Protein 4LW8 (pdb70)

Nearest PDB structures (foldseek):
  4lw8-assembly1_B  TM=1.003E+00  e=3.584E-63  Burkholderia cenocepacia J2315
  8shh-assembly1_B  TM=8.384E-01  e=2.105E-18  Micromonospora carbonacea
  6vlo-assembly2_D  TM=7.891E-01  e=3.514E-18  Acanthamoeba polyphaga mimivirus
  3m2p-assembly2_C  TM=8.997E-01  e=8.812E-16  Bacillus cereus ATCC 14579
  3m2p-assembly1_A  TM=8.770E-01  e=2.914E-15  Bacillus cereus ATCC 14579

Organism: Burkholderia cenocepacia (strain ATCC BAA-245 / DSM 16553 / LMG 16656 / NCTC 13227 / J2315 / CF5610) (NCBI:txid216591)

InterPro domains:
  IPR001509 NAD-dependent epimerase/dehydratase [PF01370] (14-242)
  IPR036291 NAD(P)-binding domain superfamily [SSF51735] (11-313)

Solvent-accessible surface area: 25681 Å² total; per-residue (Å²): 125,158,61,108,124,54,0,0,0,0,24,0,48,38,41,16,1,57,26,0,0,87,60,0,53,82,41,37,9,8,0,16,0,5,26,55,69,89,78,126,224,50,104,44,113,37,15,86,143,16,34,48,28,90,10,68,16,64,62,54,103,31,0,115,47,8,0,39,74,0,118,0,22,1,0,0,4,29,20,42,27,102,100,47,50,92,15,4,28,24,2,0,14,0,1,56,15,0,1,39,3,0,11,63,19,162,130,106,4,62,2,0,1,0,10,4,12,11,71,0,0,19,66,19,119,59,26,96,0,60,32,125,31,77,35,56,9,70,73,24,53,1,1,0,9,3,3,1,4,35,2,0,100,33,21,60,120,88,6,32,7,2,4,0,19,13,12,66,44,3,1,34,55,25,63,95,94,124,69,4,10,47,2,2,9,27,2,15,150,92,6,102,131,9,41,2,9,42,50,86,29,19,52,0,27,8,1,0,65,20,0,0,27,0,0,20,71,0,7,98,54,32,30,58,49,72,14,3,0,1,0,16,68,134,30,14,12,17,145,66,0,16,60,41,0,16,83,22,20,66,60,123,6,73,42,64,92,43,108,90,111,55,74,119,97,35,27,109,56,16,9,1,19,15,54,66,0,64,199,48,27,34,136,32,118,76,30,69,7,66,90,0,0,116,62,9,0,77,36,95,113,90,118,125,156,57,110,105,51,0,0,0,0,24,0,51,38,43,18,0,57,21,0,0,103,71,0,62,91,28,33,13,6,1,18,0,7,26,53,74,90,75,123,222,47,104,45,114,32,15,93,75,16,34,47,32,86,12,68,16,59,64,55,100,30,0,116,45,8,0,40,75,0,110,0,35,1,0,0,6,28,19,46,25,110,103,45,49,94,12,4,26,25,3,0,16,0,2,54,15,0,0,40,4,0,10,65,20,162,113,105,3,78,3,0,2,0,11,4,19,12,47,0,1,18,71,20,119,61,26,94,0,56,32,123,32,78,33,57,10,69,80,24,59,1,1,0,12,2,3,2,4,32,2,0,99,33,20,61,121,88,6,34,9,2,4,0,19,13,12,73,45,2,0,36,57,19,62,99,93,128,79,4,2,22,0,0,16,38,1,14,144,82,9,112,57,17,62,11,11,33,41,84,26,20,49,1,25,5,2,0,81,7,0,2,8,0,0,22,77,0,9,100,53,31,29,60,51,73,13,3,0,1,0,20,70,40,32,60,10,14,49,84,0,19,62,34,0,17,192,22,21,66,57,124,9,63,47,83,100,53,113,98,64,40,71,110,86,33,23,114,55,17,10,1,19,8,55,65,0,102,200,48,24,32,95,24,72,76,32,75,8,49,95,0,0,103,65,6,0,78,38,80,112,94,119

Secondary structure (DSSP, 8-state):
---SSEEEEETTTSHHHHHHHHHHHHTT-EEEEEE-TTSPPP--GGGTT-EEEE--TT-HHHHHHHHHHH--SEEEE------HHHHHIIIIIIHHHHHHHHHTSSS--SEEEEE--GGGG-S-SSSEE-TTSPP---SHHHHHHHHHHHHHHTTTTTS-EEEEEE-EEE-TT--TTSHHHHHHHHHHTT-SEEEES-SS-EEEEEEHHHHHHHHHHHHHH--TT-EEEE--S-EEEHHHHHHHHHHHHTS--EEEE-GGG--TT--SEEEE--HHHHHHH-------HHHHHHHHHHHHHH-/---SSEEEEETTTSHHHHHHHHHHHHTT-EEEEEE-TTSPPP--GGGTT-EEEE--TT-HHHHHHHHHHH--SEEEE------HHHHHIIIIIIHHHHHHHHHTSSS--SEEEEE--GGGG-S--SSEE-TTSPP---SHHHHHHHHHHHHHHTTTTTS-EEEEEE-EEE-TT--TTSHHHHHHHHHHTT-SEEEES-SS-EEEEEEHHHHHHHHHHHHHH--TT-EEEE--S-EEEHHHHHHHHHHHHTS--EEEE-GGG--TT--SEEEE--HHHHHHH-------HHHHHHHHHHHHHH-

B-factor: mean 39.27, std 17.04, range [13.51, 116.87]

Foldseek 3Di:
DQAPAAEEEEVLPADLNLLLLVLQVVVPHQYEYEDAPPDDDDPDPSCVRYHYHHDDLLPLVSLLVSCQVRVHQYYEYDDADPVLVRRLCCLAVSLVSNLVSQLPHPDHHLAYEYEAALLQQPQDQPQADFPVRDGDRDDSNNVSSVNNVVSVVVSLVRHLYEYEHEYAEDFARDDCVDPLLVVLLCLLVVNQADEAADQQAKEWYAYSNQQSNLVVLCRVLSNGPYYFYDTDQDIHGNVRSQVLSCVLSVHHHHYHYDVVRYDPPHHRHYYYDRVVSCVRRNDDDGDDVSNRSNNRSVVSNVD/DQAPAAEEEEVLPDPLNLLLLVVVVVVRHQYEYEDAPPDDDDPDCSCVRYHYQHDDLLPLVSLLVSCQVRVHQHYEYDDADPVLVVRLCCLAVSLVSNLVSQLPHPDHHLAHEYEAAPLQQPQDQPQADFPPRDGDRDDSNSVSSVNNVVSNVVSLVRHLYEYEHEYAEDFAPDDCVDPLLVLLLCLLVVNQADEAADQQAWEWYAYSNLVSQLVVLCRVLSPGPYYFYDTLQDIDGNNRSQVLSCVLSVHHHHYHHDPVRYDDPRHRHYYYDRVVSCVRRNDTDTDDVSVRSNNRSVVSNVD

Structure (mmCIF, N/CA/C/O backbone):
data_4LW8
#
_entry.id   4LW8
#
_cell.length_a   98.970
_cell.length_b   98.970
_cell.length_c   173.590
_cell.angle_alpha   90.000
_cell.angle_beta   90.000
_cell.angle_gamma   120.000
#
_symmetry.space_group_name_H-M   'P 31 2 1'
#
loop_
_entity.id
_entity.type
_entity.pdbx_description
1 polymer 'Putative epimerase'
2 non-polymer '4-(2-HYDROXYETHYL)-1-PIPERAZINE ETHANESULFONIC ACID'
3 water water
#
loop_
_atom_site.group_PDB
_atom_site.id
_atom_site.type_symbol
_atom_site.label_atom_id
_atom_site.label_alt_id
_atom_site.label_comp_id
_atom_site.label_asym_id
_atom_site.label_entity_id
_atom_site.label_seq_id
_atom_site.pdbx_PDB_ins_code
_atom_site.Cartn_x
_atom_site.Cartn_y
_atom_site.Cartn_z
_atom_site.occupancy
_atom_site.B_iso_or_equiv
_atom_site.auth_seq_id
_atom_site.auth_comp_id
_atom_site.auth_asym_id
_atom_site.auth_atom_id
_atom_site.pdbx_PDB_model_num
ATOM 1 N N . GLY A 1 15 ? -19.668 49.896 22.343 1.00 64.25 7 GLY A N 1
ATOM 2 C CA . GLY A 1 15 ? -18.499 50.132 21.520 1.00 60.59 7 GLY A CA 1
ATOM 3 C C . GLY A 1 15 ? -18.307 51.601 21.193 1.00 63.25 7 GLY A C 1
ATOM 4 O O . GLY A 1 15 ? -18.893 52.478 21.827 1.00 66.56 7 GLY A O 1
ATOM 5 N N . ARG A 1 16 ? -17.461 51.869 20.205 1.00 63.88 8 ARG A N 1
ATOM 6 C CA . ARG A 1 16 ? -17.197 53.232 19.746 1.00 52.18 8 ARG A CA 1
ATOM 7 C C . ARG A 1 16 ? -18.463 53.893 19.189 1.00 46.59 8 ARG A C 1
ATOM 8 O O . ARG A 1 16 ? -19.070 53.378 18.252 1.00 51.72 8 ARG A O 1
ATOM 16 N N . PRO A 1 17 ? -18.863 55.038 19.768 1.00 49.33 9 PRO A N 1
ATOM 17 C CA . PRO A 1 17 ? -20.125 55.708 19.414 1.00 48.13 9 PRO A CA 1
ATOM 18 C C . PRO A 1 17 ? -20.235 56.028 17.919 1.00 49.67 9 PRO A C 1
ATOM 19 O O . PRO A 1 17 ? -19.259 56.462 17.290 1.00 47.62 9 PRO A O 1
ATOM 23 N N . SER A 1 18 ? -21.423 55.803 17.364 1.00 49.04 10 SER A N 1
ATOM 24 C CA . SER A 1 18 ? -21.705 56.087 15.960 1.00 48.12 10 SER A CA 1
ATOM 25 C C . SER A 1 18 ? -21.863 57.587 15.665 1.00 48.93 10 SER A C 1
ATOM 26 O O . SER A 1 18 ? -21.564 58.045 14.560 1.00 45.02 10 SER A O 1
ATOM 29 N N . ARG A 1 19 ? -22.357 58.338 16.645 1.00 47.88 11 ARG A N 1
AT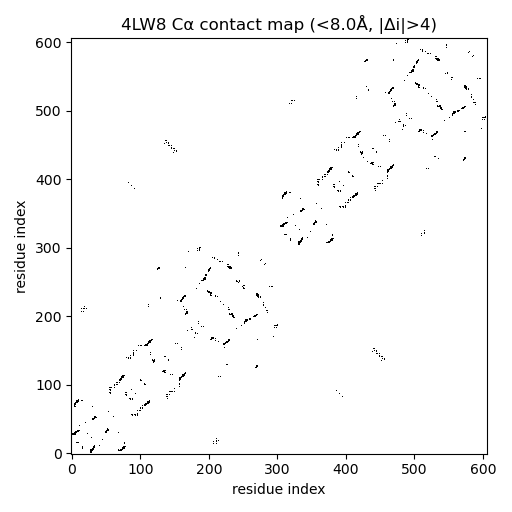OM 30 C CA . ARG A 1 19 ? -22.578 59.775 16.486 1.00 51.78 11 ARG A CA 1
ATOM 31 C C . ARG A 1 19 ? -21.270 60.557 16.603 1.00 48.14 11 ARG A C 1
ATOM 32 O O . ARG A 1 19 ? -20.563 60.456 17.604 1.00 46.58 11 ARG A O 1
ATOM 40 N N . ARG A 1 20 ? -20.951 61.346 15.585 1.00 37.75 12 ARG A N 1
ATOM 41 C CA . ARG A 1 20 ? -19.631 61.945 15.517 1.00 38.37 12 ARG A CA 1
ATOM 42 C C . ARG A 1 20 ? -19.629 63.465 15.661 1.00 35.68 12 ARG A C 1
ATOM 43 O O . ARG A 1 20 ? -20.532 64.167 15.196 1.00 32.20 12 ARG A O 1
ATOM 51 N N . ALA A 1 21 ? -18.595 63.962 16.324 1.00 26.99 13 ALA A N 1
ATOM 52 C CA . ALA A 1 21 ? -18.329 65.395 16.356 1.00 22.60 13 ALA A CA 1
ATOM 53 C C . ALA A 1 21 ? -17.005 65.650 15.670 1.00 28.61 13 ALA A C 1
ATOM 54 O O . ALA A 1 21 ? -16.121 64.785 15.673 1.00 24.11 13 ALA A O 1
ATOM 56 N N . PHE A 1 22 ? -16.878 66.837 15.080 1.00 22.28 14 PHE A N 1
ATOM 57 C CA . PHE A 1 22 ? -15.676 67.248 14.381 1.00 25.45 14 PHE A CA 1
ATOM 58 C C . PHE A 1 22 ? -15.259 68.622 14.911 1.00 26.09 14 PHE A C 1
ATOM 59 O O . PHE A 1 22 ? -16.023 69.589 14.829 1.00 27.44 14 PHE A O 1
ATOM 67 N N . VAL A 1 23 ? -14.067 68.698 15.486 1.00 28.95 15 VAL A N 1
ATOM 68 C CA . VAL A 1 23 ? -13.602 69.924 16.143 1.00 27.49 15 VAL A CA 1
ATOM 69 C C . VAL A 1 23 ? -12.315 70.403 15.519 1.00 24.00 15 VAL A C 1
ATOM 70 O O . VAL A 1 23 ? -11.317 69.704 15.575 1.00 24.18 15 VAL A O 1
ATOM 74 N N . THR A 1 24 ? -12.317 71.587 14.914 1.00 25.25 16 THR A N 1
ATOM 75 C CA . THR A 1 24 ? -11.055 72.124 14.431 1.00 26.85 16 THR A CA 1
ATOM 76 C C . THR A 1 24 ? -10.240 72.673 15.610 1.00 29.51 16 THR A C 1
ATOM 77 O O . THR A 1 24 ? -10.804 73.190 16.568 1.00 28.81 16 THR A O 1
ATOM 81 N N . GLY A 1 25 ? -8.914 72.554 15.540 1.00 32.99 17 GLY A N 1
ATOM 82 C CA . GLY A 1 25 ? -8.058 72.993 16.640 1.00 22.97 17 GLY A CA 1
ATOM 83 C C . GLY A 1 25 ? -8.341 72.177 17.892 1.00 25.29 17 GLY A C 1
ATOM 84 O O . GLY A 1 25 ? -8.282 72.695 19.005 1.00 31.72 17 GLY A O 1
ATOM 85 N N . LEU A 1 26 ? -8.660 70.896 17.699 1.00 22.69 18 LEU A N 1
ATOM 86 C CA . LEU A 1 26 ? -9.048 70.006 18.792 1.00 24.99 18 LEU A CA 1
ATOM 87 C C . LEU A 1 26 ? -8.000 69.904 19.908 1.00 32.90 18 LEU A C 1
ATOM 88 O O . LEU A 1 26 ? -8.366 69.785 21.084 1.00 28.86 18 LEU A O 1
ATOM 93 N N . THR A 1 27 ? -6.711 69.947 19.564 1.00 25.72 19 THR A N 1
ATOM 94 C CA . THR A 1 27 ? -5.683 69.730 20.591 1.00 29.03 19 THR A CA 1
ATOM 95 C C . THR A 1 27 ? -5.207 71.040 21.240 1.00 25.57 19 THR A C 1
ATOM 96 O O . THR A 1 27 ? -4.312 71.035 22.065 1.00 27.20 19 THR A O 1
ATOM 100 N N . GLY A 1 28 ? -5.822 72.165 20.891 1.00 25.36 20 GLY A N 1
ATOM 101 C CA . GLY A 1 28 ? -5.471 73.404 21.570 1.00 28.40 20 GLY A CA 1
ATOM 102 C C . GLY A 1 28 ? -6.090 73.443 22.961 1.00 33.03 20 GLY A C 1
ATOM 103 O O . GLY A 1 28 ? -6.764 72.494 23.385 1.00 28.27 20 GLY A O 1
ATOM 104 N N . PHE A 1 29 ? -5.868 74.545 23.664 1.00 31.84 21 PHE A N 1
ATOM 105 C CA . PHE A 1 29 ? -6.382 74.739 25.015 1.00 33.44 21 PHE A CA 1
ATOM 106 C C . PHE A 1 29 ? -7.891 74.497 25.130 1.00 29.06 21 PHE A C 1
ATOM 107 O O . PHE A 1 29 ? -8.326 73.649 25.897 1.00 27.85 21 PHE A O 1
ATOM 115 N N . THR A 1 30 ? -8.682 75.222 24.354 1.00 27.33 22 THR A N 1
ATOM 116 C CA . THR A 1 30 ? -10.138 75.107 24.420 1.00 25.14 22 THR A CA 1
ATOM 117 C C . THR A 1 30 ? -10.612 73.740 23.933 1.00 29.46 22 THR A C 1
ATOM 118 O O . THR A 1 30 ? -11.507 73.130 24.520 1.00 28.29 22 THR A O 1
ATOM 122 N N . GLY A 1 31 ? -9.979 73.254 22.872 1.00 26.77 23 GLY A N 1
ATOM 123 C CA . GLY A 1 31 ? -10.324 71.967 22.285 1.00 26.40 23 GLY A CA 1
ATOM 124 C C . GLY A 1 31 ? -10.244 70.805 23.261 1.00 26.64 23 GLY A C 1
ATOM 125 O O . GLY A 1 31 ? -11.070 69.908 23.228 1.00 29.37 23 GLY A O 1
ATOM 126 N N . ARG A 1 32 ? -9.254 70.824 24.140 1.00 28.41 24 ARG A N 1
ATOM 127 C CA . ARG A 1 32 ? -9.093 69.743 25.112 1.00 32.84 24 ARG A CA 1
ATOM 128 C C . ARG A 1 32 ? -10.328 69.598 26.000 1.00 36.37 24 ARG A C 1
ATOM 129 O O . ARG A 1 32 ? -10.762 68.491 26.298 1.00 39.85 24 ARG A O 1
ATOM 137 N N . TYR A 1 33 ? -10.861 70.727 26.448 1.00 31.19 25 TYR A N 1
ATOM 138 C CA . TYR A 1 33 ? -12.085 70.750 27.235 1.00 31.16 25 TYR A CA 1
ATOM 139 C C . TYR A 1 33 ? -13.349 70.489 26.388 1.00 32.88 25 TYR A C 1
ATOM 140 O O . TYR A 1 33 ? -14.287 69.861 26.863 1.00 29.76 25 TYR A O 1
ATOM 149 N N . MET A 1 34 ? -13.374 70.966 25.143 1.00 24.94 26 MET A N 1
ATOM 150 C CA . MET A 1 34 ? -14.519 70.724 24.264 1.00 24.83 26 MET A CA 1
ATOM 151 C C . MET A 1 34 ? -14.664 69.225 24.015 1.00 29.86 26 MET A C 1
ATOM 152 O O . MET A 1 34 ? -15.775 68.680 23.948 1.00 29.63 26 MET A O 1
ATOM 157 N N . ALA A 1 35 ? -13.523 68.560 23.894 1.00 25.89 27 ALA A N 1
ATOM 158 C CA . ALA A 1 35 ? -13.497 67.120 23.677 1.00 30.60 27 ALA A CA 1
ATOM 159 C C . ALA A 1 35 ? -14.182 66.376 24.832 1.00 38.63 27 ALA A C 1
ATOM 160 O O . ALA A 1 35 ? -15.058 65.539 24.608 1.00 32.75 27 ALA A O 1
ATOM 162 N N . GLU A 1 36 ? -13.803 66.698 26.066 1.00 35.25 28 GLU A N 1
ATOM 163 C CA . GLU A 1 36 ? -14.412 66.060 27.229 1.00 37.15 28 GLU A CA 1
ATOM 164 C C . GLU A 1 36 ? -15.934 66.296 27.275 1.00 36.64 28 GLU A C 1
ATOM 165 O O . GLU A 1 36 ? -16.702 65.373 27.544 1.00 34.73 28 GLU A O 1
ATOM 171 N N . ARG A 1 37 ? -16.366 67.529 27.031 1.00 31.22 29 ARG A N 1
ATOM 172 C CA . ARG A 1 37 ? -17.800 67.842 26.998 1.00 36.06 29 ARG A CA 1
ATOM 173 C C . ARG A 1 37 ? -18.542 66.982 25.965 1.00 38.04 29 ARG A C 1
ATOM 174 O O . ARG A 1 37 ? -19.555 66.365 26.276 1.00 37.70 29 ARG A O 1
ATOM 182 N N . LEU A 1 38 ? -18.028 66.943 24.740 1.00 31.24 30 LEU A N 1
ATOM 183 C CA . LEU A 1 38 ? -18.646 66.170 23.669 1.00 27.97 30 LEU A CA 1
ATOM 184 C C . LEU A 1 38 ? -18.640 64.665 23.939 1.00 35.34 30 LEU A C 1
ATOM 185 O O . LEU A 1 38 ? -19.630 63.987 23.690 1.00 33.86 30 LEU A O 1
ATOM 190 N N . GLN A 1 39 ? -17.520 64.147 24.431 1.00 31.72 31 GLN A N 1
ATOM 191 C CA . GLN A 1 39 ? -17.423 62.734 24.772 1.00 35.77 31 GLN A CA 1
ATOM 192 C C . GLN A 1 39 ? -18.438 62.334 25.831 1.00 37.56 31 GLN A C 1
ATOM 193 O O . GLN A 1 39 ? -19.071 61.285 25.728 1.00 40.00 31 GLN A O 1
ATOM 199 N N . ALA A 1 40 ? -18.605 63.177 26.846 1.00 37.04 32 ALA A N 1
ATOM 200 C CA . ALA A 1 40 ? -19.578 62.910 27.911 1.00 42.06 32 ALA A CA 1
ATOM 201 C C . ALA A 1 40 ? -21.011 63.015 27.403 1.00 38.70 32 ALA A C 1
ATOM 202 O O . ALA A 1 40 ? -21.912 62.408 27.963 1.00 40.95 32 ALA A O 1
ATOM 204 N N . ALA A 1 41 ? -21.224 63.794 26.349 1.00 36.52 33 ALA A N 1
ATOM 205 C CA . ALA A 1 41 ? -22.548 63.901 25.746 1.00 38.45 33 ALA A CA 1
ATOM 206 C C . ALA A 1 41 ? -22.776 62.765 24.752 1.00 44.84 33 ALA A C 1
ATOM 207 O O . ALA A 1 41 ? -23.812 62.713 24.090 1.00 47.53 33 ALA A O 1
ATOM 209 N N . GLY A 1 42 ? -21.785 61.884 24.628 1.00 41.65 34 GLY A N 1
ATOM 210 C CA . GLY A 1 42 ? -21.913 60.668 23.841 1.00 43.63 34 GLY A CA 1
ATOM 211 C C . GLY A 1 42 ? -21.372 60.684 22.419 1.00 43.05 34 GLY A C 1
ATOM 212 O O . GLY A 1 42 ? -21.638 59.752 21.666 1.00 43.65 34 GLY A O 1
ATOM 213 N N . TYR A 1 43 ? -20.612 61.713 22.044 1.00 33.27 35 TYR A N 1
ATOM 214 C CA . TYR A 1 43 ? -20.054 61.782 20.690 1.00 33.12 35 TYR A CA 1
ATOM 215 C C . TYR A 1 43 ? -18.738 61.018 20.528 1.00 36.75 35 TYR A C 1
ATOM 216 O O . TYR A 1 43 ? -17.950 60.902 21.465 1.00 39.79 35 TYR A O 1
ATOM 225 N N . ASP A 1 44 ? -18.508 60.509 19.324 1.00 33.55 36 ASP A N 1
ATOM 226 C CA . ASP A 1 44 ? -17.178 60.092 18.895 1.00 33.25 36 ASP A CA 1
ATOM 227 C C . ASP A 1 44 ? -16.484 61.341 18.372 1.00 31.38 36 ASP A C 1
ATOM 228 O O . ASP A 1 44 ? -16.886 61.894 17.350 1.00 34.51 36 ASP A O 1
ATOM 233 N N . VAL A 1 45 ? -15.461 61.804 19.079 1.00 27.22 37 VAL A N 1
ATOM 234 C CA . VAL A 1 45 ? -14.851 63.089 18.752 1.00 25.44 37 VAL A CA 1
ATOM 235 C C . VAL A 1 45 ? -13.706 62.939 17.759 1.00 28.22 37 VAL A C 1
ATOM 236 O O . VAL A 1 45 ? -12.732 62.229 18.028 1.00 30.20 37 VAL A O 1
ATOM 240 N N . TRP A 1 46 ? -13.864 63.579 16.597 1.00 31.16 38 TRP A N 1
ATOM 241 C CA . TRP A 1 46 ? -12.806 63.719 15.585 1.00 24.78 38 TRP A CA 1
ATOM 242 C C . TRP A 1 46 ? -12.350 65.171 15.568 1.00 28.01 38 TRP A C 1
ATOM 243 O O . TRP A 1 46 ? -13.072 66.044 16.025 1.00 27.09 38 TRP A O 1
ATOM 254 N N . GLY A 1 47 ? -11.171 65.447 15.028 1.00 25.41 39 GLY A N 1
ATOM 255 C CA . GLY A 1 47 ? -10.736 66.828 14.947 1.00 27.88 39 GLY A CA 1
ATOM 256 C C . GLY A 1 47 ? -9.483 67.018 14.126 1.00 34.84 39 GLY A C 1
ATOM 257 O O . GLY A 1 47 ? -8.856 66.041 13.728 1.00 31.81 39 GLY A O 1
ATOM 258 N N . THR A 1 48 ? -9.108 68.273 13.877 1.00 25.96 40 THR A N 1
ATOM 259 C CA . THR A 1 48 ? -7.925 68.542 13.073 1.00 25.98 40 THR A CA 1
ATOM 260 C C . THR A 1 48 ? -6.732 68.905 13.948 1.00 30.02 40 THR A C 1
ATOM 261 O O . THR A 1 48 ? -6.911 69.429 15.043 1.00 26.68 40 THR A O 1
ATOM 265 N N . VAL A 1 49 ? -5.534 68.581 13.458 1.00 27.30 41 VAL A N 1
ATOM 266 C CA . VAL A 1 49 ? -4.265 69.043 14.017 1.00 23.99 41 VAL A CA 1
ATOM 267 C C . VAL A 1 49 ? -3.409 69.577 12.876 1.00 30.56 41 VAL A C 1
ATOM 268 O O . VAL A 1 49 ? -3.640 69.236 11.719 1.00 31.39 41 VAL A O 1
ATOM 272 N N . ALA A 1 50 ? -2.409 70.394 13.189 1.00 27.65 42 ALA A N 1
ATOM 273 C CA . ALA A 1 50 ? -1.502 70.906 12.162 1.00 33.27 42 ALA A CA 1
ATOM 274 C C . ALA A 1 50 ? -0.595 69.795 11.654 1.00 37.90 42 ALA A C 1
ATOM 275 O O . ALA A 1 50 ? -0.012 69.071 12.449 1.00 46.70 42 ALA A O 1
ATOM 277 N N . PRO A 1 51 ? -0.463 69.670 10.329 1.00 29.73 43 PRO A N 1
ATOM 278 C CA . PRO A 1 51 ? 0.474 68.712 9.744 1.00 31.86 43 PRO A CA 1
ATOM 279 C C . PRO A 1 51 ? 1.898 68.969 10.225 1.00 45.09 43 PRO A C 1
ATOM 280 O O . PRO A 1 51 ? 2.271 70.125 10.409 1.00 49.14 43 PRO A O 1
ATOM 284 N N . GLY A 1 52 ? 2.662 67.908 10.464 1.00 53.99 44 GLY A N 1
ATOM 285 C CA . GLY A 1 52 ? 4.079 68.037 10.761 1.00 63.91 44 GLY A CA 1
ATOM 286 C C . GLY A 1 52 ? 4.420 68.506 12.168 1.00 68.36 44 GLY A C 1
ATOM 287 O O . GLY A 1 52 ? 5.593 68.632 12.523 1.00 64.07 44 GLY A O 1
ATOM 288 N N . THR A 1 53 ? 3.396 68.766 12.974 1.00 73.02 45 THR A N 1
ATOM 289 C CA . THR A 1 53 ? 3.606 69.057 14.385 1.00 67.09 45 THR A CA 1
ATOM 290 C C . THR A 1 53 ? 3.577 67.733 15.138 1.00 65.39 45 THR A C 1
ATOM 291 O O . THR A 1 53 ? 2.900 66.789 14.701 1.00 57.00 45 THR A O 1
ATOM 295 N N . PRO A 1 54 ? 4.314 67.654 16.265 1.00 61.84 46 PRO A N 1
ATOM 296 C CA . PRO A 1 54 ? 4.368 66.439 17.090 1.00 61.81 46 PRO A CA 1
ATOM 297 C C . PRO A 1 54 ? 2.989 65.994 17.588 1.00 61.16 46 PRO A C 1
ATOM 298 O O . PRO A 1 54 ? 2.126 66.843 17.839 1.00 52.09 46 PRO A O 1
ATOM 302 N N . ARG A 1 55 ? 2.789 64.686 17.727 1.00 65.90 47 ARG A N 1
ATOM 303 C CA . ARG A 1 55 ? 1.545 64.162 18.290 1.00 65.36 47 ARG A CA 1
ATOM 304 C C . ARG A 1 55 ? 1.339 64.675 19.717 1.00 70.49 47 ARG A C 1
ATOM 305 O O . ARG A 1 55 ? 2.315 64.921 20.439 1.00 67.31 47 ARG A O 1
ATOM 313 N N . PRO A 1 56 ? 0.071 64.837 20.133 1.00 69.25 48 PRO A N 1
ATOM 314 C CA . PRO A 1 56 ? -0.255 65.220 21.515 1.00 65.22 48 PRO A CA 1
ATOM 315 C C . PRO A 1 56 ? -0.047 64.082 22.516 1.00 67.23 48 PRO A C 1
ATOM 316 O O . PRO A 1 56 ? -0.341 62.921 22.211 1.00 68.33 48 PRO A O 1
ATOM 320 N N . ALA A 1 57 ? 0.466 64.422 23.697 1.00 71.27 49 ALA A N 1
ATOM 321 C CA . ALA A 1 57 ? 0.734 63.439 24.745 1.00 66.79 49 ALA A CA 1
ATOM 322 C C . ALA A 1 57 ? -0.421 63.315 25.745 1.00 64.50 49 ALA A C 1
ATOM 323 O O . ALA A 1 57 ? -0.594 62.273 26.382 1.00 67.60 49 ALA A O 1
ATOM 325 N N . ASP A 1 58 ? -1.201 64.386 25.870 1.00 66.85 50 ASP A N 1
ATOM 326 C CA . ASP A 1 58 ? -2.326 64.458 26.807 1.00 61.02 50 ASP A CA 1
ATOM 327 C C . ASP A 1 58 ? -3.326 63.308 26.654 1.00 59.62 50 ASP A C 1
ATOM 328 O O . ASP A 1 58 ? -3.836 63.063 25.565 1.00 63.88 50 ASP A O 1
ATOM 333 N N . PRO A 1 59 ? -3.623 62.613 27.761 1.00 59.47 51 PRO A N 1
ATOM 334 C CA . PRO A 1 59 ? -4.555 61.480 27.776 1.00 55.00 51 PRO A CA 1
ATOM 335 C C . PRO A 1 59 ? -5.978 61.855 27.387 1.00 52.71 51 PRO A C 1
ATOM 336 O O . PRO A 1 59 ? -6.775 60.970 27.097 1.00 60.28 51 PRO A O 1
ATOM 340 N N . ALA A 1 60 ? -6.297 63.144 27.407 1.00 52.56 52 ALA A N 1
ATOM 341 C CA . ALA A 1 60 ? -7.624 63.607 27.027 1.00 51.06 52 ALA A CA 1
ATOM 342 C C . ALA A 1 60 ? -7.925 63.299 25.564 1.00 50.72 52 ALA A C 1
ATOM 343 O O . ALA A 1 60 ? -9.090 63.251 25.157 1.00 47.28 52 ALA A O 1
ATOM 345 N N . PHE A 1 61 ? -6.874 63.093 24.776 1.00 48.84 53 PHE A N 1
ATOM 346 C CA . PHE A 1 61 ? -7.033 62.862 23.344 1.00 46.67 53 PHE A CA 1
ATOM 347 C C . PHE A 1 61 ? -6.917 61.384 22.969 1.00 52.15 53 PHE A C 1
ATOM 348 O O . PHE A 1 61 ? -6.889 61.042 21.787 1.00 53.52 53 PHE A O 1
ATOM 356 N N . ALA A 1 62 ? -6.865 60.513 23.974 1.00 56.65 54 ALA A N 1
ATOM 357 C CA . ALA A 1 62 ? -6.626 59.094 23.736 1.00 55.10 54 ALA A CA 1
ATOM 358 C C . ALA A 1 62 ? -7.741 58.474 22.890 1.00 52.81 54 ALA A C 1
ATOM 359 O O . ALA A 1 62 ? -7.491 57.589 22.085 1.00 49.16 54 ALA A O 1
ATOM 361 N N . GLN A 1 63 ? -8.968 58.950 23.054 1.00 51.35 55 GLN A N 1
ATOM 362 C CA . GLN A 1 63 ? -10.084 58.407 22.288 1.00 41.72 55 GLN A CA 1
ATOM 363 C C . GLN A 1 63 ? -10.544 59.338 21.161 1.00 41.04 55 GLN A C 1
ATOM 364 O O . GLN A 1 63 ? -11.641 59.185 20.632 1.00 39.58 55 GLN A O 1
ATOM 370 N N . CYS A 1 64 ? -9.713 60.309 20.802 1.00 31.96 56 CYS A N 1
ATOM 371 C CA . CYS A 1 64 ? -10.047 61.206 19.701 1.00 34.35 56 CYS A CA 1
ATOM 372 C C . CYS A 1 64 ? -9.389 60.758 18.407 1.00 38.30 56 CYS A C 1
ATOM 373 O O . CYS A 1 64 ? -8.268 60.257 18.420 1.00 44.42 56 CYS A O 1
ATOM 376 N N . THR A 1 65 ? -10.094 60.927 17.295 1.00 36.63 57 THR A N 1
ATOM 377 C CA . THR A 1 65 ? -9.523 60.654 15.987 1.00 26.47 57 THR A CA 1
ATOM 378 C C . THR A 1 65 ? -8.955 61.978 15.453 1.00 31.75 57 THR A C 1
ATOM 379 O O . THR A 1 65 ? -9.699 62.924 15.228 1.00 31.24 57 THR A O 1
ATOM 383 N N . LEU A 1 66 ? -7.634 62.041 15.287 1.00 28.96 58 LEU A N 1
ATOM 384 C CA . LEU A 1 66 ? -6.941 63.278 14.926 1.00 29.41 58 LEU A CA 1
ATOM 385 C C . LEU A 1 66 ? -6.513 63.274 13.473 1.00 26.13 58 LEU A C 1
ATOM 386 O O . LEU A 1 66 ? -5.706 62.445 13.068 1.00 28.95 58 LEU A O 1
ATOM 391 N N . LEU A 1 67 ? -7.028 64.216 12.692 1.00 27.37 59 LEU A N 1
ATOM 392 C CA . LEU A 1 67 ? -6.709 64.284 11.269 1.00 27.90 59 LEU A CA 1
ATOM 393 C C . LEU A 1 67 ? -5.767 65.469 10.944 1.00 29.29 59 LEU A C 1
ATOM 394 O O . LEU A 1 67 ? -6.105 66.619 11.202 1.00 27.14 59 LEU A O 1
ATOM 399 N N . PRO A 1 68 ? -4.576 65.192 10.389 1.00 29.44 60 PRO A N 1
ATOM 400 C CA . PRO A 1 68 ? -3.693 66.317 10.059 1.00 33.24 60 PRO A CA 1
ATOM 401 C C . PRO A 1 68 ? -4.240 67.104 8.870 1.00 37.17 60 PRO A C 1
ATOM 402 O O . PRO A 1 68 ? -4.224 66.622 7.734 1.00 38.39 60 PRO A O 1
ATOM 406 N N . VAL A 1 69 ? -4.734 68.304 9.149 1.00 31.88 61 VAL A N 1
ATOM 407 C CA . VAL A 1 69 ? -5.334 69.169 8.141 1.00 33.60 61 VAL A CA 1
ATOM 408 C C . VAL A 1 69 ? -4.925 70.634 8.337 1.00 27.87 61 VAL A C 1
ATOM 409 O O . VAL A 1 69 ? -5.089 71.199 9.413 1.00 34.04 61 VAL A O 1
ATOM 413 N N . ASP A 1 70 ? -4.394 71.247 7.290 1.00 29.29 62 ASP A N 1
ATOM 414 C CA . ASP A 1 70 ? -4.208 72.695 7.281 1.00 33.33 62 ASP A CA 1
ATOM 415 C C . ASP A 1 70 ? -5.512 73.364 6.807 1.00 32.94 62 ASP A C 1
ATOM 416 O O . ASP A 1 70 ? -6.044 73.004 5.765 1.00 29.56 62 ASP A O 1
ATOM 421 N N . LEU A 1 71 ? -6.040 74.308 7.584 1.00 36.83 63 LEU A N 1
ATOM 422 C CA . LEU A 1 71 ? -7.300 74.988 7.235 1.00 37.72 63 LEU A CA 1
ATOM 423 C C . LEU A 1 71 ? -7.278 75.637 5.848 1.00 31.58 63 LEU A C 1
ATOM 424 O O . LEU A 1 71 ? -8.304 75.703 5.162 1.00 26.10 63 LEU A O 1
ATOM 429 N N . LEU A 1 72 ? -6.110 76.106 5.421 1.00 28.81 64 LEU A N 1
ATOM 430 C CA . LEU A 1 72 ? -6.007 76.740 4.104 1.00 34.54 64 LEU A CA 1
ATOM 431 C C . LEU A 1 72 ? -5.933 75.701 2.973 1.00 32.35 64 LEU A C 1
ATOM 432 O O . LEU A 1 72 ? -5.939 76.044 1.793 1.00 32.08 64 LEU A O 1
ATOM 437 N N . ASP A 1 73 ? -5.877 74.430 3.347 1.00 28.74 65 ASP A N 1
ATOM 438 C CA . ASP A 1 73 ? -5.860 73.330 2.377 1.00 33.94 65 ASP A CA 1
ATOM 439 C C . ASP A 1 73 ? -7.305 72.852 2.143 1.00 30.15 65 ASP A C 1
ATOM 440 O O . ASP A 1 73 ? -7.794 71.955 2.841 1.00 32.25 65 ASP A O 1
ATOM 445 N N . ALA A 1 74 ? -7.982 73.476 1.185 1.00 33.31 66 ALA A N 1
ATOM 446 C CA . ALA A 1 74 ? -9.417 73.285 0.997 1.00 33.07 66 ALA A CA 1
ATOM 447 C C . ALA A 1 74 ? -9.729 71.827 0.698 1.00 39.09 66 ALA A C 1
ATOM 448 O O . ALA A 1 74 ? -10.691 71.265 1.226 1.00 39.94 66 ALA A O 1
ATOM 450 N N . GLU A 1 75 ? -8.902 71.212 -0.145 1.00 39.66 67 GLU A N 1
ATOM 451 C CA . GLU A 1 75 ? -9.127 69.833 -0.534 1.00 35.31 67 GLU A CA 1
ATOM 452 C C . GLU A 1 75 ? -8.912 68.874 0.640 1.00 36.05 67 GLU A C 1
ATOM 453 O O . GLU A 1 75 ? -9.708 67.954 0.832 1.00 40.89 67 GLU A O 1
ATOM 459 N N . ALA A 1 76 ? -7.870 69.086 1.441 1.00 33.77 68 ALA A N 1
ATOM 460 C CA . ALA A 1 76 ? -7.664 68.231 2.609 1.00 30.73 68 ALA A CA 1
ATOM 461 C C . ALA A 1 76 ? -8.798 68.416 3.623 1.00 29.32 68 ALA A C 1
ATOM 462 O O . ALA A 1 76 ? -9.194 67.470 4.311 1.00 28.98 68 ALA A O 1
ATOM 464 N N . MET A 1 77 ? -9.330 69.629 3.721 1.00 30.64 69 MET A N 1
ATOM 465 C CA A MET A 1 77 ? -10.470 69.860 4.599 0.55 28.28 69 MET A CA 1
ATOM 466 C CA B MET A 1 77 ? -10.473 69.864 4.591 0.45 28.06 69 MET A CA 1
ATOM 467 C C . MET A 1 77 ? -11.719 69.122 4.088 1.00 30.24 69 MET A C 1
ATOM 468 O O . MET A 1 77 ? -12.477 68.547 4.871 1.00 27.55 69 MET A O 1
ATOM 477 N N . ARG A 1 78 ? -11.928 69.129 2.777 1.00 24.42 70 ARG A N 1
ATOM 478 C CA . ARG A 1 78 ? -13.080 68.435 2.204 1.00 27.78 70 ARG A CA 1
ATOM 479 C C . ARG A 1 78 ? -12.993 66.925 2.504 1.00 32.15 70 ARG A C 1
ATOM 480 O O . ARG A 1 78 ? -13.960 66.314 2.966 1.00 31.03 70 ARG A O 1
ATOM 488 N N . ALA A 1 79 ? -11.820 66.342 2.261 1.00 26.00 71 ALA A N 1
ATOM 489 C CA . ALA A 1 79 ? -11.592 64.914 2.491 1.00 28.83 71 ALA A CA 1
ATOM 490 C C . ALA A 1 79 ? -11.715 64.531 3.966 1.00 30.72 71 ALA A C 1
ATOM 491 O O . ALA A 1 79 ? -12.261 63.472 4.290 1.00 26.00 71 ALA A O 1
ATOM 493 N N . ALA A 1 80 ? -11.208 65.379 4.858 1.00 22.27 72 ALA A N 1
ATOM 494 C CA . ALA A 1 80 ? -11.357 65.136 6.294 1.00 23.98 72 ALA A CA 1
ATOM 495 C C . ALA A 1 80 ? -12.833 65.142 6.725 1.00 32.80 72 ALA A C 1
ATOM 496 O O . ALA A 1 80 ? -13.269 64.290 7.494 1.00 36.21 72 ALA A O 1
ATOM 498 N N . ALA A 1 81 ? -13.596 66.113 6.235 1.00 32.51 73 ALA A N 1
ATOM 499 C CA . ALA A 1 81 ? -15.007 66.220 6.587 1.00 27.47 73 ALA A CA 1
ATOM 500 C C . ALA A 1 81 ? -15.799 65.032 6.078 1.00 33.15 73 ALA A C 1
ATOM 501 O O . ALA A 1 81 ? -16.673 64.503 6.776 1.00 28.55 73 ALA A O 1
ATOM 503 N N . ALA A 1 82 ? -15.511 64.629 4.847 1.00 22.40 74 ALA A N 1
ATOM 504 C CA . ALA A 1 82 ? -16.253 63.534 4.226 1.00 29.22 74 ALA A CA 1
ATOM 505 C C . ALA A 1 82 ? -15.985 62.201 4.947 1.00 26.30 74 ALA A C 1
ATOM 506 O O . ALA A 1 82 ? -16.836 61.319 4.972 1.00 33.67 74 ALA A O 1
ATOM 508 N N . ASP A 1 83 ? -14.799 62.078 5.524 1.00 29.60 75 ASP A N 1
ATOM 509 C CA . ASP A 1 83 ? -14.400 60.904 6.302 1.00 31.91 75 ASP A CA 1
ATOM 510 C C . ASP A 1 83 ? -15.047 60.970 7.690 1.00 32.22 7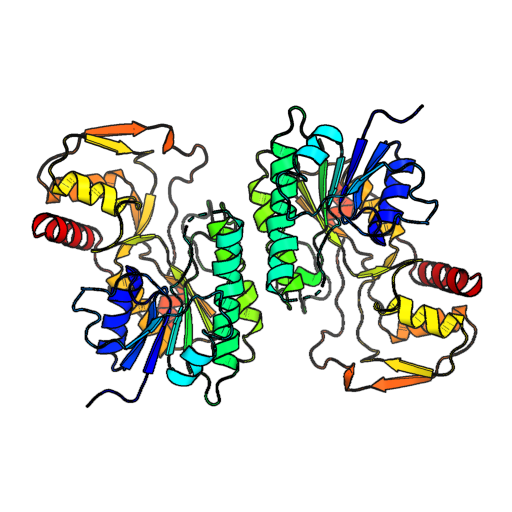5 ASP A C 1
ATOM 511 O O . ASP A 1 83 ? -15.604 59.989 8.175 1.00 29.91 75 ASP A O 1
ATOM 516 N N . ALA A 1 84 ? -14.956 62.139 8.324 1.00 29.09 76 ALA A N 1
ATOM 517 C CA . ALA A 1 84 ? -15.490 62.341 9.665 1.00 28.16 76 ALA A CA 1
ATOM 518 C C . ALA A 1 84 ? -17.027 62.277 9.703 1.00 28.91 76 ALA A C 1
ATOM 519 O O . ALA A 1 84 ? -17.600 61.784 10.666 1.00 33.52 76 ALA A O 1
ATOM 521 N N . ARG A 1 85 ? -17.683 62.793 8.665 1.00 28.60 77 ARG A N 1
ATOM 522 C CA . ARG A 1 85 ? -19.150 62.784 8.571 1.00 24.42 77 ARG A CA 1
ATOM 523 C C . ARG A 1 85 ? -19.841 63.292 9.846 1.00 24.56 77 ARG A C 1
ATOM 524 O O . ARG A 1 85 ? -20.723 62.634 10.377 1.00 30.14 77 ARG A O 1
ATOM 532 N N . PRO A 1 86 ? -19.438 64.460 10.346 1.00 22.80 78 PRO A N 1
ATOM 533 C CA . PRO A 1 86 ? -19.946 64.826 11.670 1.00 30.50 78 PRO A CA 1
ATOM 534 C C . PRO A 1 86 ? -21.425 65.195 11.714 1.00 29.34 78 PRO A C 1
ATOM 535 O O . PRO A 1 86 ? -21.957 65.714 10.739 1.00 30.10 78 PRO A O 1
ATOM 539 N N . ASP A 1 87 ? -22.072 64.914 12.842 1.00 27.80 79 ASP A N 1
ATOM 540 C CA A ASP A 1 87 ? -23.366 65.517 13.112 0.58 27.23 79 ASP A CA 1
ATOM 541 C CA B ASP A 1 87 ? -23.372 65.484 13.172 0.42 28.01 79 ASP A CA 1
ATOM 542 C C . ASP A 1 87 ? -23.192 66.871 13.808 1.00 26.56 79 ASP A C 1
ATOM 543 O O . ASP A 1 87 ? -24.023 67.757 13.652 1.00 29.03 79 ASP A O 1
ATOM 552 N N . ALA A 1 88 ? -22.113 67.034 14.565 1.00 27.49 80 ALA A N 1
ATOM 553 C CA . ALA A 1 88 ? -21.828 68.302 15.255 1.00 32.24 80 ALA A CA 1
ATOM 554 C C . ALA A 1 88 ? -20.425 68.803 14.924 1.00 25.62 80 ALA A C 1
ATOM 555 O O . ALA A 1 88 ? -19.480 68.025 14.865 1.00 23.61 80 ALA A O 1
ATOM 557 N N . VAL A 1 89 ? -20.297 70.105 14.702 1.00 23.34 81 VAL A N 1
ATOM 558 C CA . VAL A 1 89 ? -19.006 70.697 14.389 1.00 19.88 81 VAL A CA 1
ATOM 559 C C . VAL A 1 89 ? -18.722 71.853 15.338 1.00 23.27 81 VAL A C 1
ATOM 560 O O . VAL A 1 89 ? -19.596 72.679 15.582 1.00 24.81 81 VAL A O 1
ATOM 564 N N . VAL A 1 90 ? -17.510 71.911 15.882 1.00 21.86 82 VAL A N 1
ATOM 565 C CA . VAL A 1 90 ? -17.109 73.076 16.656 1.00 26.29 82 VAL A CA 1
ATOM 566 C C . VAL A 1 90 ? -15.832 73.619 16.042 1.00 24.86 82 VAL A C 1
ATOM 567 O O . VAL A 1 90 ? -14.818 72.937 15.976 1.00 23.34 82 VAL A O 1
ATOM 571 N N . HIS A 1 91 ? -15.899 74.851 15.570 1.00 22.78 83 HIS A N 1
ATOM 572 C CA . HIS A 1 91 ? -14.768 75.465 14.893 1.00 23.10 83 HIS A CA 1
ATOM 573 C C . HIS A 1 91 ? -13.985 76.344 15.862 1.00 24.46 83 HIS A C 1
ATOM 574 O O . HIS A 1 91 ? -14.405 77.452 16.163 1.00 27.41 83 HIS A O 1
ATOM 581 N N . LEU A 1 92 ? -12.864 75.827 16.356 1.00 23.65 84 LEU A N 1
ATOM 582 C CA . LEU A 1 92 ? -12.047 76.535 17.350 1.00 29.55 84 LEU A CA 1
ATOM 583 C C . LEU A 1 92 ? -10.734 77.039 16.768 1.00 27.22 84 LEU A C 1
ATOM 584 O O . LEU A 1 92 ? -10.101 77.919 17.342 1.00 30.93 84 LEU A O 1
ATOM 589 N N . ALA A 1 93 ? -10.305 76.441 15.656 1.00 27.07 85 ALA A N 1
ATOM 590 C CA . ALA A 1 93 ? -8.996 76.750 15.077 1.00 40.25 85 ALA A CA 1
ATOM 591 C C . ALA A 1 93 ? -8.968 78.170 14.529 1.00 46.39 85 ALA A C 1
ATOM 592 O O . ALA A 1 93 ? -9.811 78.543 13.715 1.00 51.19 85 ALA A O 1
ATOM 594 N N . ALA A 1 94 ? -7.989 78.953 14.967 1.00 46.81 86 ALA A N 1
ATOM 595 C CA . ALA A 1 94 ? -7.815 80.323 14.484 1.00 46.21 86 ALA A CA 1
ATOM 596 C C . ALA A 1 94 ? -6.360 80.720 14.638 1.00 49.43 86 ALA A C 1
ATOM 597 O O . ALA A 1 94 ? -5.587 80.019 15.289 1.00 50.09 86 ALA A O 1
ATOM 599 N N . ARG A 1 95 ? -5.990 81.857 14.061 1.00 49.05 87 ARG A N 1
ATOM 600 C CA . ARG A 1 95 ? -4.658 82.393 14.274 1.00 52.72 87 ARG A CA 1
ATOM 601 C C . ARG A 1 95 ? -4.766 83.594 15.197 1.00 57.77 87 ARG A C 1
ATOM 602 O O . ARG A 1 95 ? -5.599 84.469 14.963 1.00 53.60 87 ARG A O 1
ATOM 604 N N . ALA A 1 96 ? -3.988 83.564 16.285 1.00 64.13 88 ALA A N 1
ATOM 605 C CA . ALA A 1 96 ? -3.645 84.732 17.117 1.00 63.82 88 ALA A CA 1
ATOM 606 C C . ALA A 1 96 ? -4.760 85.112 18.090 1.00 64.95 88 ALA A C 1
ATOM 607 O O . ALA A 1 96 ? -4.689 86.150 18.757 1.00 66.94 88 ALA A O 1
ATOM 609 N N . GLU A 1 102 ? 1.985 88.142 11.038 1.00 78.87 94 GLU A N 1
ATOM 610 C CA . GLU A 1 102 ? 1.566 88.771 9.792 1.00 82.77 94 GLU A CA 1
ATOM 611 C C . GLU A 1 102 ? 0.051 88.899 9.732 1.00 79.32 94 GLU A C 1
ATOM 612 O O . GLU A 1 102 ? -0.667 87.905 9.893 1.00 74.27 94 GLU A O 1
ATOM 614 N N . PRO A 1 103 ? -0.439 90.130 9.501 1.00 48.28 95 PRO A N 1
ATOM 615 C CA . PRO A 1 103 ? -1.878 90.392 9.407 1.00 41.40 95 PRO A CA 1
ATOM 616 C C . PRO A 1 103 ? -2.505 89.517 8.324 1.00 35.38 95 PRO A C 1
ATOM 617 O O . PRO A 1 103 ? -3.608 89.001 8.508 1.00 32.85 95 PRO A O 1
ATOM 621 N N . SER A 1 104 ? -1.778 89.330 7.225 1.00 26.46 96 SER A N 1
ATOM 622 C CA . SER A 1 104 ? -2.289 88.573 6.093 1.00 32.60 96 SER A CA 1
ATOM 623 C C . SER A 1 104 ? -2.671 87.128 6.446 1.00 33.60 96 SER A C 1
ATOM 624 O O . SER A 1 104 ? -3.650 86.599 5.915 1.00 29.36 96 SER A O 1
ATOM 627 N N . GLN A 1 105 ? -1.901 86.486 7.320 1.00 26.88 97 GLN A N 1
ATOM 628 C CA . GLN A 1 105 ? -2.202 85.120 7.724 1.00 24.52 97 GLN A CA 1
ATOM 629 C C . GLN A 1 105 ? -3.401 85.048 8.669 1.00 27.83 97 GLN A C 1
ATOM 630 O O . GLN A 1 105 ? -4.201 84.100 8.620 1.00 25.14 97 GLN A O 1
ATOM 636 N N . THR A 1 106 ? -3.526 86.070 9.505 1.00 24.45 98 THR A N 1
ATOM 637 C CA . THR A 1 106 ? -4.649 86.218 10.410 1.00 31.51 98 THR A CA 1
ATOM 638 C C . THR A 1 106 ? -5.958 86.328 9.637 1.00 22.90 98 THR A C 1
ATOM 639 O O . THR A 1 106 ? -6.923 85.627 9.946 1.00 25.69 98 THR A O 1
ATOM 643 N N . TYR A 1 107 ? -5.989 87.189 8.621 1.00 22.86 99 TYR A N 1
ATOM 644 C CA . TYR A 1 107 ? -7.195 87.291 7.791 1.00 23.25 99 TYR A CA 1
ATOM 645 C C . TYR A 1 107 ? -7.448 86.010 6.977 1.00 20.61 99 TYR A C 1
ATOM 646 O O . TYR A 1 107 ? -8.573 85.508 6.940 1.00 23.92 99 TYR A O 1
ATOM 655 N N . ALA A 1 108 ? -6.400 85.461 6.366 1.00 22.07 100 ALA A N 1
ATOM 656 C CA . ALA A 1 108 ? -6.532 84.229 5.581 1.00 28.12 100 ALA A CA 1
ATOM 657 C C . ALA A 1 108 ? -7.052 83.052 6.426 1.00 26.84 100 ALA A C 1
ATOM 658 O O . ALA A 1 108 ? -8.082 82.450 6.092 1.00 23.84 100 ALA A O 1
ATOM 660 N N . VAL A 1 109 ? -6.365 82.748 7.524 1.00 27.94 101 VAL A N 1
ATOM 661 C CA . VAL A 1 109 ? -6.754 81.624 8.372 1.00 23.61 101 VAL A CA 1
ATOM 662 C C . VAL A 1 109 ? -8.182 81.825 8.939 1.00 30.50 101 VAL A C 1
ATOM 663 O O . VAL A 1 109 ? -9.015 80.921 8.863 1.00 25.67 101 VAL A O 1
ATOM 667 N N . ASN A 1 110 ? -8.481 83.003 9.483 1.00 25.16 102 ASN A N 1
ATOM 668 C CA . ASN A 1 110 ? -9.781 83.181 10.132 1.00 22.92 102 ASN A CA 1
ATOM 669 C C . ASN A 1 110 ? -10.971 83.362 9.184 1.00 23.36 102 ASN A C 1
ATOM 670 O O . ASN A 1 110 ? -12.093 82.994 9.545 1.00 22.19 102 ASN A O 1
ATOM 675 N N . ILE A 1 111 ? -10.754 83.933 7.997 1.00 21.96 103 ILE A N 1
ATOM 676 C CA . ILE A 1 111 ? -11.852 84.072 7.030 1.00 23.34 103 ILE A CA 1
ATOM 677 C C . ILE A 1 111 ? -11.898 82.909 6.041 1.00 28.18 103 ILE A C 1
ATOM 678 O O . ILE A 1 111 ? -12.915 82.228 5.923 1.00 23.82 103 ILE A O 1
ATOM 683 N N . VAL A 1 112 ? -10.811 82.715 5.300 1.00 27.04 104 VAL A N 1
ATOM 684 C CA . VAL A 1 112 ? -10.792 81.700 4.259 1.00 23.47 104 VAL A CA 1
ATOM 685 C C . VAL A 1 112 ? -10.722 80.285 4.873 1.00 22.55 104 VAL A C 1
ATOM 686 O O . VAL A 1 112 ? -11.394 79.390 4.387 1.00 24.17 104 VAL A O 1
ATOM 690 N N . GLY A 1 113 ? -9.969 80.101 5.957 1.00 18.86 105 GLY A N 1
ATOM 691 C CA . GLY A 1 113 ? -9.928 78.813 6.640 1.00 19.57 105 GLY A CA 1
ATOM 692 C C . GLY A 1 113 ? -11.326 78.397 7.096 1.00 26.48 105 GLY A C 1
ATOM 693 O O . GLY A 1 113 ? -11.739 77.247 6.942 1.00 23.97 105 GLY A O 1
ATOM 694 N N . THR A 1 114 ? -12.067 79.343 7.657 1.00 25.43 106 THR A N 1
ATOM 695 C CA . THR A 1 114 ? -13.455 79.087 8.054 1.00 21.13 106 THR A CA 1
ATOM 696 C C . THR A 1 114 ? -14.320 78.796 6.825 1.00 22.37 106 THR A C 1
ATOM 697 O O . THR A 1 114 ? -15.143 77.891 6.829 1.00 24.73 106 THR A O 1
ATOM 701 N N . ARG A 1 115 ? -14.115 79.559 5.759 1.00 21.87 107 ARG A N 1
ATOM 702 C CA . ARG A 1 115 ? -14.861 79.318 4.539 1.00 24.16 107 ARG A CA 1
ATOM 703 C C . ARG A 1 115 ? -14.575 77.906 3.990 1.00 25.00 107 ARG A C 1
ATOM 704 O O . ARG A 1 115 ? -15.499 77.207 3.545 1.00 26.76 107 ARG A O 1
ATOM 712 N N . ASN A 1 116 ? -13.312 77.477 4.038 1.00 22.67 108 ASN A N 1
ATOM 713 C CA . ASN A 1 116 ? -12.974 76.130 3.585 1.00 26.26 108 ASN A CA 1
ATOM 714 C C . ASN A 1 116 ? -13.706 75.060 4.368 1.00 24.64 108 ASN A C 1
ATOM 715 O O . ASN A 1 116 ? -14.170 74.076 3.789 1.00 26.47 108 ASN A O 1
ATOM 720 N N . LEU A 1 117 ? -13.809 75.258 5.679 1.00 20.66 109 LEU A N 1
ATOM 721 C CA . LEU A 1 117 ? -14.559 74.339 6.536 1.00 24.92 109 LEU A CA 1
ATOM 722 C C . LEU A 1 117 ? -16.038 74.272 6.137 1.00 27.99 109 LEU A C 1
ATOM 723 O O . LEU A 1 117 ? -16.600 73.185 6.020 1.00 25.99 109 LEU A O 1
ATOM 728 N N . LEU A 1 118 ? -16.669 75.436 5.954 1.00 27.95 110 LEU A N 1
ATOM 729 C CA . LEU A 1 118 ? -18.089 75.487 5.612 1.00 21.54 110 LEU A CA 1
ATOM 730 C C . LEU A 1 118 ? -18.336 74.846 4.250 1.00 25.60 110 LEU A C 1
ATOM 731 O O . LEU A 1 118 ? -19.296 74.093 4.087 1.00 27.14 110 LEU A O 1
ATOM 736 N N . ALA A 1 119 ? -17.464 75.119 3.276 1.00 24.35 111 ALA A N 1
ATOM 737 C CA . ALA A 1 119 ? -17.595 74.503 1.952 1.00 29.22 111 ALA A CA 1
ATOM 738 C C . ALA A 1 119 ? -17.498 72.978 2.030 1.00 23.34 111 ALA A C 1
ATOM 739 O O . ALA A 1 119 ? -18.226 72.259 1.331 1.00 26.14 111 ALA A O 1
ATOM 741 N N . ALA A 1 120 ? -16.585 72.490 2.867 1.00 23.22 112 ALA A N 1
ATOM 742 C CA . ALA A 1 120 ? -16.407 71.054 3.072 1.00 29.54 112 ALA A CA 1
ATOM 743 C C . ALA A 1 120 ? -17.668 70.416 3.670 1.00 28.32 112 ALA A C 1
ATOM 744 O O . ALA A 1 120 ? -18.108 69.356 3.228 1.00 25.85 112 ALA A O 1
ATOM 746 N N . LEU A 1 121 ? -18.249 71.068 4.673 1.00 21.55 113 LEU A N 1
ATOM 747 C CA . LEU A 1 121 ? -19.444 70.526 5.320 1.00 30.40 113 LEU A CA 1
ATOM 748 C C . LEU A 1 121 ? -20.644 70.574 4.377 1.00 27.27 113 LEU A C 1
ATOM 749 O O . LEU A 1 121 ? -21.438 69.632 4.295 1.00 26.56 113 LEU A O 1
ATOM 754 N N . SER A 1 122 ? -20.740 71.661 3.627 1.00 28.60 114 SER A N 1
ATOM 755 C CA . SER A 1 122 ? -21.877 71.890 2.745 1.00 30.44 114 SER A CA 1
ATOM 756 C C . SER A 1 122 ? -21.919 70.854 1.620 1.00 33.46 114 SER A C 1
ATOM 757 O O . SER A 1 122 ? -22.979 70.534 1.083 1.00 29.89 114 SER A O 1
ATOM 760 N N . GLY A 1 123 ? -20.759 70.325 1.265 1.00 33.07 115 GLY A N 1
ATOM 761 C CA . GLY A 1 123 ? -20.679 69.349 0.200 1.00 30.05 115 GLY A CA 1
ATOM 762 C C . GLY A 1 123 ? -20.942 67.918 0.641 1.00 33.93 115 GLY A C 1
ATOM 763 O O . GLY A 1 123 ? -20.976 67.026 -0.191 1.00 41.10 115 GLY A O 1
ATOM 764 N N . LEU A 1 124 ? -21.133 67.699 1.940 1.00 36.36 116 LEU A N 1
ATOM 765 C CA . LEU A 1 124 ? -21.410 66.359 2.454 1.00 40.81 116 LEU A CA 1
ATOM 766 C C . LEU A 1 124 ? -22.780 65.872 2.011 1.00 45.62 116 LEU A C 1
ATOM 767 O O . LEU A 1 124 ? -23.696 66.668 1.822 1.00 39.84 116 LEU A O 1
ATOM 772 N N . ASP A 1 125 ? -22.905 64.558 1.863 1.00 43.88 117 ASP A N 1
ATOM 773 C CA . ASP A 1 125 ? -24.182 63.925 1.549 1.00 52.91 117 ASP A CA 1
ATOM 774 C C . ASP A 1 125 ? -25.176 64.183 2.668 1.00 47.61 117 ASP A C 1
ATOM 775 O O . ASP A 1 125 ? -26.350 64.448 2.433 1.00 43.68 117 ASP A O 1
ATOM 780 N N . ARG A 1 126 ? -24.695 64.070 3.897 1.00 39.28 118 ARG A N 1
ATOM 781 C CA . ARG A 1 126 ? -25.506 64.391 5.056 1.00 39.85 118 ARG A CA 1
ATOM 782 C C . ARG A 1 126 ? -24.836 65.560 5.765 1.00 40.79 118 ARG A C 1
ATOM 783 O O . ARG A 1 126 ? -23.713 65.438 6.243 1.00 37.19 118 ARG A O 1
ATOM 791 N N . ARG A 1 127 ? -25.515 66.695 5.819 1.00 43.05 119 ARG A N 1
ATOM 792 C CA . ARG A 1 127 ? -24.930 67.876 6.425 1.00 45.64 119 ARG A CA 1
ATOM 793 C C . ARG A 1 127 ? -25.138 67.811 7.931 1.00 40.71 119 ARG A C 1
ATOM 794 O O . ARG A 1 127 ? -26.111 67.224 8.393 1.00 32.98 119 ARG A O 1
ATOM 802 N N . PRO A 1 128 ? -24.209 68.394 8.704 1.00 33.33 120 PRO A N 1
ATOM 803 C CA . PRO A 1 128 ? -24.310 68.335 10.170 1.00 33.54 120 PRO A CA 1
ATOM 804 C C . PRO A 1 128 ? -25.580 69.004 10.701 1.00 36.70 120 PRO A C 1
ATOM 805 O O . PRO A 1 128 ? -26.134 69.873 10.032 1.00 34.71 120 PRO A O 1
ATOM 809 N N . SER A 1 129 ? -26.048 68.585 11.874 1.00 32.24 121 SER A N 1
ATOM 810 C CA A SER A 1 129 ? -27.235 69.172 12.498 0.60 32.67 121 SER A CA 1
ATOM 811 C CA B SER A 1 129 ? -27.243 69.196 12.450 0.40 33.32 121 SER A CA 1
ATOM 812 C C . SER A 1 129 ? -26.903 70.495 13.195 1.00 35.32 121 SER A C 1
ATOM 813 O O . SER A 1 129 ? -27.789 71.308 13.478 1.00 32.45 121 SER A O 1
ATOM 818 N N . ALA A 1 130 ? -25.621 70.705 13.492 1.00 26.23 122 ALA A N 1
ATOM 819 C CA . ALA A 1 130 ? -25.197 71.931 14.174 1.00 23.47 122 ALA A CA 1
ATOM 820 C C . ALA A 1 130 ? -23.730 72.244 13.898 1.00 21.97 122 ALA A C 1
ATOM 821 O O . ALA A 1 130 ? -22.859 71.375 14.040 1.00 27.54 122 ALA A O 1
ATOM 823 N N . VAL A 1 131 ? -23.475 73.483 13.489 1.00 25.93 123 VAL A N 1
ATOM 824 C CA . VAL A 1 131 ? -22.130 73.977 13.235 1.00 25.66 123 VAL A CA 1
ATOM 825 C C . VAL A 1 131 ? -21.884 75.204 14.114 1.00 26.02 123 VAL A C 1
ATOM 826 O O . VAL A 1 131 ? -22.432 76.255 13.869 1.00 26.64 123 VAL A O 1
ATOM 830 N N . LEU A 1 132 ? -21.063 75.058 15.143 1.00 26.70 124 LEU A N 1
ATOM 831 C CA . LEU A 1 132 ? -20.797 76.145 16.070 1.00 23.90 124 LEU A CA 1
ATOM 832 C C . LEU A 1 132 ? -19.472 76.798 15.724 1.00 24.64 124 LEU A C 1
ATOM 833 O O . LEU A 1 132 ? -18.433 76.145 15.728 1.00 20.21 124 LEU A O 1
ATOM 838 N N . LEU A 1 133 ? -19.504 78.085 15.417 1.00 19.80 125 LEU A N 1
ATOM 839 C CA . LEU A 1 133 ? -18.274 78.802 15.122 1.00 21.04 125 LEU A CA 1
ATOM 840 C C . LEU A 1 133 ? -17.879 79.669 16.313 1.00 25.42 125 LEU A C 1
ATOM 841 O O . LEU A 1 133 ? -18.698 80.417 16.846 1.00 23.53 125 LEU A O 1
ATOM 846 N N . ALA A 1 134 ? -16.624 79.579 16.731 1.00 24.60 126 ALA A N 1
ATOM 847 C CA . ALA A 1 134 ? -16.158 80.431 17.815 1.00 20.97 126 ALA A CA 1
ATOM 848 C C . ALA A 1 134 ? -15.660 81.751 17.253 1.00 21.64 126 ALA A C 1
ATOM 849 O O . ALA A 1 134 ? -14.589 81.817 16.665 1.00 24.01 126 ALA A O 1
ATOM 851 N N . SER A 1 135 ? -16.450 82.806 17.427 1.00 23.67 127 SER A N 1
ATOM 852 C CA . SER A 1 135 ? -15.986 84.156 17.159 1.00 22.08 127 SER A CA 1
ATOM 853 C C . SER A 1 135 ? -15.317 84.643 18.434 1.00 26.52 127 SER A C 1
ATOM 854 O O . SER A 1 135 ? -14.668 83.866 19.151 1.00 23.33 127 SER A O 1
ATOM 857 N N . SER A 1 136 ? -15.463 85.928 18.727 1.00 24.75 128 SER A N 1
ATOM 858 C CA . SER A 1 136 ? -14.854 86.488 19.925 1.00 22.40 128 SER A CA 1
ATOM 859 C C . SER A 1 136 ? -15.584 87.747 20.363 1.00 26.26 128 SER A C 1
ATOM 860 O O . SER A 1 136 ? -16.043 88.513 19.533 1.00 25.24 128 SER A O 1
ATOM 863 N N . ALA A 1 137 ? -15.661 87.982 21.666 1.00 26.55 129 ALA A N 1
ATOM 864 C CA . ALA A 1 137 ? -16.211 89.241 22.149 1.00 29.32 129 ALA A CA 1
ATOM 865 C C . ALA A 1 137 ? -15.308 90.430 21.807 1.00 27.82 129 ALA A C 1
ATOM 866 O O . ALA A 1 137 ? -15.700 91.580 22.013 1.00 24.88 129 ALA A O 1
ATOM 868 N N . ASN A 1 138 ? -14.100 90.177 21.296 1.00 23.63 130 ASN A N 1
ATOM 869 C CA A ASN A 1 138 ? -13.201 91.261 20.908 0.52 23.77 130 ASN A CA 1
ATOM 870 C CA B ASN A 1 138 ? -13.220 91.285 20.927 0.48 23.88 130 ASN A CA 1
ATOM 871 C C . ASN A 1 138 ? -13.770 92.057 19.732 1.00 22.06 130 ASN A C 1
ATOM 872 O O . ASN A 1 138 ? -13.313 93.156 19.441 1.00 26.48 130 ASN A O 1
ATOM 881 N N . ILE A 1 139 ? -14.768 91.490 19.053 1.00 18.66 131 ILE A N 1
ATOM 882 C CA . ILE A 1 139 ? -15.404 92.226 17.961 1.00 19.91 131 ILE A CA 1
ATOM 883 C C . ILE A 1 139 ? -16.116 93.497 18.467 1.00 23.48 131 ILE A C 1
ATOM 884 O O . ILE A 1 139 ? -16.342 94.433 17.687 1.00 28.16 131 ILE A O 1
ATOM 889 N N . TYR A 1 140 ? -16.476 93.535 19.755 1.00 22.14 132 TYR A N 1
ATOM 890 C CA . TYR A 1 140 ? -17.097 94.743 20.338 1.00 25.77 132 TYR A CA 1
ATOM 891 C C . TYR A 1 140 ? -16.054 95.839 20.577 1.00 27.50 132 TYR A C 1
ATOM 892 O O . TYR A 1 140 ? -16.400 97.016 20.696 1.00 31.11 132 TYR A O 1
ATOM 901 N N . GLY A 1 141 ? -14.781 95.459 20.675 1.00 29.98 133 GLY A N 1
ATOM 902 C CA . GLY A 1 141 ? -13.733 96.451 20.885 1.00 27.99 133 GLY A CA 1
ATOM 903 C C . GLY A 1 141 ? -13.854 97.144 22.230 1.00 34.81 133 GLY A C 1
ATOM 904 O O . GLY A 1 141 ? -14.296 96.534 23.203 1.00 30.30 133 GLY A O 1
ATOM 905 N N . ASN A 1 142 ? -13.458 98.416 22.287 1.00 40.54 134 ASN A N 1
ATOM 906 C CA . ASN A 1 142 ? -13.484 99.188 23.532 1.00 44.43 134 ASN A CA 1
ATOM 907 C C . ASN A 1 142 ? -14.805 99.926 23.778 1.00 48.76 134 ASN A C 1
ATOM 908 O O . ASN A 1 142 ? -14.826 101.162 23.869 1.00 35.80 134 ASN A O 1
ATOM 910 N N . SER A 1 143 ? -15.899 99.176 23.912 1.00 53.52 135 SER A N 1
ATOM 911 C CA . SER A 1 143 ? -17.220 99.792 24.053 1.00 54.40 135 SER A CA 1
ATOM 912 C C . SER A 1 143 ? -17.416 100.454 25.401 1.00 48.94 135 SER A C 1
ATOM 913 O O . SER A 1 143 ? -16.969 99.949 26.426 1.00 47.18 135 SER A O 1
ATOM 916 N N . THR A 1 144 ? -18.104 101.585 25.391 1.00 55.57 136 THR A N 1
ATOM 917 C CA . THR A 1 144 ? -18.387 102.320 26.617 1.00 58.66 136 THR A CA 1
ATOM 918 C C . THR A 1 144 ? -19.726 101.920 27.214 1.00 63.30 136 THR A C 1
ATOM 919 O O . THR A 1 144 ? -20.194 102.540 28.165 1.00 73.86 136 THR A O 1
ATOM 923 N N . ALA A 1 145 ? -20.349 100.894 26.648 1.00 58.82 137 ALA A N 1
ATOM 924 C CA . ALA A 1 145 ? -21.719 100.553 27.018 1.00 60.93 137 ALA A CA 1
ATOM 925 C C . ALA A 1 145 ? -21.837 99.816 28.361 1.00 55.71 137 ALA A C 1
ATOM 926 O O . ALA A 1 145 ? -22.950 99.485 28.783 1.00 55.01 137 ALA A O 1
ATOM 928 N N . GLY A 1 146 ? -20.704 99.554 29.019 1.00 49.28 138 GLY A N 1
ATOM 929 C CA . GLY A 1 146 ? -20.701 98.851 30.298 1.00 44.37 138 GLY A CA 1
ATOM 930 C C . GLY A 1 146 ? -21.005 97.356 30.211 1.00 46.77 138 GLY A C 1
ATOM 931 O O . GLY A 1 146 ? -20.102 96.528 30.297 1.00 52.94 138 GLY A O 1
ATOM 932 N N . VAL A 1 147 ? -22.283 97.012 30.055 1.00 48.16 139 VAL A N 1
ATOM 933 C CA . VAL A 1 147 ? -22.719 95.623 29.893 1.00 42.24 139 VAL A CA 1
ATOM 934 C C . VAL A 1 147 ? -23.171 95.402 28.457 1.00 45.47 139 VAL A C 1
ATOM 935 O O . VAL A 1 147 ? -24.138 96.018 28.017 1.00 46.54 139 VAL A O 1
ATOM 939 N N . LEU A 1 148 ? -22.480 94.532 27.725 1.00 36.41 140 LEU A N 1
ATOM 940 C CA . LEU A 1 148 ? -22.758 94.356 26.302 1.00 33.10 140 LEU A CA 1
ATOM 941 C C . LEU A 1 148 ? -23.676 93.162 25.995 1.00 40.75 140 LEU A C 1
ATOM 942 O O . LEU A 1 148 ? -23.405 92.036 26.430 1.00 40.57 140 LEU A O 1
ATOM 947 N N . ASP A 1 149 ? -24.748 93.401 25.237 1.00 34.96 141 ASP A N 1
ATOM 948 C CA . ASP A 1 149 ? -25.524 92.294 24.682 1.00 30.00 141 ASP A CA 1
ATOM 949 C C . ASP A 1 149 ? -25.236 92.209 23.185 1.00 39.16 141 ASP A C 1
ATOM 950 O O . ASP A 1 149 ? -24.414 92.972 22.673 1.00 37.21 141 ASP A O 1
ATOM 955 N N . GLU A 1 150 ? -25.900 91.293 22.482 1.00 36.87 142 GLU A N 1
ATOM 956 C CA . GLU A 1 150 ? -25.555 91.011 21.085 1.00 30.85 142 GLU A CA 1
ATOM 957 C C . GLU A 1 150 ? -25.969 92.103 20.088 1.00 34.85 142 GLU A C 1
ATOM 958 O O . GLU A 1 150 ? -25.591 92.043 18.915 1.00 37.15 142 GLU A O 1
ATOM 964 N N . THR A 1 151 ? -26.706 93.109 20.549 1.00 32.64 143 THR A N 1
ATOM 965 C CA . THR A 1 151 ? -27.132 94.190 19.664 1.00 37.54 143 THR A CA 1
ATOM 966 C C . THR A 1 151 ? -26.131 95.346 19.632 1.00 41.34 143 THR A C 1
ATOM 967 O O . THR A 1 151 ? -26.325 96.320 18.902 1.00 44.70 143 THR A O 1
ATOM 971 N N . VAL A 1 152 ? -25.082 95.262 20.444 1.00 39.07 144 VAL A N 1
ATOM 972 C CA . VAL A 1 152 ? -24.092 96.332 20.485 1.00 35.07 144 VAL A CA 1
ATOM 973 C C . VAL A 1 152 ? -23.269 96.353 19.197 1.00 29.01 144 VAL A C 1
ATOM 974 O O . VAL A 1 152 ? -22.773 95.311 18.739 1.00 28.28 144 VAL A O 1
ATOM 978 N N . ALA A 1 153 ? -23.139 97.540 18.614 1.00 33.14 145 ALA A N 1
ATOM 979 C CA . ALA A 1 153 ? -22.451 97.700 17.340 1.00 30.90 145 ALA A CA 1
ATOM 980 C C . ALA A 1 153 ? -21.003 97.299 17.475 1.00 28.40 145 ALA A C 1
ATOM 981 O O . ALA A 1 153 ? -20.325 97.715 18.412 1.00 36.32 145 ALA A O 1
ATOM 983 N N . PRO A 1 154 ? -20.518 96.481 16.535 1.00 29.50 146 PRO A N 1
ATOM 984 C CA . PRO A 1 154 ? -19.118 96.055 16.593 1.00 28.51 146 PRO A CA 1
ATOM 985 C C . PRO A 1 154 ? -18.174 97.236 16.422 1.00 27.54 146 PRO A C 1
ATOM 986 O O . PRO A 1 154 ? -18.514 98.211 15.736 1.00 27.28 146 PRO A O 1
ATOM 990 N N . ALA A 1 155 ? -17.018 97.162 17.070 1.00 26.33 147 ALA A N 1
ATOM 991 C CA . ALA A 1 155 ? -15.943 98.130 16.852 1.00 24.84 147 ALA A CA 1
ATOM 992 C C . ALA A 1 155 ? -14.594 97.453 17.090 1.00 24.78 147 ALA A C 1
ATOM 993 O O . ALA A 1 155 ? -13.860 97.825 18.007 1.00 25.81 147 ALA A O 1
ATOM 995 N N . PRO A 1 156 ? -14.271 96.436 16.280 1.00 25.73 148 PRO A N 1
ATOM 996 C CA . PRO A 1 156 ? -13.039 95.663 16.514 1.00 21.87 148 PRO A CA 1
ATOM 997 C C . PRO A 1 156 ? -11.801 96.569 16.506 1.00 26.24 148 PRO A C 1
ATOM 998 O O . PRO A 1 156 ? -11.722 97.475 15.675 1.00 27.48 148 PRO A O 1
ATOM 1002 N N . ALA A 1 157 ? -10.875 96.354 17.441 1.00 21.76 149 ALA A N 1
ATOM 1003 C CA . ALA A 1 157 ? -9.789 97.310 17.669 1.00 25.21 149 ALA A CA 1
ATOM 1004 C C . ALA A 1 157 ? -8.406 96.772 17.274 1.00 20.69 149 ALA A C 1
ATOM 1005 O O . ALA A 1 157 ? -7.395 97.427 17.502 1.00 25.64 149 ALA A O 1
ATOM 1007 N N . ASN A 1 158 ? -8.363 95.587 16.683 1.00 21.06 150 ASN A N 1
ATOM 1008 C CA . ASN A 1 158 ? -7.132 95.110 16.049 1.00 25.75 150 ASN A CA 1
ATOM 1009 C C . ASN A 1 158 ? -7.475 94.160 14.906 1.00 25.53 150 ASN A C 1
ATOM 1010 O O . ASN A 1 158 ? -8.645 93.797 14.738 1.00 21.87 150 ASN A O 1
ATOM 1015 N N . ASP A 1 159 ? -6.479 93.788 14.101 1.00 21.62 151 ASP A N 1
ATOM 1016 C CA . ASP A 1 159 ? -6.734 92.958 12.920 1.00 25.01 151 ASP A CA 1
ATOM 1017 C C . ASP A 1 159 ? -7.327 91.613 13.288 1.00 25.23 151 ASP A C 1
ATOM 1018 O O . ASP A 1 159 ? -8.187 91.093 12.581 1.00 26.29 151 ASP A O 1
ATOM 1023 N N . TYR A 1 160 ? -6.870 91.046 14.394 1.00 21.02 152 TYR A N 1
ATOM 1024 C CA . TYR A 1 160 ? -7.427 89.780 14.859 1.00 21.18 152 TYR A CA 1
ATOM 1025 C C . TYR A 1 160 ? -8.945 89.922 15.085 1.00 25.11 152 TYR A C 1
ATOM 1026 O O . TYR A 1 160 ? -9.739 89.099 14.614 1.00 21.84 152 TYR A O 1
ATOM 1035 N N . ALA A 1 161 ? -9.356 90.977 15.793 1.00 24.95 153 ALA A N 1
ATOM 1036 C CA . ALA A 1 161 ? -10.785 91.177 16.082 1.00 21.91 153 ALA A CA 1
ATOM 1037 C C . ALA A 1 161 ? -11.588 91.442 14.795 1.00 24.49 153 ALA A C 1
ATOM 1038 O O . ALA A 1 161 ? -12.720 90.972 14.651 1.00 23.85 153 ALA A O 1
ATOM 1040 N N . VAL A 1 162 ? -11.000 92.195 13.865 1.00 27.68 154 VAL A N 1
ATOM 1041 C CA . VAL A 1 162 ? -11.622 92.446 12.563 1.00 22.47 154 VAL A CA 1
ATOM 1042 C C . VAL A 1 162 ? -11.819 91.131 11.803 1.00 22.67 154 VAL A C 1
ATOM 1043 O O . VAL A 1 162 ? -12.880 90.892 11.207 1.00 23.67 154 VAL A O 1
ATOM 1047 N N . SER A 1 163 ? -10.805 90.271 11.833 1.00 17.82 155 SER A N 1
ATOM 1048 C CA . SER A 1 163 ? -10.868 89.006 11.090 1.00 20.54 155 SER A CA 1
ATOM 1049 C C . SER A 1 163 ? -11.953 88.101 11.666 1.00 24.15 155 SER A C 1
ATOM 1050 O O . SER A 1 163 ? -12.605 87.366 10.920 1.00 22.49 155 SER A O 1
ATOM 1053 N N . LYS A 1 164 ? -12.164 88.163 12.982 1.00 22.76 156 LYS A N 1
ATOM 1054 C CA . LYS A 1 164 ? -13.234 87.375 13.618 1.00 20.84 156 LYS A CA 1
ATOM 1055 C C . LYS A 1 164 ? -14.615 87.875 13.198 1.00 23.36 156 LYS A C 1
ATOM 1056 O O . LYS A 1 164 ? -15.518 87.082 12.908 1.00 24.98 156 LYS A O 1
ATOM 1062 N N . LEU A 1 165 ? -14.775 89.192 13.155 1.00 25.03 157 LEU A N 1
ATOM 1063 C CA . LEU A 1 165 ? -16.020 89.790 12.697 1.00 22.02 157 LEU A CA 1
ATOM 1064 C C . LEU A 1 165 ? -16.272 89.439 11.232 1.00 24.49 157 LEU A C 1
ATOM 1065 O O . LEU A 1 165 ? -17.392 89.093 10.842 1.00 24.19 157 LEU A O 1
ATOM 1070 N N . ALA A 1 166 ? -15.218 89.522 10.425 1.00 27.16 158 ALA A N 1
ATOM 1071 C CA . ALA A 1 166 ? -15.321 89.211 9.007 1.00 28.82 158 ALA A CA 1
ATOM 1072 C C . ALA A 1 166 ? -15.696 87.743 8.834 1.00 26.16 158 ALA A C 1
ATOM 1073 O O . ALA A 1 166 ? -16.480 87.395 7.953 1.00 24.14 158 ALA A O 1
ATOM 1075 N N . MET A 1 167 ? -15.147 86.884 9.694 1.00 21.41 159 MET A N 1
ATOM 1076 C CA A MET A 1 167 ? -15.500 85.469 9.678 0.67 22.87 159 MET A CA 1
ATOM 1077 C CA B MET A 1 167 ? -15.502 85.474 9.675 0.33 22.24 159 MET A CA 1
ATOM 1078 C C . MET A 1 167 ? -17.007 85.300 9.871 1.00 20.96 159 MET A C 1
ATOM 1079 O O . MET A 1 167 ? -17.648 84.497 9.177 1.00 20.89 159 MET A O 1
ATOM 1088 N N . GLU A 1 168 ? -17.582 86.060 10.804 1.00 22.03 160 GLU A N 1
ATOM 1089 C CA . GLU A 1 168 ? -19.016 85.938 11.058 1.00 22.33 160 GLU A CA 1
ATOM 1090 C C . GLU A 1 168 ? -19.797 86.252 9.786 1.00 25.41 160 GLU A C 1
ATOM 1091 O O . GLU A 1 168 ? -20.719 85.502 9.418 1.00 23.85 160 GLU A O 1
ATOM 1097 N N . TYR A 1 169 ? -19.441 87.350 9.111 1.00 19.74 161 TYR A N 1
ATOM 1098 C CA . TYR A 1 169 ? -20.190 87.752 7.918 1.00 18.25 161 TYR A CA 1
ATOM 1099 C C . TYR A 1 169 ? -19.965 86.742 6.792 1.00 25.69 161 TYR A C 1
ATOM 1100 O O . TYR A 1 169 ? -20.902 86.400 6.078 1.00 26.49 161 TYR A O 1
ATOM 1109 N N . ALA A 1 170 ? -18.730 86.255 6.646 1.00 20.55 162 ALA A N 1
ATOM 1110 C CA . ALA A 1 170 ? -18.428 85.265 5.606 1.00 23.39 162 ALA A CA 1
ATOM 1111 C C . ALA A 1 170 ? -19.211 83.982 5.852 1.00 18.54 162 ALA A C 1
ATOM 1112 O O . ALA A 1 170 ? -19.712 83.360 4.922 1.00 23.07 162 ALA A O 1
ATOM 1114 N N . ALA A 1 171 ? -19.345 83.612 7.115 1.00 21.79 163 ALA A N 1
ATOM 1115 C CA . ALA A 1 171 ? -20.048 82.379 7.464 1.00 21.69 163 ALA A CA 1
ATOM 1116 C C . ALA A 1 171 ? -21.555 82.449 7.186 1.00 24.25 163 ALA A C 1
ATOM 1117 O O . ALA A 1 171 ? -22.173 81.463 6.793 1.00 23.18 163 ALA A O 1
ATOM 1119 N N . LYS A 1 172 ? -22.151 83.612 7.407 1.00 25.64 164 LYS A N 1
ATOM 1120 C CA . LYS A 1 172 ? -23.579 83.763 7.187 1.00 28.56 164 LYS A CA 1
ATOM 1121 C C . LYS A 1 172 ? -23.956 83.573 5.724 1.00 28.54 164 LYS A C 1
ATOM 1122 O O . LYS A 1 172 ? -25.125 83.370 5.425 1.00 25.74 164 LYS A O 1
ATOM 1128 N N . LEU A 1 173 ? -22.982 83.636 4.811 1.00 24.13 165 LEU A N 1
ATOM 1129 C CA . LEU A 1 173 ? -23.275 83.358 3.401 1.00 27.16 165 LEU A CA 1
ATOM 1130 C C . LEU A 1 173 ? -23.676 81.888 3.204 1.00 24.34 165 LEU A C 1
ATOM 1131 O O . LEU A 1 173 ? -24.274 81.543 2.204 1.00 26.10 165 LEU A O 1
ATOM 1136 N N . TRP A 1 174 ? -23.355 81.040 4.173 1.00 25.71 166 TRP A N 1
ATOM 1137 C CA . TRP A 1 174 ? -23.640 79.606 4.089 1.00 25.05 166 TRP A CA 1
ATOM 1138 C C . TRP A 1 174 ? -24.915 79.206 4.846 1.00 28.90 166 TRP A C 1
ATOM 1139 O O . TRP A 1 174 ? -25.215 78.021 4.968 1.00 27.74 166 TRP A O 1
ATOM 1150 N N . ALA A 1 175 ? -25.671 80.194 5.329 1.00 24.48 167 ALA A N 1
ATOM 1151 C CA . ALA A 1 175 ? -26.812 79.935 6.200 1.00 29.02 167 ALA A CA 1
ATOM 1152 C C . ALA A 1 175 ? -27.906 79.125 5.503 1.00 32.22 167 ALA A C 1
ATOM 1153 O O . ALA A 1 175 ? -28.667 78.423 6.159 1.00 31.68 167 ALA A O 1
ATOM 1155 N N . ASP A 1 176 ? -27.984 79.216 4.180 1.00 32.47 168 ASP A N 1
ATOM 1156 C CA . ASP A 1 176 ? -28.998 78.462 3.434 1.00 31.51 168 ASP A CA 1
ATOM 1157 C C . ASP A 1 176 ? -28.624 76.980 3.317 1.00 33.07 168 ASP A C 1
ATOM 1158 O O . ASP A 1 176 ? -29.445 76.153 2.924 1.00 39.52 168 ASP A O 1
ATOM 1163 N N . ARG A 1 177 ? -27.381 76.649 3.650 1.00 32.78 169 ARG A N 1
ATOM 1164 C CA . ARG A 1 177 ? -26.887 75.286 3.468 1.00 33.42 169 ARG A CA 1
ATOM 1165 C C . ARG A 1 177 ? -26.552 74.593 4.785 1.00 33.02 169 ARG A C 1
ATOM 1166 O O . ARG A 1 177 ? -26.571 73.368 4.861 1.00 30.42 169 ARG A O 1
ATOM 1174 N N . LEU A 1 178 ? -26.276 75.372 5.828 1.00 29.04 170 LEU A N 1
ATOM 1175 C CA . LEU A 1 178 ? -25.815 74.806 7.096 1.00 32.99 170 LEU A CA 1
ATOM 1176 C C . LEU A 1 178 ? -26.460 75.494 8.297 1.00 27.22 170 LEU A C 1
ATOM 1177 O O . LEU A 1 178 ? -26.682 76.700 8.272 1.00 30.50 170 LEU A O 1
ATOM 1182 N N . PRO A 1 179 ? -26.739 74.727 9.363 1.00 28.77 171 PRO A N 1
ATOM 1183 C CA . PRO A 1 179 ? -27.249 75.302 10.617 1.00 27.84 171 PRO A CA 1
ATOM 1184 C C . PRO A 1 179 ? -26.117 75.880 11.458 1.00 29.19 171 PRO A C 1
ATOM 1185 O O . PRO A 1 179 ? -25.434 75.149 12.175 1.00 30.93 171 PRO A O 1
ATOM 1189 N N . ILE A 1 180 ? -25.936 77.192 11.375 1.00 24.98 172 ILE A N 1
ATOM 1190 C CA . ILE A 1 180 ? -24.727 77.828 11.899 1.00 23.63 172 ILE A CA 1
ATOM 1191 C C . ILE A 1 180 ? -25.033 78.671 13.125 1.00 27.94 172 ILE A C 1
ATOM 1192 O O . ILE A 1 180 ? -25.896 79.544 13.087 1.00 26.17 172 ILE A O 1
ATOM 1197 N N . VAL A 1 181 ? -24.323 78.388 14.211 1.00 29.03 173 VAL A N 1
ATOM 1198 C CA . VAL A 1 181 ? -24.449 79.122 15.461 1.00 22.99 173 VAL A CA 1
ATOM 1199 C C . VAL A 1 181 ? -23.123 79.802 15.726 1.00 27.90 173 VAL A C 1
ATOM 1200 O O . VAL A 1 181 ? -22.065 79.184 15.561 1.00 24.36 173 VAL A O 1
ATOM 1204 N N . ILE A 1 182 ? -23.174 81.078 16.105 1.00 26.71 174 ILE A N 1
ATOM 1205 C CA . ILE A 1 182 ? -21.950 81.829 16.349 1.00 25.36 174 ILE A CA 1
ATOM 1206 C C . ILE A 1 182 ? -21.820 82.143 17.843 1.00 26.47 174 ILE A C 1
ATOM 1207 O O . ILE A 1 182 ? -22.751 82.658 18.464 1.00 30.70 174 ILE A O 1
ATOM 1212 N N . ALA A 1 183 ? -20.669 81.812 18.426 1.00 24.43 175 ALA A N 1
ATOM 1213 C CA . ALA A 1 183 ? -20.420 82.152 19.812 1.00 21.13 175 ALA A CA 1
ATOM 1214 C C . ALA A 1 183 ? -19.449 83.332 19.890 1.00 21.98 175 ALA A C 1
ATOM 1215 O O . ALA A 1 183 ? -18.483 83.401 19.122 1.00 20.49 175 ALA A O 1
ATOM 1217 N N . ARG A 1 184 ? -19.745 84.302 20.755 1.00 21.00 176 ARG A N 1
ATOM 1218 C CA . ARG A 1 184 ? -18.793 85.377 21.052 1.00 20.88 176 ARG A CA 1
ATOM 1219 C C . ARG A 1 184 ? -18.325 85.277 22.499 1.00 22.63 176 ARG A C 1
ATOM 1220 O O . ARG A 1 184 ? -18.873 85.952 23.371 1.00 28.43 176 ARG A O 1
ATOM 1228 N N . PRO A 1 185 ? -17.328 84.420 22.764 1.00 22.24 177 PRO A N 1
ATOM 1229 C CA . PRO A 1 185 ? -16.839 84.279 24.140 1.00 23.52 177 PRO A CA 1
ATOM 1230 C C . PRO A 1 185 ? -16.153 85.537 24.625 1.00 23.05 177 PRO A C 1
ATOM 1231 O O . PRO A 1 185 ? -15.402 86.176 23.878 1.00 23.44 177 PRO A O 1
ATOM 1235 N N . PHE A 1 186 ? -16.408 85.905 25.866 1.00 23.53 178 PHE A N 1
ATOM 1236 C CA . PHE A 1 186 ? -15.577 86.922 26.507 1.00 28.20 178 PHE A CA 1
ATOM 1237 C C . PHE A 1 186 ? -14.308 86.227 27.008 1.00 28.09 178 PHE A C 1
ATOM 1238 O O . PHE A 1 186 ? -14.089 85.067 26.660 1.00 28.89 178 PHE A O 1
ATOM 1246 N N . ASN A 1 187 ? -13.470 86.916 27.782 1.00 25.23 179 ASN A N 1
ATOM 1247 C CA . ASN A 1 187 ? -12.221 86.323 28.276 1.00 22.97 179 ASN A CA 1
ATOM 1248 C C . ASN A 1 187 ? -12.457 85.064 29.078 1.00 28.05 179 ASN A C 1
ATOM 1249 O O . ASN A 1 187 ? -13.324 85.028 29.952 1.00 27.12 179 ASN A O 1
ATOM 1254 N N . TYR A 1 188 ? -11.660 84.037 28.814 1.00 23.55 180 TYR A N 1
ATOM 1255 C CA . TYR A 1 188 ? -11.756 82.838 29.623 1.00 26.96 180 TYR A CA 1
ATOM 1256 C C . TYR A 1 188 ? -10.405 82.172 29.747 1.00 25.04 180 TYR A C 1
ATOM 1257 O O . TYR A 1 188 ? -9.496 82.396 28.934 1.00 25.53 180 TYR A O 1
ATOM 1266 N N . THR A 1 189 ? -10.268 81.365 30.784 1.00 26.64 181 THR A N 1
ATOM 1267 C CA . THR A 1 189 ? -8.973 80.813 31.112 1.00 27.46 181 THR A CA 1
ATOM 1268 C C . THR A 1 189 ? -9.149 79.505 31.867 1.00 28.99 181 THR A C 1
ATOM 1269 O O . THR A 1 189 ? -10.274 79.066 32.111 1.00 29.36 181 THR A O 1
ATOM 1273 N N . GLY A 1 190 ? -8.036 78.865 32.207 1.00 22.60 182 GLY A N 1
ATOM 1274 C CA . GLY A 1 190 ? -8.096 77.592 32.897 1.00 26.56 182 GLY A CA 1
ATOM 1275 C C . GLY A 1 190 ? -6.787 76.862 32.725 1.00 28.68 182 GLY A C 1
ATOM 1276 O O . GLY A 1 190 ? -5.866 77.392 32.098 1.00 27.71 182 GLY A O 1
ATOM 1277 N N . VAL A 1 191 ? -6.701 75.653 33.273 1.00 28.23 183 VAL A N 1
ATOM 1278 C CA . VAL A 1 191 ? -5.473 74.865 33.202 1.00 36.50 183 VAL A CA 1
ATOM 1279 C C . VAL A 1 191 ? -5.127 74.526 31.752 1.00 37.01 183 VAL A C 1
ATOM 1280 O O . VAL A 1 191 ? -5.962 73.989 31.018 1.00 31.07 183 VAL A O 1
ATOM 1284 N N . GLY A 1 192 ? -3.899 74.859 31.347 1.00 33.59 184 GLY A N 1
ATOM 1285 C CA . GLY A 1 192 ? -3.421 74.572 30.005 1.00 32.33 184 GLY A CA 1
ATOM 1286 C C . GLY A 1 192 ? -3.308 75.782 29.076 1.00 33.35 184 GLY A C 1
ATOM 1287 O O . GLY A 1 192 ? -2.720 75.688 28.000 1.00 36.29 184 GLY A O 1
ATOM 1288 N N . GLN A 1 193 ? -3.884 76.914 29.454 1.00 26.35 185 GLN A N 1
ATOM 1289 C CA . GLN A 1 193 ? -3.760 78.120 28.626 1.00 23.22 185 GLN A CA 1
ATOM 1290 C C . GLN A 1 193 ? -2.355 78.727 28.757 1.00 32.40 185 GLN A C 1
ATOM 1291 O O . GLN A 1 193 ? -1.803 78.774 29.852 1.00 33.54 185 GLN A O 1
ATOM 1297 N N . SER A 1 194 ? -1.770 79.199 27.656 1.00 36.67 186 SER A N 1
ATOM 1298 C CA . SER A 1 194 ? -0.386 79.695 27.713 1.00 37.07 186 SER A CA 1
ATOM 1299 C C . SER A 1 194 ? -0.274 80.988 28.516 1.00 38.46 186 SER A C 1
ATOM 1300 O O . SER A 1 194 ? -1.257 81.724 28.665 1.00 33.14 186 SER A O 1
ATOM 1303 N N . ASP A 1 195 ? 0.925 81.268 29.031 1.00 41.25 187 ASP A N 1
ATOM 1304 C CA . ASP A 1 195 ? 1.130 82.451 29.866 1.00 39.03 187 ASP A CA 1
ATOM 1305 C C . ASP A 1 195 ? 1.295 83.703 29.013 1.00 39.73 187 ASP A C 1
ATOM 1306 O O . ASP A 1 195 ? 1.691 84.745 29.508 1.00 41.68 187 ASP A O 1
ATOM 1311 N N . ALA A 1 196 ? 0.996 83.582 27.725 1.00 43.12 188 ALA A N 1
ATOM 1312 C CA . ALA A 1 196 ? 0.848 84.743 26.858 1.00 45.03 188 ALA A CA 1
ATOM 1313 C C . ALA A 1 196 ? -0.397 85.512 27.266 1.00 46.82 188 ALA A C 1
ATOM 1314 O O . ALA A 1 196 ? -0.517 86.707 27.000 1.00 43.51 188 ALA A O 1
ATOM 1316 N N . TYR A 1 197 ? -1.330 84.811 27.903 1.00 36.19 189 TYR A N 1
ATOM 1317 C CA . TYR A 1 197 ? -2.533 85.439 28.418 1.00 35.17 189 TYR A CA 1
ATOM 1318 C C . TYR A 1 197 ? -2.306 85.940 29.847 1.00 38.22 189 TYR A C 1
ATOM 1319 O O . TYR A 1 197 ? -1.456 85.420 30.579 1.00 32.62 189 TYR A O 1
ATOM 1328 N N . LEU A 1 198 ? -3.071 86.953 30.238 1.00 36.70 190 LEU A N 1
ATOM 1329 C CA . LEU A 1 198 ? -2.839 87.652 31.498 1.00 32.95 190 LEU A CA 1
ATOM 1330 C C . LEU A 1 198 ? -3.012 86.782 32.762 1.00 28.80 190 LEU A C 1
ATOM 1331 O O . LEU A 1 198 ? -2.111 86.702 33.596 1.00 32.64 190 LEU A O 1
ATOM 1336 N N . LEU A 1 199 ? -4.157 86.135 32.917 1.00 25.99 191 LEU A N 1
ATOM 1337 C CA . LEU A 1 199 ? -4.394 85.349 34.134 1.00 30.21 191 LEU A CA 1
ATOM 1338 C C . LEU A 1 199 ? -3.396 84.179 34.301 1.00 31.90 191 LEU A C 1
ATOM 1339 O O . LEU A 1 199 ? -2.882 83.973 35.407 1.00 34.65 191 LEU A O 1
ATOM 1344 N N . PRO A 1 200 ? -3.101 83.420 33.220 1.00 31.27 192 PRO A N 1
ATOM 1345 C CA . PRO A 1 200 ? -2.033 82.420 33.385 1.00 31.22 192 PRO A CA 1
ATOM 1346 C C . PRO A 1 200 ? -0.669 83.024 33.760 1.00 33.80 192 PRO A C 1
ATOM 1347 O O . PRO A 1 200 ? 0.103 82.398 34.495 1.00 33.64 192 PRO A O 1
ATOM 1351 N N . LYS A 1 201 ? -0.386 84.230 33.283 1.00 31.21 193 LYS A N 1
ATOM 1352 C CA . LYS A 1 201 ? 0.847 84.923 33.662 1.00 30.83 193 LYS A CA 1
ATOM 1353 C C . LYS A 1 201 ? 0.863 85.195 35.170 1.00 32.53 193 LYS A C 1
ATOM 1354 O O . LYS A 1 201 ? 1.846 84.897 35.856 1.00 33.64 193 LYS A O 1
ATOM 1360 N N . LEU A 1 202 ? -0.248 85.725 35.684 1.00 30.39 194 LEU A N 1
ATOM 1361 C CA . LEU A 1 202 ? -0.412 85.983 37.114 1.00 31.12 194 LEU A CA 1
ATOM 1362 C C . LEU A 1 202 ? -0.293 84.689 37.914 1.00 30.72 194 LEU A C 1
ATOM 1363 O O . LEU A 1 202 ? 0.428 84.633 38.914 1.00 34.14 194 LEU A O 1
ATOM 1368 N N . VAL A 1 203 ? -1.008 83.652 37.480 1.00 30.91 195 VAL A N 1
ATOM 1369 C CA . VAL A 1 203 ? -0.956 82.353 38.159 1.00 32.69 195 VAL A CA 1
ATOM 1370 C C . VAL A 1 203 ? 0.473 81.792 38.179 1.00 34.38 195 VAL A C 1
ATOM 1371 O O . VAL A 1 203 ? 0.945 81.320 39.214 1.00 37.66 195 VAL A O 1
ATOM 1375 N N . ALA A 1 204 ? 1.162 81.861 37.041 1.00 30.02 196 ALA A N 1
ATOM 1376 C CA . ALA A 1 204 ? 2.531 81.353 36.942 1.00 31.42 196 ALA A CA 1
ATOM 1377 C C . ALA A 1 204 ? 3.450 82.065 37.929 1.00 34.18 196 ALA A C 1
ATOM 1378 O O . ALA A 1 204 ? 4.284 81.434 38.580 1.00 39.27 196 ALA A O 1
ATOM 1380 N N . HIS A 1 205 ? 3.287 83.377 38.055 1.00 30.27 197 HIS A N 1
ATOM 1381 C CA . HIS A 1 205 ? 4.110 84.129 38.994 1.00 35.57 197 HIS A CA 1
ATOM 1382 C C . HIS A 1 205 ? 3.827 83.708 40.433 1.00 42.50 197 HIS A C 1
ATOM 1383 O O . HIS A 1 205 ? 4.755 83.430 41.194 1.00 42.49 197 HIS A O 1
ATOM 1390 N N . TYR A 1 206 ? 2.554 83.659 40.812 1.00 38.11 198 TYR A N 1
ATOM 1391 C CA . TYR A 1 206 ? 2.224 83.302 42.185 1.00 36.43 198 TYR A CA 1
ATOM 1392 C C . TYR A 1 206 ? 2.595 81.855 42.490 1.00 37.47 198 TYR A C 1
ATOM 1393 O O . TYR A 1 206 ? 3.021 81.538 43.602 1.00 37.48 198 TYR A O 1
ATOM 1402 N N . ALA A 1 207 ? 2.476 80.989 41.490 1.00 36.78 199 ALA A N 1
ATOM 1403 C CA . ALA A 1 207 ? 2.726 79.565 41.689 1.00 40.10 199 ALA A CA 1
ATOM 1404 C C . ALA A 1 207 ? 4.175 79.296 42.062 1.00 43.11 199 ALA A C 1
ATOM 1405 O O . ALA A 1 207 ? 4.461 78.370 42.826 1.00 41.52 199 ALA A O 1
ATOM 1407 N N . ARG A 1 208 ? 5.092 80.091 41.513 1.00 40.70 200 ARG A N 1
ATOM 1408 C CA . ARG A 1 208 ? 6.516 79.929 41.803 1.00 42.33 200 ARG A CA 1
ATOM 1409 C C . ARG A 1 208 ? 6.986 80.964 42.839 1.00 45.51 200 ARG A C 1
ATOM 1410 O O . ARG A 1 208 ? 8.184 81.228 42.981 1.00 45.76 200 ARG A O 1
ATOM 1418 N N . ASN A 1 209 ? 6.029 81.559 43.545 1.00 47.97 201 ASN A N 1
ATOM 1419 C CA . ASN A 1 209 ? 6.313 82.566 44.567 1.00 45.46 201 ASN A CA 1
ATOM 1420 C C . ASN A 1 209 ? 7.182 83.716 44.074 1.00 37.97 201 ASN A C 1
ATOM 1421 O O . ASN A 1 209 ? 8.090 84.154 44.778 1.00 39.38 201 ASN A O 1
ATOM 1426 N N . ALA A 1 210 ? 6.920 84.196 42.864 1.00 36.27 202 ALA A N 1
ATOM 1427 C CA . ALA A 1 210 ? 7.647 85.348 42.336 1.00 37.41 202 ALA A CA 1
ATOM 1428 C C . ALA A 1 210 ? 7.457 86.559 43.244 1.00 38.79 202 ALA A C 1
ATOM 1429 O O . ALA A 1 210 ? 6.346 86.818 43.695 1.00 43.08 202 ALA A O 1
ATOM 1431 N N . PRO A 1 211 ? 8.550 87.289 43.540 1.00 43.01 203 PRO A N 1
ATOM 1432 C CA . PRO A 1 211 ? 8.429 88.478 44.393 1.00 46.18 203 PRO A CA 1
ATOM 1433 C C . PRO A 1 211 ? 7.644 89.599 43.708 1.00 39.64 203 PRO A C 1
ATOM 1434 O O . PRO A 1 211 ? 6.906 90.322 44.382 1.00 37.79 203 PRO A O 1
ATOM 1438 N N . ARG A 1 212 ? 7.833 89.779 42.404 1.00 44.44 204 ARG A N 1
ATOM 1439 C CA . ARG A 1 212 ? 7.191 90.901 41.717 1.00 34.98 204 ARG A CA 1
ATOM 1440 C C . ARG A 1 212 ? 6.695 90.601 40.304 1.00 42.60 204 ARG A C 1
ATOM 1441 O O . ARG A 1 212 ? 7.071 89.601 39.688 1.00 38.71 204 ARG A O 1
ATOM 1449 N N . ILE A 1 213 ? 5.854 91.502 39.799 1.00 36.70 205 ILE A N 1
ATOM 1450 C CA . ILE A 1 213 ? 5.322 91.430 38.442 1.00 36.98 205 ILE A CA 1
ATOM 1451 C C . ILE A 1 213 ? 4.987 92.828 37.913 1.00 38.37 205 ILE A C 1
ATOM 1452 O O . ILE A 1 213 ? 4.749 93.754 38.684 1.00 35.08 205 ILE A O 1
ATOM 1457 N N . SER A 1 214 ? 4.977 92.967 36.593 1.00 37.73 206 SER A N 1
ATOM 1458 C CA . SER A 1 214 ? 4.694 94.236 35.946 1.00 38.52 206 SER A CA 1
ATOM 1459 C C . SER A 1 214 ? 3.365 94.138 35.234 1.00 38.07 206 SER A C 1
ATOM 1460 O O . SER A 1 214 ? 3.134 93.192 34.483 1.00 41.71 206 SER A O 1
ATOM 1463 N N . LEU A 1 215 ? 2.485 95.105 35.494 1.00 44.55 207 LEU A N 1
ATOM 1464 C CA . LEU A 1 215 ? 1.131 95.104 34.938 1.00 47.83 207 LEU A CA 1
ATOM 1465 C C . LEU A 1 215 ? 0.685 96.501 34.490 1.00 49.29 207 LEU A C 1
ATOM 1466 O O . LEU A 1 215 ? 1.382 97.489 34.715 1.00 46.21 207 LEU A O 1
ATOM 1471 N N . GLY A 1 216 ? -0.484 96.572 33.858 1.00 48.54 208 GLY A N 1
ATOM 1472 C CA . GLY A 1 216 ? -1.087 97.850 33.524 1.00 50.37 208 GLY A CA 1
ATOM 1473 C C . GLY A 1 216 ? -1.903 98.368 34.694 1.00 51.34 208 GLY A C 1
ATOM 1474 O O . GLY A 1 216 ? -1.619 98.034 35.842 1.00 58.02 208 GLY A O 1
ATOM 1475 N N . ASN A 1 217 ? -2.937 99.154 34.406 1.00 46.48 209 ASN A N 1
ATOM 1476 C CA . ASN A 1 217 ? -3.814 99.682 35.446 1.00 46.91 209 ASN A CA 1
ATOM 1477 C C . ASN A 1 217 ? -4.570 98.560 36.145 1.00 43.03 209 ASN A C 1
ATOM 1478 O O . ASN A 1 217 ? -5.022 97.616 35.505 1.00 40.53 209 ASN A O 1
ATOM 1480 N N . LEU A 1 218 ? -4.709 98.680 37.460 1.00 45.11 210 LEU A N 1
ATOM 1481 C CA . LEU A 1 218 ? -5.301 97.638 38.289 1.00 43.75 210 LEU A CA 1
ATOM 1482 C C . LEU A 1 218 ? -6.789 97.875 38.517 1.00 42.78 210 LEU A C 1
ATOM 1483 O O . LEU A 1 218 ? -7.459 97.072 39.163 1.00 41.70 210 LEU A O 1
ATOM 1488 N N . ASP A 1 219 ? -7.296 98.988 38.001 1.00 40.50 211 ASP A N 1
ATOM 1489 C CA . ASP A 1 219 ? -8.671 99.389 38.263 1.00 39.48 211 ASP A CA 1
ATOM 1490 C C . ASP A 1 219 ? -9.538 99.174 37.025 1.00 40.41 211 ASP A C 1
ATOM 1491 O O . ASP A 1 219 ? -10.654 99.689 36.924 1.00 49.40 211 ASP A O 1
ATOM 1496 N N . VAL A 1 220 ? -9.019 98.392 36.088 1.00 33.99 212 VAL A N 1
ATOM 1497 C CA . VAL A 1 220 ? -9.742 98.092 34.863 1.00 35.78 212 VAL A CA 1
ATOM 1498 C C . VAL A 1 220 ? -10.416 96.721 34.988 1.00 36.52 212 VAL A C 1
ATOM 1499 O O . VAL A 1 220 ? -9.750 95.718 35.213 1.00 38.71 212 VAL A O 1
ATOM 1503 N N . SER A 1 221 ? -11.744 96.704 34.891 1.00 33.82 213 SER A N 1
ATOM 1504 C CA . SER A 1 221 ? -12.538 95.495 35.162 1.00 38.74 213 SER A CA 1
ATOM 1505 C C . SER A 1 221 ? -13.011 94.822 33.886 1.00 35.13 213 SER A C 1
ATOM 1506 O O . SER A 1 221 ? -13.503 95.491 32.970 1.00 34.70 213 SER A O 1
ATOM 1509 N N . ARG A 1 222 ? -12.855 93.502 33.825 1.00 31.20 214 ARG A N 1
ATOM 1510 C CA . ARG A 1 222 ? -13.267 92.735 32.654 1.00 30.46 214 ARG A CA 1
ATOM 1511 C C . ARG A 1 222 ? -13.942 91.419 33.062 1.00 30.12 214 ARG A C 1
ATOM 1512 O O . ARG A 1 222 ? -13.774 90.932 34.182 1.00 27.35 214 ARG A O 1
ATOM 1520 N N . ASP A 1 223 ? -14.694 90.856 32.123 1.00 31.38 215 ASP A N 1
ATOM 1521 C CA . ASP A 1 223 ? -15.495 89.650 32.311 1.00 31.34 215 ASP A CA 1
ATOM 1522 C C . ASP A 1 223 ? -14.625 88.415 32.069 1.00 34.53 215 ASP A C 1
ATOM 1523 O O . ASP A 1 223 ? -14.122 88.226 30.962 1.00 35.64 215 ASP A O 1
ATOM 1528 N N . PHE A 1 224 ? -14.436 87.587 33.098 1.00 30.81 216 PHE A N 1
ATOM 1529 C CA . PHE A 1 224 ? -13.641 86.360 32.972 1.00 32.20 216 PHE A CA 1
ATOM 1530 C C . PHE A 1 224 ? -14.455 85.085 33.255 1.00 29.68 216 PHE A C 1
ATOM 1531 O O . PHE A 1 224 ? -15.251 85.042 34.188 1.00 31.36 216 PHE A O 1
ATOM 1539 N N . SER A 1 225 ? -14.234 84.043 32.458 1.00 27.38 217 SER A N 1
ATOM 1540 C CA . SER A 1 225 ? -14.932 82.762 32.653 1.00 24.94 217 SER A CA 1
ATOM 1541 C C . SER A 1 225 ? -13.958 81.605 32.739 1.00 26.40 217 SER A C 1
ATOM 1542 O O . SER A 1 225 ? -12.810 81.689 32.289 1.00 28.95 217 SER A O 1
ATOM 1545 N N . ASP A 1 226 ? -14.441 80.520 33.318 1.00 24.54 218 ASP A N 1
ATOM 1546 C CA . ASP A 1 226 ? -13.742 79.254 33.352 1.00 28.11 218 ASP A CA 1
ATOM 1547 C C . ASP A 1 226 ? -13.971 78.554 32.009 1.00 31.25 218 ASP A C 1
ATOM 1548 O O . ASP A 1 226 ? -15.111 78.458 31.550 1.00 32.48 218 ASP A O 1
ATOM 1553 N N . VAL A 1 227 ? -12.899 78.083 31.378 1.00 29.20 219 VAL A N 1
ATOM 1554 C CA . VAL A 1 227 ? -12.997 77.354 30.109 1.00 23.66 219 VAL A CA 1
ATOM 1555 C C . VAL A 1 227 ? -13.991 76.167 30.193 1.00 28.81 219 VAL A C 1
ATOM 1556 O O . VAL A 1 227 ? -14.679 75.847 29.216 1.00 27.74 219 VAL A O 1
ATOM 1560 N N . ARG A 1 228 ? -14.110 75.551 31.366 1.00 29.37 220 ARG A N 1
ATOM 1561 C CA . ARG A 1 228 ? -15.044 74.447 31.528 1.00 28.50 220 ARG A CA 1
ATOM 1562 C C . ARG A 1 228 ? -16.496 74.928 31.398 1.00 32.31 220 ARG A C 1
ATOM 1563 O O . ARG A 1 228 ? -17.320 74.246 30.790 1.00 29.11 220 ARG A O 1
ATOM 1571 N N . ASP A 1 229 ? -16.797 76.113 31.929 1.00 29.98 221 ASP A N 1
ATOM 1572 C CA . ASP A 1 229 ? -18.121 76.718 31.768 1.00 33.36 221 ASP A CA 1
ATOM 1573 C C . ASP A 1 229 ? -18.380 77.096 30.317 1.00 33.13 221 ASP A C 1
ATOM 1574 O O . ASP A 1 229 ? -19.497 76.954 29.810 1.00 36.85 221 ASP A O 1
ATOM 1579 N N . VAL A 1 230 ? -17.351 77.616 29.655 1.00 27.13 222 VAL A N 1
ATOM 1580 C CA . VAL A 1 230 ? -17.511 78.078 28.278 1.00 22.78 222 VAL A CA 1
ATOM 1581 C C . VAL A 1 230 ? -17.833 76.890 27.355 1.00 27.99 222 VAL A C 1
ATOM 1582 O O . VAL A 1 230 ? -18.757 76.942 26.540 1.00 26.28 222 VAL A O 1
ATOM 1586 N N . THR A 1 231 ? -17.098 75.800 27.507 1.00 27.61 223 THR A N 1
ATOM 1587 C CA . THR A 1 231 ? -17.332 74.651 26.649 1.00 23.77 223 THR A CA 1
ATOM 1588 C C . THR A 1 231 ? -18.663 73.964 27.002 1.00 31.29 223 THR A C 1
ATOM 1589 O O . THR A 1 231 ? -19.305 73.385 26.124 1.00 29.37 223 THR A O 1
ATOM 1593 N N . ALA A 1 232 ? -19.086 74.028 28.267 1.00 27.63 224 ALA A N 1
ATOM 1594 C CA . ALA A 1 232 ? -20.414 73.515 28.631 1.00 33.64 224 ALA A CA 1
ATOM 1595 C C . ALA A 1 232 ? -21.502 74.301 27.884 1.00 35.12 224 ALA A C 1
ATOM 1596 O O . ALA A 1 232 ? -22.476 73.726 27.417 1.00 36.46 224 ALA A O 1
ATOM 1598 N N . ALA A 1 233 ? -21.323 75.614 27.776 1.00 29.50 225 ALA A N 1
ATOM 1599 C CA . ALA A 1 233 ? -22.231 76.468 27.008 1.00 30.96 225 ALA A CA 1
ATOM 1600 C C . ALA A 1 233 ? -22.197 76.135 25.513 1.00 28.47 225 ALA A C 1
ATOM 1601 O O . ALA A 1 233 ? -23.233 76.087 24.858 1.00 31.52 225 ALA A O 1
ATOM 1603 N N . TYR A 1 234 ? -20.998 75.912 24.984 1.00 26.59 226 TYR A N 1
ATOM 1604 C CA . TYR A 1 234 ? -20.827 75.512 23.596 1.00 26.85 226 TYR A CA 1
ATOM 1605 C C . TYR A 1 234 ? -21.626 74.226 23.309 1.00 29.94 226 TYR A C 1
ATOM 1606 O O . TYR A 1 234 ? -22.329 74.127 22.299 1.00 28.30 226 TYR A O 1
ATOM 1615 N N . LEU A 1 235 ? -21.546 73.260 24.217 1.00 24.55 227 LEU A N 1
ATOM 1616 C CA . LEU A 1 235 ? -22.283 72.014 24.044 1.00 31.93 227 LEU A CA 1
ATOM 1617 C C . LEU A 1 235 ? -23.791 72.269 24.029 1.00 31.71 227 LEU A C 1
ATOM 1618 O O . LEU A 1 235 ? -24.512 71.697 23.212 1.00 31.47 227 LEU A O 1
ATOM 1623 N N . LYS A 1 236 ? -24.262 73.135 24.923 1.00 30.75 228 LYS A N 1
ATOM 1624 C CA . LYS A 1 236 ? -25.682 73.479 24.971 1.00 32.99 228 LYS A CA 1
ATOM 1625 C C . LYS A 1 236 ? -26.132 74.133 23.667 1.00 32.67 228 LYS A C 1
ATOM 1626 O O . LYS A 1 236 ? -27.238 73.885 23.189 1.00 30.78 228 LYS A O 1
ATOM 1632 N N . LEU A 1 237 ? -25.272 74.956 23.078 1.00 27.70 229 LEU A N 1
ATOM 1633 C CA . LEU A 1 237 ? -25.580 75.553 21.781 1.00 30.43 229 LEU A CA 1
ATOM 1634 C C . LEU A 1 237 ? -25.637 74.501 20.671 1.00 30.08 229 LEU A C 1
ATOM 1635 O O . LEU A 1 237 ? -26.465 74.582 19.762 1.00 28.88 229 LEU A O 1
ATOM 1640 N N . ILE A 1 238 ? -24.736 73.533 20.733 1.00 27.85 230 ILE A N 1
ATOM 1641 C CA . ILE A 1 238 ? -24.779 72.401 19.815 1.00 28.96 230 ILE A CA 1
ATOM 1642 C C . ILE A 1 238 ? -26.127 71.659 19.939 1.00 30.82 230 ILE A C 1
ATOM 1643 O O . ILE A 1 238 ? -26.815 71.429 18.944 1.00 27.65 230 ILE A O 1
ATOM 1648 N N . GLU A 1 239 ? -26.522 71.330 21.167 1.00 33.00 231 GLU A N 1
ATOM 1649 C CA . GLU A 1 239 ? -27.724 70.522 21.392 1.00 32.86 231 GLU A CA 1
ATOM 1650 C C . GLU A 1 239 ? -28.992 71.259 20.951 1.00 39.85 231 GLU A C 1
ATOM 1651 O O . GLU A 1 239 ? -29.904 70.658 20.384 1.00 37.00 231 GLU A O 1
ATOM 1657 N N . ALA A 1 240 ? -29.043 72.564 21.203 1.00 35.86 232 ALA A N 1
ATOM 1658 C CA . ALA A 1 240 ? -30.214 73.359 20.838 1.00 34.65 232 ALA A CA 1
ATOM 1659 C C . ALA A 1 240 ? -30.186 73.748 19.363 1.00 36.16 232 ALA A C 1
ATOM 1660 O O . ALA A 1 240 ? -31.231 73.980 18.760 1.00 41.42 232 ALA A O 1
ATOM 1662 N N . ALA A 1 241 ? -28.987 73.796 18.784 1.00 33.64 233 ALA A N 1
ATOM 1663 C CA . ALA A 1 241 ? -28.802 74.184 17.379 1.00 35.41 233 ALA A CA 1
ATOM 1664 C C . ALA A 1 241 ? -29.650 75.380 16.885 1.00 35.98 233 ALA A C 1
ATOM 1665 O O . ALA A 1 241 ? -30.378 75.254 15.894 1.00 29.73 233 ALA A O 1
ATOM 1667 N N . PRO A 1 242 ? -29.556 76.548 17.552 1.00 40.96 234 PRO A N 1
ATOM 1668 C CA . PRO A 1 242 ? -30.350 77.685 17.057 1.00 35.49 234 PRO A CA 1
ATOM 1669 C C . PRO A 1 242 ? -29.716 78.366 15.838 1.00 34.39 234 PRO A C 1
ATOM 1670 O O . PRO A 1 242 ? -29.099 79.423 15.960 1.00 37.37 234 PRO A O 1
ATOM 1674 N N . ALA A 1 243 ? -29.923 77.775 14.670 1.00 33.85 235 ALA A N 1
ATOM 1675 C CA . ALA A 1 243 ? -29.327 78.224 13.421 1.00 32.14 235 ALA A CA 1
ATOM 1676 C C . ALA A 1 243 ? -29.557 79.714 13.171 1.00 30.07 235 ALA A C 1
ATOM 1677 O O . ALA A 1 243 ? -30.653 80.210 13.378 1.00 32.86 235 ALA A O 1
ATOM 1679 N N . GLY A 1 244 ? -28.513 80.423 12.749 1.00 26.94 236 GLY A N 1
ATOM 1680 C CA . GLY A 1 244 ? -28.644 81.822 12.375 1.00 30.67 236 GLY A CA 1
ATOM 1681 C C . GLY A 1 244 ? -28.466 82.803 13.518 1.00 31.45 236 GLY A C 1
ATOM 1682 O O . GLY A 1 244 ? -28.556 84.017 13.323 1.00 33.15 236 GLY A O 1
ATOM 1683 N N . GLU A 1 245 ? -28.204 82.285 14.712 1.00 30.81 237 GLU A N 1
ATOM 1684 C CA . GLU A 1 245 ? -28.165 83.119 15.914 1.00 29.89 237 GLU A CA 1
ATOM 1685 C C . GLU A 1 245 ? -26.755 83.266 16.495 1.00 34.39 237 GLU A C 1
ATOM 1686 O O . GLU A 1 245 ? -25.968 82.315 16.480 1.00 26.50 237 GLU A O 1
ATOM 1692 N N . THR A 1 246 ? -26.459 84.460 17.013 1.00 34.77 238 THR A N 1
ATOM 1693 C CA . THR A 1 246 ? -25.172 84.781 17.634 1.00 27.70 238 THR A CA 1
ATOM 1694 C C . THR A 1 246 ? -25.345 84.939 19.145 1.00 29.33 238 THR A C 1
ATOM 1695 O O . THR A 1 246 ? -26.319 85.535 19.591 1.00 30.86 238 THR A O 1
ATOM 1699 N N . PHE A 1 247 ? -24.417 84.397 19.931 1.00 28.68 239 PHE A N 1
ATOM 1700 C CA . PHE A 1 247 ? -24.555 84.420 21.392 1.00 26.80 239 PHE A CA 1
ATOM 1701 C C . PHE A 1 247 ? -23.280 84.852 22.111 1.00 31.09 239 PHE A C 1
ATOM 1702 O O . PHE A 1 247 ? -22.215 84.275 21.885 1.00 28.18 239 PHE A O 1
ATOM 1710 N N . ASN A 1 248 ? -23.387 85.859 22.971 1.00 24.94 240 ASN A N 1
ATOM 1711 C CA . ASN A 1 248 ? -22.351 86.097 23.973 1.00 24.07 240 ASN A CA 1
ATOM 1712 C C . ASN A 1 248 ? -22.199 84.857 24.856 1.00 25.57 240 ASN A C 1
ATOM 1713 O O . ASN A 1 248 ? -23.197 84.231 25.236 1.00 27.86 240 ASN A O 1
ATOM 1718 N N . VAL A 1 249 ? -20.965 84.503 25.186 1.00 25.86 241 VAL A N 1
ATOM 1719 C CA . VAL A 1 249 ? -20.708 83.504 26.227 1.00 24.38 241 VAL A CA 1
ATOM 1720 C C . VAL A 1 249 ? -19.791 84.177 27.243 1.00 26.69 241 VAL A C 1
ATOM 1721 O O . VAL A 1 249 ? -18.670 84.564 26.914 1.00 24.63 241 VAL A O 1
ATOM 1725 N N . CYS A 1 250 ? -20.296 84.368 28.459 1.00 30.91 242 CYS A N 1
ATOM 1726 C CA . CYS A 1 250 ? -19.625 85.213 29.459 1.00 29.26 242 CYS A CA 1
ATOM 1727 C C . CYS A 1 250 ? -20.181 84.942 30.851 1.00 29.67 242 CYS A C 1
ATOM 1728 O O . CYS A 1 250 ? -21.218 84.295 30.985 1.00 28.91 242 CYS A O 1
ATOM 1731 N N . SER A 1 251 ? -19.486 85.435 31.875 1.00 27.58 243 SER A N 1
ATOM 1732 C CA . SER A 1 251 ? -19.848 85.175 33.270 1.00 26.88 243 SER A CA 1
ATOM 1733 C C . SER A 1 251 ? -20.828 86.220 33.785 1.00 29.55 243 SER A C 1
ATOM 1734 O O . SER A 1 251 ? -21.482 86.005 34.791 1.00 30.46 243 SER A O 1
ATOM 1737 N N . GLU A 1 252 ? -20.874 87.361 33.101 1.00 32.28 244 GLU A N 1
ATOM 1738 C CA . GLU A 1 252 ? -21.650 88.538 33.514 1.00 39.40 244 GLU A CA 1
ATOM 1739 C C . GLU A 1 252 ? -21.074 89.173 34.780 1.00 40.87 244 GLU A C 1
ATOM 1740 O O . GLU A 1 252 ? -21.687 90.048 35.373 1.00 42.26 244 GLU A O 1
ATOM 1746 N N . ARG A 1 253 ? -19.892 88.742 35.194 1.00 48.99 245 ARG A N 1
ATOM 1747 C CA . ARG A 1 253 ? -19.222 89.432 36.287 1.00 49.94 245 ARG A CA 1
ATOM 1748 C C . ARG A 1 253 ? -17.889 90.009 35.830 1.00 43.48 245 ARG A C 1
ATOM 1749 O O . ARG A 1 253 ? -17.102 89.337 35.164 1.00 45.92 245 ARG A O 1
ATOM 1757 N N . ALA A 1 254 ? -17.653 91.262 36.200 1.00 36.66 246 ALA A N 1
ATOM 1758 C CA . ALA A 1 254 ? -16.424 91.959 35.858 1.00 42.24 246 ALA A CA 1
ATOM 1759 C C . ALA A 1 254 ? -15.503 92.067 37.071 1.00 42.68 246 ALA A C 1
ATOM 1760 O O . ALA A 1 254 ? -15.919 92.506 38.138 1.00 35.97 246 ALA A O 1
ATOM 1762 N N . TYR A 1 255 ? -14.255 91.645 36.898 1.00 38.23 247 TYR A N 1
ATOM 1763 C CA . TYR A 1 255 ? -13.246 91.735 37.946 1.00 34.07 247 TYR A CA 1
ATOM 1764 C C . TYR A 1 255 ? -12.104 92.669 37.549 1.00 31.45 247 TYR A C 1
ATOM 1765 O O . TYR A 1 255 ? -11.608 92.602 36.425 1.00 34.35 247 TYR A O 1
ATOM 1774 N N . SER A 1 256 ? -11.680 93.532 38.467 1.00 34.66 248 SER A N 1
ATOM 1775 C CA . SER A 1 256 ? -10.483 94.333 38.246 1.00 33.81 248 SER A CA 1
ATOM 1776 C C . SER A 1 256 ? -9.244 93.479 38.494 1.00 36.21 248 SER A C 1
ATOM 1777 O O . SER A 1 256 ? -9.320 92.449 39.162 1.00 33.27 248 SER A O 1
ATOM 1780 N N . LEU A 1 257 ? -8.097 93.924 37.994 1.00 36.92 249 LEU A N 1
ATOM 1781 C CA . LEU A 1 257 ? -6.842 93.217 38.241 1.00 37.64 249 LEU A CA 1
ATOM 1782 C C . LEU A 1 257 ? -6.511 93.203 39.738 1.00 42.33 249 LEU A C 1
ATOM 1783 O O . LEU A 1 257 ? -5.902 92.265 40.246 1.00 39.60 249 LEU A O 1
ATOM 1788 N N . LYS A 1 258 ? -6.952 94.240 40.438 1.00 31.03 250 LYS A N 1
ATOM 1789 C CA . LYS A 1 258 ? -6.784 94.336 41.883 1.00 40.31 25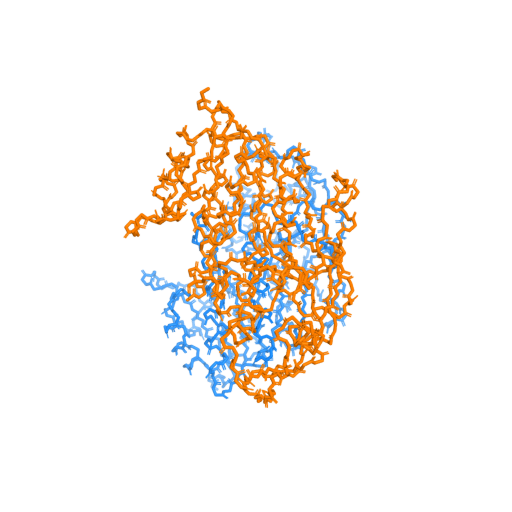0 LYS A CA 1
ATOM 1790 C C . LYS A 1 258 ? -7.553 93.226 42.606 1.00 38.10 250 LYS A C 1
ATOM 1791 O O . LYS A 1 258 ? -7.044 92.635 43.557 1.00 41.37 250 LYS A O 1
ATOM 1797 N N . GLU A 1 259 ? -8.774 92.951 42.156 1.00 37.09 251 GLU A N 1
ATOM 1798 C CA . GLU A 1 259 ? -9.570 91.865 42.728 1.00 40.59 251 GLU A CA 1
ATOM 1799 C C . GLU A 1 259 ? -8.927 90.508 42.454 1.00 40.62 251 GLU A C 1
ATOM 1800 O O . GLU A 1 259 ? -8.914 89.632 43.322 1.00 39.78 251 GLU A O 1
ATOM 1806 N N . VAL A 1 260 ? -8.385 90.344 41.250 1.00 29.55 252 VAL A N 1
ATOM 1807 C CA . VAL A 1 260 ? -7.760 89.085 40.869 1.00 29.24 252 VAL A CA 1
ATOM 1808 C C . VAL A 1 260 ? -6.492 88.876 41.693 1.00 35.38 252 VAL A C 1
ATOM 1809 O O . VAL A 1 260 ? -6.273 87.793 42.251 1.00 35.17 252 VAL A O 1
ATOM 1813 N N . LEU A 1 261 ? -5.675 89.925 41.794 1.00 31.85 253 LEU A N 1
ATOM 1814 C CA . LEU A 1 261 ? -4.482 89.875 42.631 1.00 36.90 253 LEU A CA 1
ATOM 1815 C C . LEU A 1 261 ? -4.843 89.512 44.071 1.00 39.17 253 LEU A C 1
ATOM 1816 O O . LEU A 1 261 ? -4.176 88.691 44.689 1.00 40.87 253 LEU A O 1
ATOM 1821 N N . ALA A 1 262 ? -5.907 90.111 44.597 1.00 38.51 254 ALA A N 1
ATOM 1822 C CA . ALA A 1 262 ? -6.302 89.842 45.977 1.00 40.84 254 ALA A CA 1
ATOM 1823 C C . ALA A 1 262 ? -6.685 88.370 46.171 1.00 42.36 254 ALA A C 1
ATOM 1824 O O . ALA A 1 262 ? -6.371 87.777 47.206 1.00 39.97 254 ALA A O 1
ATOM 1826 N N . MET A 1 263 ? -7.345 87.784 45.170 1.00 40.17 255 MET A N 1
ATOM 1827 C CA . MET A 1 263 ? -7.722 86.366 45.207 1.00 39.96 255 MET A CA 1
ATOM 1828 C C . MET A 1 263 ? -6.503 85.455 45.242 1.00 41.43 255 MET A C 1
ATOM 1829 O O . MET A 1 263 ? -6.473 84.448 45.960 1.00 38.21 255 MET A O 1
ATOM 1834 N N . LEU A 1 264 ? -5.511 85.800 44.431 1.00 37.34 256 LEU A N 1
ATOM 1835 C CA . LEU A 1 264 ? -4.317 84.986 44.323 1.00 38.23 256 LEU A CA 1
ATOM 1836 C C . LEU A 1 264 ? -3.457 85.145 45.562 1.00 41.68 256 LEU A C 1
ATOM 1837 O O . LEU A 1 264 ? -2.829 84.182 46.008 1.00 38.15 256 LEU A O 1
ATOM 1842 N N . SER A 1 265 ? -3.445 86.353 46.127 1.00 34.81 257 SER A N 1
ATOM 1843 C CA . SER A 1 265 ? -2.739 86.594 47.381 1.00 39.32 257 SER A CA 1
ATOM 1844 C C . SER A 1 265 ? -3.297 85.702 48.485 1.00 46.86 257 SER A C 1
ATOM 1845 O O . SER A 1 265 ? -2.540 85.136 49.273 1.00 48.49 257 SER A O 1
ATOM 1848 N N . ARG A 1 266 ? -4.623 85.577 48.534 1.00 46.88 258 ARG A N 1
ATOM 1849 C CA . ARG A 1 266 ? -5.274 84.734 49.539 1.00 50.95 258 ARG A CA 1
ATOM 1850 C C . ARG A 1 266 ? -4.926 83.265 49.306 1.00 47.84 258 ARG A C 1
ATOM 1851 O O . ARG A 1 266 ? -4.672 82.520 50.255 1.00 49.30 258 ARG A O 1
ATOM 1853 N N . ILE A 1 267 ? -4.874 82.871 48.034 1.00 42.10 259 ILE A N 1
ATOM 1854 C CA . ILE A 1 267 ? -4.557 81.495 47.659 1.00 45.61 259 ILE A CA 1
ATOM 1855 C C . ILE A 1 267 ? -3.089 81.144 47.945 1.00 52.62 259 ILE A C 1
ATOM 1856 O O . ILE A 1 267 ? -2.786 80.082 48.497 1.00 53.81 259 ILE A O 1
ATOM 1861 N N . ALA A 1 268 ? -2.183 82.040 47.565 1.00 46.35 260 ALA A N 1
ATOM 1862 C CA . ALA A 1 268 ? -0.748 81.793 47.688 1.00 42.69 260 ALA A CA 1
ATOM 1863 C C . ALA A 1 268 ? -0.205 82.139 49.069 1.00 46.06 260 ALA A C 1
ATOM 1864 O O . ALA A 1 268 ? 0.855 81.665 49.462 1.00 49.66 260 ALA A O 1
ATOM 1866 N N . GLY A 1 269 ? -0.910 83.004 49.786 1.00 45.72 261 GLY A N 1
ATOM 1867 C CA . GLY A 1 269 ? -0.519 83.348 51.137 1.00 46.98 261 GLY A CA 1
ATOM 1868 C C . GLY A 1 269 ? 0.496 84.478 51.209 1.00 53.08 261 GLY A C 1
ATOM 1869 O O . GLY A 1 269 ? 1.175 84.626 52.213 1.00 57.91 261 GLY A O 1
ATOM 1870 N N . TYR A 1 270 ? 0.622 85.252 50.135 1.00 45.52 262 TYR A N 1
ATOM 1871 C CA . TYR A 1 270 ? 1.485 86.423 50.140 1.00 48.03 262 TYR A CA 1
ATOM 1872 C C . TYR A 1 270 ? 1.017 87.405 49.073 1.00 46.67 262 TYR A C 1
ATOM 1873 O O . TYR A 1 270 ? 0.269 87.042 48.169 1.00 44.06 262 TYR A O 1
ATOM 1882 N N . VAL A 1 271 ? 1.482 88.642 49.166 1.00 40.09 263 VAL A N 1
ATOM 1883 C CA . VAL A 1 271 ? 1.071 89.680 48.234 1.00 46.03 263 VAL A CA 1
ATOM 1884 C C . VAL A 1 271 ? 2.221 89.972 47.283 1.00 49.13 263 VAL A C 1
ATOM 1885 O O . VAL A 1 271 ? 3.305 90.376 47.705 1.00 47.21 263 VAL A O 1
ATOM 1889 N N . ILE A 1 272 ? 2.006 89.726 45.997 1.00 44.14 264 ILE A N 1
ATOM 1890 C CA . ILE A 1 272 ? 3.072 89.960 45.036 1.00 42.14 264 ILE A CA 1
ATOM 1891 C C . ILE A 1 272 ? 3.263 91.471 44.872 1.00 44.63 264 ILE A C 1
ATOM 1892 O O . ILE A 1 272 ? 2.311 92.246 44.983 1.00 42.82 264 ILE A O 1
ATOM 1897 N N . ASP A 1 273 ? 4.496 91.895 44.629 1.00 35.78 265 ASP A N 1
ATOM 1898 C CA . ASP A 1 273 ? 4.751 93.312 44.448 1.00 38.33 265 ASP A CA 1
ATOM 1899 C C . ASP A 1 273 ? 4.488 93.655 42.981 1.00 42.59 265 ASP A C 1
ATOM 1900 O O . ASP A 1 273 ? 4.891 92.922 42.082 1.00 49.93 265 ASP A O 1
ATOM 1905 N N . VAL A 1 274 ? 3.761 94.742 42.750 1.00 41.04 266 VAL A N 1
ATOM 1906 C CA . VAL A 1 274 ? 3.368 95.146 41.402 1.00 43.03 266 VAL A CA 1
ATOM 1907 C C . VAL A 1 274 ? 4.048 96.433 40.927 1.00 44.44 266 VAL A C 1
ATOM 1908 O O . VAL A 1 274 ? 4.084 97.422 41.646 1.00 47.29 266 VAL A O 1
ATOM 1912 N N . THR A 1 275 ? 4.600 96.385 39.716 1.00 51.22 267 THR A N 1
ATOM 1913 C CA . THR A 1 275 ? 5.146 97.547 39.006 1.00 54.10 267 THR A CA 1
ATOM 1914 C C . THR A 1 275 ? 4.210 97.918 37.869 1.00 57.28 267 THR A C 1
ATOM 1915 O O . THR A 1 275 ? 3.716 97.041 37.160 1.00 55.11 267 THR A O 1
ATOM 1919 N N . ILE A 1 276 ? 3.946 99.205 37.691 1.00 61.44 268 ILE A N 1
ATOM 1920 C CA . ILE A 1 276 ? 3.103 99.611 36.580 1.00 63.45 268 ILE A CA 1
ATOM 1921 C C . ILE A 1 276 ? 3.967 99.965 35.375 1.00 60.94 268 ILE A C 1
ATOM 1922 O O . ILE A 1 276 ? 4.676 100.964 35.376 1.00 68.25 268 ILE A O 1
ATOM 1927 N N . ASP A 1 277 ? 3.905 99.112 34.359 1.00 55.77 269 ASP A N 1
ATOM 1928 C CA . ASP A 1 277 ? 4.630 99.298 33.110 1.00 63.96 269 ASP A CA 1
ATOM 1929 C C . ASP A 1 277 ? 3.755 100.054 32.112 1.00 61.88 269 ASP A C 1
ATOM 1930 O O . ASP A 1 277 ? 2.637 99.626 31.825 1.00 65.01 269 ASP A O 1
ATOM 1935 N N . PRO A 1 278 ? 4.260 101.176 31.577 1.00 58.12 270 PRO A N 1
ATOM 1936 C CA . PRO A 1 278 ? 3.536 101.940 30.551 1.00 59.52 270 PRO A CA 1
ATOM 1937 C C . PRO A 1 278 ? 3.235 101.122 29.297 1.00 71.90 270 PRO A C 1
ATOM 1938 O O . PRO A 1 278 ? 2.243 101.388 28.623 1.00 79.47 270 PRO A O 1
ATOM 1942 N N . ARG A 1 279 ? 4.057 100.114 29.020 1.00 77.04 271 ARG A N 1
ATOM 1943 C CA . ARG A 1 279 ? 3.856 99.235 27.871 1.00 77.62 271 ARG A CA 1
ATOM 1944 C C . ARG A 1 279 ? 2.508 98.517 27.923 1.00 80.46 271 ARG A C 1
ATOM 1945 O O . ARG A 1 279 ? 1.968 98.129 26.887 1.00 83.95 271 ARG A O 1
ATOM 1947 N N . PHE A 1 280 ? 1.977 98.318 29.128 1.00 77.88 272 PHE A N 1
ATOM 1948 C CA . PHE A 1 280 ? 0.695 97.632 29.295 1.00 73.16 272 PHE A CA 1
ATOM 1949 C C . PHE A 1 280 ? -0.463 98.600 29.550 1.00 68.77 272 PHE A C 1
ATOM 1950 O O . PHE A 1 280 ? -1.619 98.186 29.630 1.00 62.69 272 PHE A O 1
ATOM 1958 N N . VAL A 1 281 ? -0.155 99.885 29.689 1.00 72.73 273 VAL A N 1
ATOM 1959 C CA . VAL A 1 281 ? -1.191 100.867 29.998 1.00 73.21 273 VAL A CA 1
ATOM 1960 C C . VAL A 1 281 ? -1.770 101.520 28.745 1.00 85.46 273 VAL A C 1
ATOM 1961 O O . VAL A 1 281 ? -1.065 102.217 28.014 1.00 87.54 273 VAL A O 1
ATOM 1963 N N . ARG A 1 282 ? -3.065 101.310 28.523 1.00 92.25 274 ARG A N 1
ATOM 1964 C CA . ARG A 1 282 ? -3.771 101.911 27.397 1.00 98.83 274 ARG A CA 1
ATOM 1965 C C . ARG A 1 282 ? -4.546 103.144 27.865 1.00 108.96 274 ARG A C 1
ATOM 1966 O O . ARG A 1 282 ? -5.390 103.050 28.757 1.00 114.74 274 ARG A O 1
ATOM 1968 N N . HIS A 1 283 ? -4.261 104.295 27.258 1.00 109.11 275 HIS A N 1
ATOM 1969 C CA . HIS A 1 283 ? -4.780 105.579 27.731 1.00 106.30 275 HIS A CA 1
ATOM 1970 C C . HIS A 1 283 ? -6.305 105.689 27.654 1.00 105.68 275 HIS A C 1
ATOM 1971 O O . HIS A 1 283 ? -6.937 106.259 28.546 1.00 108.98 275 HIS A O 1
ATOM 1973 N N . ASN A 1 284 ? -6.894 105.150 26.591 1.00 96.20 276 ASN A N 1
ATOM 1974 C CA . ASN A 1 284 ? -8.325 105.312 26.350 1.00 89.54 276 ASN A CA 1
ATOM 1975 C C . ASN A 1 284 ? -9.164 104.125 26.827 1.00 84.95 276 ASN A C 1
ATOM 1976 O O . ASN A 1 284 ? -10.362 104.067 26.553 1.00 86.35 276 ASN A O 1
ATOM 1978 N N . GLU A 1 285 ? -8.538 103.187 27.538 1.00 83.46 277 GLU A N 1
ATOM 1979 C CA . GLU A 1 285 ? -9.225 101.972 27.989 1.00 78.97 277 GLU A CA 1
ATOM 1980 C C . GLU A 1 285 ? -10.373 102.254 28.960 1.00 69.25 277 GLU A C 1
ATOM 1981 O O . GLU A 1 285 ? -10.207 102.940 29.971 1.00 72.14 277 GLU A O 1
ATOM 1983 N N . VAL A 1 286 ? -11.539 101.716 28.622 1.00 57.94 278 VAL A N 1
ATOM 1984 C CA . VAL A 1 286 ? -12.740 101.828 29.435 1.00 50.16 278 VAL A CA 1
ATOM 1985 C C . VAL A 1 286 ? -12.517 101.119 30.787 1.00 47.42 278 VAL A C 1
ATOM 1986 O O . VAL A 1 286 ? -11.866 100.070 30.849 1.00 46.86 278 VAL A O 1
ATOM 1990 N N . LYS A 1 287 ? -13.011 101.715 31.874 1.00 46.36 279 LYS A N 1
ATOM 1991 C CA . LYS A 1 287 ? -12.791 101.162 33.218 1.00 47.26 279 LYS A CA 1
ATOM 1992 C C . LYS A 1 287 ? -13.508 99.840 33.477 1.00 43.70 279 LYS A C 1
ATOM 1993 O O . LYS A 1 287 ? -12.984 98.975 34.171 1.00 46.16 279 LYS A O 1
ATOM 1999 N N . SER A 1 288 ? -14.723 99.701 32.955 1.00 43.35 280 SER A N 1
ATOM 2000 C CA . SER A 1 288 ? -15.462 98.463 33.128 1.00 45.39 280 SER A CA 1
ATOM 2001 C C . SER A 1 288 ? -16.220 98.079 31.865 1.00 42.72 280 SER A C 1
ATOM 2002 O O . SER A 1 288 ? -16.909 98.899 31.246 1.00 38.25 280 SER A O 1
ATOM 2005 N N . LEU A 1 289 ? -16.097 96.806 31.518 1.00 37.25 281 LEU A N 1
ATOM 2006 C CA . LEU A 1 289 ? -16.727 96.224 30.345 1.00 43.49 281 LEU A CA 1
ATOM 2007 C C . LEU A 1 289 ? -17.029 94.756 30.645 1.00 34.56 281 LEU A C 1
ATOM 2008 O O . LEU A 1 289 ? -16.137 93.980 30.983 1.00 35.98 281 LEU A O 1
ATOM 2013 N N . SER A 1 290 ? -18.286 94.366 30.514 1.00 37.63 282 SER A N 1
ATOM 2014 C CA . SER A 1 290 ? -18.645 92.972 30.753 1.00 38.50 282 SER A CA 1
ATOM 2015 C C . SER A 1 290 ? -19.750 92.565 29.800 1.00 35.97 282 SER A C 1
ATOM 2016 O O . SER A 1 290 ? -20.296 93.408 29.088 1.00 38.70 282 SER A O 1
ATOM 2019 N N . GLY A 1 291 ? -20.075 91.278 29.783 1.00 32.27 283 GLY A N 1
ATOM 2020 C CA . GLY A 1 291 ? -21.068 90.783 28.855 1.00 31.48 283 GLY A CA 1
ATOM 2021 C C . GLY A 1 291 ? -22.369 90.392 29.518 1.00 34.85 283 GLY A C 1
ATOM 2022 O O . GLY A 1 291 ? -22.397 90.028 30.692 1.00 39.46 283 GLY A O 1
ATOM 2023 N N . SER A 1 292 ? -23.449 90.464 28.752 1.00 33.90 284 SER A N 1
ATOM 2024 C CA . SER A 1 292 ? -24.711 89.845 29.139 1.00 38.70 284 SER A CA 1
ATOM 2025 C C . SER A 1 292 ? -24.902 88.525 28.400 1.00 36.43 284 SER A C 1
ATOM 2026 O O . SER A 1 292 ? -24.823 88.490 27.170 1.00 32.34 284 SER A O 1
ATOM 2029 N N . ARG A 1 293 ? -25.193 87.455 29.137 1.00 36.17 285 ARG A N 1
ATOM 2030 C CA . ARG A 1 293 ? -25.502 86.172 28.514 1.00 36.95 285 ARG A CA 1
ATOM 2031 C C . ARG A 1 293 ? -27.007 85.892 28.597 1.00 40.25 285 ARG A C 1
ATOM 2032 O O . ARG A 1 293 ? -27.449 84.736 28.589 1.00 37.04 285 ARG A O 1
ATOM 2040 N N . ASP A 1 294 ? -27.796 86.952 28.697 1.00 36.25 286 ASP A N 1
ATOM 2041 C CA . ASP A 1 294 ? -29.242 86.779 28.798 1.00 40.87 286 ASP A CA 1
ATOM 2042 C C . ASP A 1 294 ? -29.853 86.098 27.572 1.00 41.55 286 ASP A C 1
ATOM 2043 O O . ASP A 1 294 ? -30.819 85.339 27.695 1.00 38.10 286 ASP A O 1
ATOM 2048 N N . LYS A 1 295 ? -29.319 86.379 26.386 1.00 33.86 287 LYS A N 1
ATOM 2049 C CA . LYS A 1 295 ? -29.847 85.726 25.195 1.00 37.72 287 LYS A CA 1
ATOM 2050 C C . LYS A 1 295 ? -29.573 84.214 25.250 1.00 40.53 287 LYS A C 1
ATOM 2051 O O . LYS A 1 295 ? -30.446 83.400 24.941 1.00 37.29 287 LYS A O 1
ATOM 2057 N N . LEU A 1 296 ? -28.351 83.851 25.630 1.00 41.50 288 LEU A N 1
ATOM 2058 C CA . LEU A 1 296 ? -27.983 82.452 25.816 1.00 35.85 288 LEU A CA 1
ATOM 2059 C C . LEU A 1 296 ? -28.882 81.777 26.858 1.00 38.80 288 LEU A C 1
ATOM 2060 O O . LEU A 1 296 ? -29.383 80.669 26.648 1.00 37.14 288 LEU A O 1
ATOM 2065 N N . ARG A 1 297 ? -29.084 82.454 27.981 1.00 40.38 289 ARG A N 1
ATOM 2066 C CA . ARG A 1 297 ? -29.882 81.906 29.071 1.00 47.15 289 ARG A CA 1
ATOM 2067 C C . ARG A 1 297 ? -31.304 81.600 28.593 1.00 47.93 289 ARG A C 1
ATOM 2068 O O . ARG A 1 297 ? -31.850 80.527 28.871 1.00 46.02 289 ARG A O 1
ATOM 2076 N N . ARG A 1 298 ? -31.884 82.516 27.830 1.00 44.01 290 ARG A N 1
ATOM 2077 C CA . ARG A 1 298 ? -33.237 82.315 27.326 1.00 44.16 290 ARG A CA 1
ATOM 2078 C C . ARG A 1 298 ? -33.305 81.171 26.320 1.00 41.00 290 ARG A C 1
ATOM 2079 O O . ARG A 1 298 ? -34.350 80.557 26.160 1.00 49.31 290 ARG A O 1
ATOM 2087 N N . ALA A 1 299 ? -32.190 80.878 25.656 1.00 32.80 291 ALA A N 1
ATOM 2088 C CA . ALA A 1 299 ? -32.155 79.834 24.627 1.00 33.88 291 ALA A CA 1
ATOM 2089 C C . ALA A 1 299 ? -31.881 78.430 25.178 1.00 40.23 291 ALA A C 1
ATOM 2090 O O . ALA A 1 299 ? -32.443 77.448 24.693 1.00 42.60 291 ALA A O 1
ATOM 2092 N N . VAL A 1 300 ? -31.003 78.327 26.172 1.00 39.29 292 VAL A N 1
ATOM 2093 C CA . VAL A 1 300 ? -30.587 77.017 26.676 1.00 37.87 292 VAL A CA 1
ATOM 2094 C C . VAL A 1 300 ? -30.818 76.836 28.177 1.00 41.06 292 VAL A C 1
ATOM 2095 O O . VAL A 1 300 ? -30.548 75.766 28.720 1.00 46.38 292 VAL A O 1
ATOM 2099 N N . GLY A 1 301 ? -31.289 77.887 28.845 1.00 43.71 293 GLY A N 1
ATOM 2100 C CA . GLY A 1 301 ? -31.612 77.832 30.268 1.00 36.54 293 GLY A CA 1
ATOM 2101 C C . GLY A 1 301 ? -30.413 78.205 31.125 1.00 43.81 293 GLY A C 1
ATOM 2102 O O . GLY A 1 301 ? -29.352 78.568 30.608 1.00 41.98 293 GLY A O 1
ATOM 2103 N N . GLU A 1 302 ? -30.578 78.103 32.437 1.00 46.04 294 GLU A N 1
ATOM 2104 C CA . GLU A 1 302 ? -29.538 78.486 33.386 1.00 51.76 294 GLU A CA 1
ATOM 2105 C C . GLU A 1 302 ? -28.330 77.563 33.315 1.00 53.92 294 GLU A C 1
ATOM 2106 O O . GLU A 1 302 ? -28.470 76.363 33.106 1.00 58.39 294 GLU A O 1
ATOM 2112 N N . LEU A 1 303 ? -27.140 78.121 33.498 1.00 47.75 295 LEU A N 1
ATOM 2113 C CA . LEU A 1 303 ? -25.945 77.300 33.545 1.00 45.28 295 LEU A CA 1
ATOM 2114 C C . LEU A 1 303 ? -25.152 77.748 34.760 1.00 49.16 295 LEU A C 1
ATOM 2115 O O . LEU A 1 303 ? -25.006 78.943 34.995 1.00 50.26 295 LEU A O 1
ATOM 2120 N N . PRO A 1 304 ? -24.606 76.785 35.515 1.00 54.35 296 PRO A N 1
ATOM 2121 C CA . PRO A 1 304 ? -23.802 77.094 36.699 1.00 53.01 296 PRO A CA 1
ATOM 2122 C C . PRO A 1 304 ? -22.577 77.894 36.298 1.00 47.38 296 PRO A C 1
ATOM 2123 O O . PRO A 1 304 ? -21.985 77.610 35.260 1.00 47.57 296 PRO A O 1
ATOM 2127 N N . VAL A 1 305 ? -22.220 78.885 37.107 1.00 49.87 297 VAL A N 1
ATOM 2128 C CA . VAL A 1 305 ? -21.006 79.667 36.896 1.00 50.33 297 VAL A CA 1
ATOM 2129 C C . VAL A 1 305 ? -19.970 79.392 37.967 1.00 46.74 297 VAL A C 1
ATOM 2130 O O . VAL A 1 305 ? -20.184 79.677 39.138 1.00 53.87 297 VAL A O 1
ATOM 2134 N N . THR A 1 306 ? -18.848 78.820 37.549 1.00 43.78 298 THR A N 1
ATOM 2135 C CA . THR A 1 306 ? -17.767 78.506 38.470 1.00 43.24 298 THR A CA 1
ATOM 2136 C C . THR A 1 306 ? -17.167 79.828 38.937 1.00 35.55 298 THR A C 1
ATOM 2137 O O . THR A 1 306 ? -16.820 80.674 38.111 1.00 36.06 298 THR A O 1
ATOM 2141 N N . PRO A 1 307 ? -17.040 80.009 40.263 1.00 35.95 299 PRO A N 1
ATOM 2142 C CA . PRO A 1 307 ? -16.435 81.224 40.821 1.00 37.72 299 PRO A CA 1
ATOM 2143 C C . PRO A 1 307 ? -15.004 81.380 40.334 1.00 38.88 299 PRO A C 1
ATOM 2144 O O . PRO A 1 307 ? -14.289 80.385 40.289 1.00 41.11 299 PRO A O 1
ATOM 2148 N N . LEU A 1 308 ? -14.586 82.595 39.992 1.00 40.57 300 LEU A N 1
ATOM 2149 C CA . LEU A 1 308 ? -13.238 82.787 39.474 1.00 40.78 300 LEU A CA 1
ATOM 2150 C C . LEU A 1 308 ? -12.171 82.335 40.481 1.00 35.91 300 LEU A C 1
ATOM 2151 O O . LEU A 1 308 ? -11.136 81.800 40.087 1.00 34.91 300 LEU A O 1
ATOM 2156 N N . ASP A 1 309 ? -12.409 82.520 41.772 1.00 36.67 301 ASP A N 1
ATOM 2157 C CA . ASP A 1 309 ? -11.375 82.137 42.738 1.00 45.22 301 ASP A CA 1
ATOM 2158 C C . ASP A 1 309 ? -11.180 80.605 42.734 1.00 44.17 301 ASP A C 1
ATOM 2159 O O . ASP A 1 309 ? -10.074 80.112 42.966 1.00 41.56 301 ASP A O 1
ATOM 2164 N N . GLU A 1 310 ? -12.249 79.857 42.473 1.00 42.14 302 GLU A N 1
ATOM 2165 C CA . GLU A 1 310 ? -12.122 78.410 42.275 1.00 39.50 302 GLU A CA 1
ATOM 2166 C C . GLU A 1 310 ? -11.288 78.111 41.008 1.00 35.39 302 GLU A C 1
ATOM 2167 O O . GLU A 1 310 ? -10.378 77.289 41.022 1.00 35.83 302 GLU A O 1
ATOM 2173 N N . THR A 1 311 ? -11.601 78.799 39.918 1.00 37.36 303 THR A N 1
ATOM 2174 C CA . THR A 1 311 ? -10.827 78.683 38.686 1.00 34.20 303 THR A CA 1
ATOM 2175 C C . THR A 1 311 ? -9.343 78.954 38.932 1.00 35.59 303 THR A C 1
ATOM 2176 O O . THR A 1 311 ? -8.475 78.207 38.476 1.00 34.09 303 THR A O 1
ATOM 2180 N N . LEU A 1 312 ? -9.055 80.029 39.657 1.00 34.42 304 LEU A N 1
ATOM 2181 C CA . LEU A 1 312 ? -7.676 80.423 39.892 1.00 32.80 304 LEU A CA 1
ATOM 2182 C C . LEU A 1 312 ? -6.960 79.410 40.792 1.00 35.17 304 LEU A C 1
ATOM 2183 O O . LEU A 1 312 ? -5.784 79.122 40.585 1.00 37.70 304 LEU A O 1
ATOM 2188 N N . ARG A 1 313 ? -7.664 78.866 41.779 1.00 35.92 305 ARG A N 1
ATOM 2189 C CA . ARG A 1 313 ? -7.053 77.888 42.681 1.00 36.62 305 ARG A CA 1
ATOM 2190 C C . ARG A 1 313 ? -6.735 76.619 41.901 1.00 43.29 305 ARG A C 1
ATOM 2191 O O . ARG A 1 313 ? -5.679 76.009 42.073 1.00 38.16 305 ARG A O 1
ATOM 2199 N N . TRP A 1 314 ? -7.673 76.242 41.041 1.00 43.39 306 TRP A N 1
ATOM 2200 C CA . TRP A 1 314 ? -7.519 75.122 40.131 1.00 38.85 306 TRP A CA 1
ATOM 2201 C C . TRP A 1 314 ? -6.220 75.260 39.336 1.00 38.12 306 TRP A C 1
ATOM 2202 O O . TRP A 1 314 ? -5.422 74.324 39.270 1.00 36.44 306 TRP A O 1
ATOM 2213 N N . MET A 1 315 ? -5.996 76.449 38.775 1.00 33.13 307 MET A N 1
ATOM 2214 C CA . MET A 1 315 ? -4.804 76.726 37.964 1.00 36.18 307 MET A CA 1
ATOM 2215 C C . MET A 1 315 ? -3.512 76.758 38.803 1.00 39.37 307 MET A C 1
ATOM 2216 O O . MET A 1 315 ? -2.478 76.228 38.383 1.00 36.84 307 MET A O 1
ATOM 2221 N N . VAL A 1 316 ? -3.558 77.404 39.967 1.00 39.49 308 VAL A N 1
ATOM 2222 C CA . VAL A 1 316 ? -2.391 77.452 40.845 1.00 35.60 308 VAL A CA 1
ATOM 2223 C C . VAL A 1 316 ? -1.992 76.035 41.262 1.00 38.78 308 VAL A C 1
ATOM 2224 O O . VAL A 1 316 ? -0.825 75.663 41.178 1.00 41.68 308 VAL A O 1
ATOM 2228 N N . ASP A 1 317 ? -2.973 75.249 41.690 1.00 35.65 309 ASP A N 1
ATOM 2229 C CA . ASP A 1 317 ? -2.722 73.876 42.118 1.00 46.40 309 ASP A CA 1
ATOM 2230 C C . ASP A 1 317 ? -2.099 73.051 40.994 1.00 47.02 309 ASP A C 1
ATOM 2231 O O . ASP A 1 317 ? -1.182 72.274 41.225 1.00 50.67 309 ASP A O 1
ATOM 2236 N N . ALA A 1 318 ? -2.603 73.216 39.778 1.00 48.91 310 ALA A N 1
ATOM 2237 C CA . ALA A 1 318 ? -2.066 72.470 38.647 1.00 47.39 310 ALA A CA 1
ATOM 2238 C C . ALA A 1 318 ? -0.624 72.877 38.379 1.00 46.21 310 ALA A C 1
ATOM 2239 O O . ALA A 1 318 ? 0.208 72.036 38.065 1.00 51.40 310 ALA A O 1
ATOM 2241 N N . MET A 1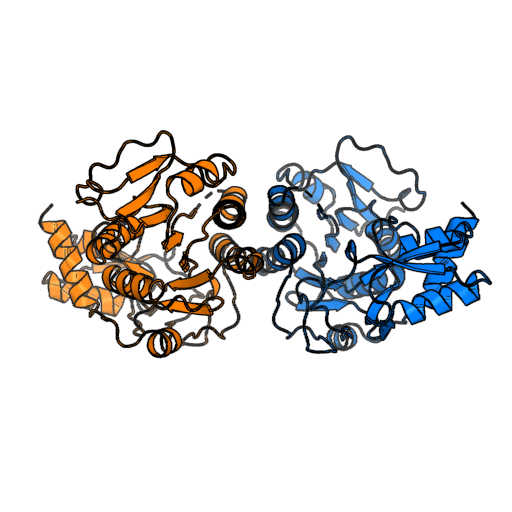 319 ? -0.325 74.165 38.519 1.00 41.10 311 MET A N 1
ATOM 2242 C CA . MET A 1 319 ? 1.036 74.649 38.287 1.00 44.62 311 MET A CA 1
ATOM 2243 C C . MET A 1 319 ? 2.026 74.076 39.302 1.00 56.34 311 MET A C 1
ATOM 2244 O O . MET A 1 319 ? 3.145 73.716 38.947 1.00 62.53 311 MET A O 1
ATOM 2249 N N . ARG A 1 320 ? 1.606 73.993 40.561 1.00 59.04 312 ARG A N 1
ATOM 2250 C CA . ARG A 1 320 ? 2.476 73.519 41.632 1.00 60.22 312 ARG A CA 1
ATOM 2251 C C . ARG A 1 320 ? 2.647 72.005 41.586 1.00 70.86 312 ARG A C 1
ATOM 2252 O O . ARG A 1 320 ? 3.703 71.485 41.938 1.00 79.39 312 ARG A O 1
ATOM 2260 N N . ALA A 1 321 ? 1.602 71.304 41.158 1.00 71.23 313 ALA A N 1
ATOM 2261 C CA . ALA A 1 321 ? 1.639 69.845 41.047 1.00 75.51 313 ALA A CA 1
ATOM 2262 C C . ALA A 1 321 ? 2.500 69.356 39.879 1.00 86.98 313 ALA A C 1
ATOM 2263 O O . ALA A 1 321 ? 2.914 68.194 39.853 1.00 92.75 313 ALA A O 1
ATOM 2265 N N . ALA A 1 322 ? 2.774 70.245 38.924 1.00 89.68 314 ALA A N 1
ATOM 2266 C CA . ALA A 1 322 ? 3.514 69.892 37.710 1.00 93.15 314 ALA A CA 1
ATOM 2267 C C . ALA A 1 322 ? 4.932 69.396 38.001 1.00 104.57 314 ALA A C 1
ATOM 2268 O O . ALA A 1 322 ? 5.415 69.465 39.134 1.00 109.58 314 ALA A O 1
ATOM 2270 N N . GLY B 1 15 ? 3.174 125.657 -14.191 1.00 59.14 7 GLY B N 1
ATOM 2271 C CA . GLY B 1 15 ? 3.810 124.384 -14.462 1.00 55.42 7 GLY B CA 1
ATOM 2272 C C . GLY B 1 15 ? 3.072 123.231 -13.805 1.00 55.39 7 GLY B C 1
ATOM 2273 O O . GLY B 1 15 ? 1.927 123.380 -13.377 1.00 59.82 7 GLY B O 1
ATOM 2274 N N . ARG B 1 16 ? 3.741 122.084 -13.720 1.00 48.42 8 ARG B N 1
ATOM 2275 C CA . ARG B 1 16 ? 3.194 120.881 -13.095 1.00 44.48 8 ARG B CA 1
ATOM 2276 C C . ARG B 1 16 ? 2.860 121.148 -11.625 1.00 44.17 8 ARG B C 1
ATOM 2277 O O . ARG B 1 16 ? 3.730 121.553 -10.851 1.00 49.06 8 ARG B O 1
ATOM 2285 N N . PRO B 1 17 ? 1.591 120.940 -11.240 1.00 45.90 9 PRO B N 1
ATOM 2286 C CA . PRO B 1 17 ? 1.091 121.304 -9.903 1.00 52.73 9 PRO B CA 1
ATOM 2287 C C . PRO B 1 17 ? 1.876 120.652 -8.760 1.00 52.03 9 PRO B C 1
ATOM 2288 O O . PRO B 1 17 ? 2.263 119.485 -8.865 1.00 52.00 9 PRO B O 1
ATOM 2292 N N . SER B 1 18 ? 2.128 121.419 -7.699 1.00 44.01 10 SER B N 1
ATOM 2293 C CA . SER B 1 18 ? 2.821 120.916 -6.516 1.00 43.81 10 SER B CA 1
ATOM 2294 C C . SER B 1 18 ? 1.943 120.022 -5.624 1.00 42.32 10 SER B C 1
ATOM 2295 O O . SER B 1 18 ? 2.451 119.124 -4.955 1.00 43.61 10 SER B O 1
ATOM 2298 N N . ARG B 1 19 ? 0.639 120.296 -5.582 1.00 44.37 11 ARG B N 1
ATOM 2299 C CA . ARG B 1 19 ? -0.289 119.512 -4.761 1.00 46.96 11 ARG B CA 1
ATOM 2300 C C . ARG B 1 19 ? -0.644 118.189 -5.447 1.00 35.36 11 ARG B C 1
ATOM 2301 O O . ARG B 1 19 ? -1.099 118.165 -6.592 1.00 34.92 11 ARG B O 1
ATOM 2309 N N . ARG B 1 20 ? -0.419 117.085 -4.755 1.00 30.91 12 ARG B N 1
ATOM 2310 C CA . ARG B 1 20 ? -0.508 115.781 -5.398 1.00 28.38 12 ARG B CA 1
ATOM 2311 C C . ARG B 1 20 ? -1.644 114.933 -4.870 1.00 25.01 12 ARG B C 1
ATOM 2312 O O . ARG B 1 20 ? -1.975 114.965 -3.683 1.00 29.68 12 ARG B O 1
ATOM 2320 N N . ALA B 1 21 ? -2.227 114.160 -5.774 1.00 23.65 13 ALA B N 1
ATOM 2321 C CA . ALA B 1 21 ? -3.183 113.134 -5.413 1.00 21.48 13 ALA B CA 1
ATOM 2322 C C . ALA B 1 21 ? -2.605 111.793 -5.803 1.00 27.62 13 ALA B C 1
ATOM 2323 O O . ALA B 1 21 ? -1.831 111.713 -6.750 1.00 20.03 13 ALA B O 1
ATOM 2325 N N . PHE B 1 22 ? -2.980 110.748 -5.065 1.00 21.19 14 PHE B N 1
ATOM 2326 C CA . PHE B 1 22 ? -2.521 109.381 -5.309 1.00 22.59 14 PHE B CA 1
ATOM 2327 C C . PHE B 1 22 ? -3.755 108.502 -5.372 1.00 24.37 14 PHE B C 1
ATOM 2328 O O . PHE B 1 22 ? -4.517 108.428 -4.395 1.00 19.99 14 PHE B O 1
ATOM 2336 N N . VAL B 1 23 ? -3.964 107.864 -6.523 1.00 24.91 15 VAL B N 1
ATOM 2337 C CA . VAL B 1 23 ? -5.174 107.088 -6.784 1.00 21.27 15 VAL B CA 1
ATOM 2338 C C . VAL B 1 23 ? -4.818 105.649 -7.117 1.00 23.02 15 VAL B C 1
ATOM 2339 O O . VAL B 1 23 ? -4.197 105.390 -8.145 1.00 24.64 15 VAL B O 1
ATOM 2343 N N . THR B 1 24 ? -5.213 104.705 -6.276 1.00 24.23 16 THR B N 1
ATOM 2344 C CA . THR B 1 24 ? -4.996 103.309 -6.634 1.00 21.59 16 THR B CA 1
ATOM 2345 C C . THR B 1 24 ? -6.026 102.939 -7.687 1.00 23.62 16 THR B C 1
ATOM 2346 O O . THR B 1 24 ? -7.114 103.511 -7.712 1.00 24.71 16 THR B O 1
ATOM 2350 N N . GLY B 1 25 ? -5.656 102.037 -8.590 1.00 23.63 17 GLY B N 1
ATOM 2351 C CA . GLY B 1 25 ? -6.537 101.621 -9.676 1.00 22.84 17 GLY B CA 1
ATOM 2352 C C . GLY B 1 25 ? -6.846 102.768 -10.620 1.00 27.66 17 GLY B C 1
ATOM 2353 O O . GLY B 1 25 ? -7.939 102.844 -11.184 1.00 28.71 17 GLY B O 1
ATOM 2354 N N . LEU B 1 26 ? -5.864 103.648 -10.815 1.00 26.99 18 LEU B N 1
ATOM 2355 C CA . LEU B 1 26 ? -6.072 104.884 -11.565 1.00 27.39 18 LEU B CA 1
ATOM 2356 C C . LEU B 1 26 ? -6.592 104.660 -12.984 1.00 30.51 18 LEU B C 1
ATOM 2357 O O . LEU B 1 26 ? -7.351 105.482 -13.502 1.00 29.73 18 LEU B O 1
ATOM 2362 N N . THR B 1 27 ? -6.191 103.565 -13.623 1.00 28.30 19 THR B N 1
ATOM 2363 C CA . THR B 1 27 ? -6.562 103.365 -15.020 1.00 29.44 19 THR B CA 1
ATOM 2364 C C . THR B 1 27 ? -7.836 102.555 -15.224 1.00 26.99 19 THR B C 1
ATOM 2365 O O . THR B 1 27 ? -8.206 102.278 -16.357 1.00 28.57 19 THR B O 1
ATOM 2369 N N . GLY B 1 28 ? -8.525 102.183 -14.153 1.00 28.46 20 GLY B N 1
ATOM 2370 C CA . GLY B 1 28 ? -9.812 101.523 -14.328 1.00 29.49 20 GLY B CA 1
ATOM 2371 C C . GLY B 1 28 ? -10.879 102.544 -14.715 1.00 28.99 20 GLY B C 1
ATOM 2372 O O . GLY B 1 28 ? -10.600 103.743 -14.834 1.00 32.04 20 GLY B O 1
ATOM 2373 N N . PHE B 1 29 ? -12.099 102.073 -14.897 1.00 30.52 21 PHE B N 1
ATOM 2374 C CA . PHE B 1 29 ? -13.228 102.916 -15.287 1.00 31.61 21 PHE B CA 1
ATOM 2375 C C . PHE B 1 29 ? -13.406 104.134 -14.375 1.00 35.69 21 PHE B C 1
ATOM 2376 O O . PHE B 1 29 ? -13.444 105.264 -14.851 1.00 31.28 21 PHE B O 1
ATOM 2384 N N . THR B 1 30 ? -13.519 103.900 -13.071 1.00 25.55 22 THR B N 1
ATOM 2385 C CA . THR B 1 30 ? -13.748 104.981 -12.121 1.00 24.06 22 THR B CA 1
ATOM 2386 C C . THR B 1 30 ? -12.522 105.889 -12.048 1.00 26.77 22 THR B C 1
ATOM 2387 O O . THR B 1 30 ? -12.643 107.107 -11.967 1.00 30.15 22 THR B O 1
ATOM 2391 N N . GLY B 1 31 ? -11.339 105.286 -12.079 1.00 25.76 23 GLY B N 1
ATOM 2392 C CA . GLY B 1 31 ? -10.095 106.039 -12.016 1.00 20.59 23 GLY B CA 1
ATOM 2393 C C . GLY B 1 31 ? -9.928 107.065 -13.123 1.00 25.00 23 GLY B C 1
ATOM 2394 O O . GLY B 1 31 ? -9.433 108.169 -12.879 1.00 23.04 23 GLY B O 1
ATOM 2395 N N . ARG B 1 32 ? -10.335 106.708 -14.338 1.00 24.63 24 ARG B N 1
ATOM 2396 C CA . ARG B 1 32 ? -10.222 107.630 -15.457 1.00 28.91 24 ARG B CA 1
ATOM 2397 C C . ARG B 1 32 ? -11.010 108.901 -15.178 1.00 32.51 24 ARG B C 1
ATOM 2398 O O . ARG B 1 32 ? -10.513 110.005 -15.381 1.00 30.65 24 ARG B O 1
ATOM 2406 N N . TYR B 1 33 ? -12.235 108.742 -14.687 1.00 28.98 25 TYR B N 1
ATOM 2407 C CA . TYR B 1 33 ? -13.039 109.898 -14.327 1.00 28.87 25 TYR B CA 1
ATOM 2408 C C . TYR B 1 33 ? -12.513 110.620 -13.089 1.00 29.73 25 TYR B C 1
ATOM 2409 O O . TYR B 1 33 ? -12.582 111.845 -13.020 1.00 25.04 25 TYR B O 1
ATOM 2418 N N . MET B 1 34 ? -11.981 109.880 -12.122 1.00 22.00 26 MET B N 1
ATOM 2419 C CA . MET B 1 34 ? -11.418 110.510 -10.935 1.00 24.00 26 MET B CA 1
ATOM 2420 C C . MET B 1 34 ? -10.184 111.358 -11.291 1.00 27.91 26 MET B C 1
ATOM 2421 O O . MET B 1 34 ? -9.967 112.430 -10.704 1.00 23.46 26 MET B O 1
ATOM 2426 N N . ALA B 1 35 ? -9.380 110.871 -12.239 1.00 29.14 27 ALA B N 1
ATOM 2427 C CA . ALA B 1 35 ? -8.190 111.594 -12.704 1.00 25.02 27 ALA B CA 1
ATOM 2428 C C . ALA B 1 35 ? -8.568 112.955 -13.267 1.00 27.00 27 ALA B C 1
ATOM 2429 O O . ALA B 1 35 ? -8.004 113.982 -12.897 1.00 34.47 27 ALA B O 1
ATOM 2431 N N . GLU B 1 36 ? -9.551 112.942 -14.159 1.00 25.23 28 GLU B N 1
ATOM 2432 C CA . GLU B 1 36 ? -10.069 114.144 -14.789 1.00 29.17 28 GLU B CA 1
ATOM 2433 C C . GLU B 1 36 ? -10.606 115.131 -13.733 1.00 35.17 28 GLU B C 1
ATOM 2434 O O . GLU B 1 36 ? -10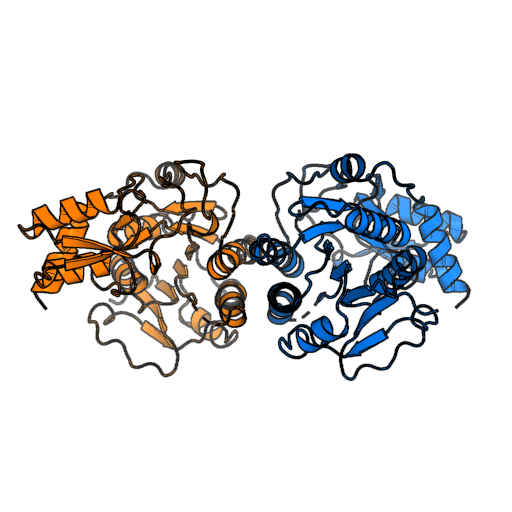.323 116.326 -13.780 1.00 30.50 28 GLU B O 1
ATOM 2440 N N . ARG B 1 37 ? -11.376 114.610 -12.778 1.00 27.50 29 ARG B N 1
ATOM 2441 C CA . ARG B 1 37 ? -11.918 115.414 -11.682 1.00 29.99 29 ARG B CA 1
ATOM 2442 C C . ARG B 1 37 ? -10.802 116.084 -10.866 1.00 31.85 29 ARG B C 1
ATOM 2443 O O . ARG B 1 37 ? -10.824 117.287 -10.637 1.00 30.52 29 ARG B O 1
ATOM 2451 N N . LEU B 1 38 ? -9.824 115.294 -10.444 1.00 25.65 30 LEU B N 1
ATOM 2452 C CA . LEU B 1 38 ? -8.717 115.800 -9.628 1.00 27.62 30 LEU B CA 1
ATOM 2453 C C . LEU B 1 38 ? -7.854 116.824 -10.377 1.00 30.72 30 LEU B C 1
ATOM 2454 O O . LEU B 1 38 ? -7.491 117.874 -9.823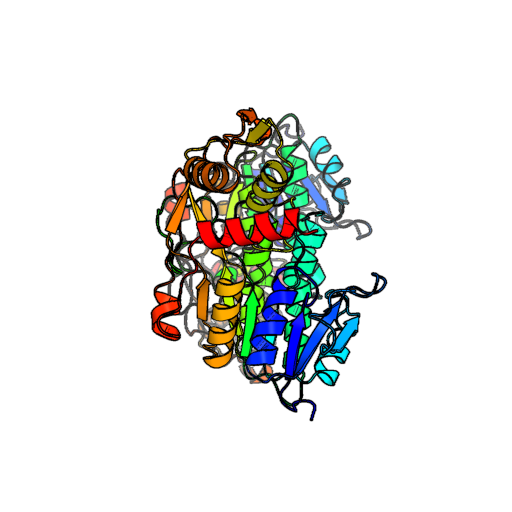 1.00 29.37 30 LEU B O 1
ATOM 2459 N N . GLN B 1 39 ? -7.556 116.528 -11.641 1.00 26.46 31 GLN B N 1
ATOM 2460 C CA . GLN B 1 39 ? -6.795 117.438 -12.494 1.00 35.17 31 GLN B CA 1
ATOM 2461 C C . GLN B 1 39 ? -7.510 118.760 -12.626 1.00 36.58 31 GLN B C 1
ATOM 2462 O O . GLN B 1 39 ? -6.880 119.820 -12.607 1.00 33.89 31 GLN B O 1
ATOM 2468 N N . ALA B 1 40 ? -8.830 118.700 -12.761 1.00 40.46 32 ALA B N 1
ATOM 2469 C CA . ALA B 1 40 ? -9.625 119.916 -12.888 1.00 46.27 32 ALA B CA 1
ATOM 2470 C C . ALA B 1 40 ? -9.606 120.715 -11.585 1.00 42.53 32 ALA B C 1
ATOM 2471 O O . ALA B 1 40 ? -9.790 121.917 -11.594 1.00 38.69 32 ALA B O 1
ATOM 2473 N N . ALA B 1 41 ? -9.389 120.034 -10.468 1.00 39.06 33 ALA B N 1
ATOM 2474 C CA . ALA B 1 41 ? -9.285 120.693 -9.173 1.00 34.04 33 ALA B CA 1
ATOM 2475 C C . ALA B 1 41 ? -7.853 121.156 -8.875 1.00 41.65 33 ALA B C 1
ATOM 2476 O O . ALA B 1 41 ? -7.591 121.718 -7.818 1.00 43.28 33 ALA B O 1
ATOM 2478 N N . GLY B 1 42 ? -6.927 120.912 -9.798 1.00 40.81 34 GLY B N 1
ATOM 2479 C CA . GLY B 1 42 ? -5.582 121.449 -9.669 1.00 37.78 34 GLY B CA 1
ATOM 2480 C C . GLY B 1 42 ? -4.530 120.520 -9.082 1.00 35.93 34 GLY B C 1
ATOM 2481 O O . GLY B 1 42 ? -3.440 120.965 -8.730 1.00 37.31 34 GLY B O 1
ATOM 2482 N N . TYR B 1 43 ? -4.846 119.236 -8.966 1.00 26.12 35 TYR B N 1
ATOM 2483 C CA . TYR B 1 43 ? -3.887 118.263 -8.443 1.00 26.29 35 TYR B CA 1
ATOM 2484 C C . TYR B 1 43 ? -2.937 117.723 -9.510 1.00 33.63 35 TYR B C 1
ATOM 2485 O O . TYR B 1 43 ? -3.309 117.590 -10.674 1.00 33.50 35 TYR B O 1
ATOM 2494 N N . ASP B 1 44 ? -1.723 117.381 -9.089 1.00 35.64 36 ASP B N 1
ATOM 2495 C CA . ASP B 1 44 ? -0.830 116.538 -9.879 1.00 29.00 36 ASP B CA 1
ATOM 2496 C C . ASP B 1 44 ? -1.243 115.099 -9.591 1.00 26.25 36 ASP B C 1
ATOM 2497 O O . ASP B 1 44 ? -1.102 114.628 -8.464 1.00 28.69 36 ASP B O 1
ATOM 2502 N N . VAL B 1 45 ? -1.793 114.402 -10.584 1.00 27.14 37 VAL B N 1
ATOM 2503 C CA . VAL B 1 45 ? -2.393 113.086 -10.319 1.00 21.19 37 VAL B CA 1
ATOM 2504 C C . VAL B 1 45 ? -1.386 111.951 -10.520 1.00 27.45 37 VAL B C 1
ATOM 2505 O O . VAL B 1 45 ? -0.859 111.765 -11.624 1.00 27.85 37 VAL B O 1
ATOM 2509 N N . TRP B 1 46 ? -1.111 111.226 -9.434 1.00 26.65 38 TRP B N 1
ATOM 2510 C CA . TRP B 1 46 ? -0.308 109.998 -9.442 1.00 23.20 38 TRP B CA 1
ATOM 2511 C C . TRP B 1 46 ? -1.215 108.803 -9.179 1.00 26.24 38 TRP B C 1
ATOM 2512 O O . TRP B 1 46 ? -2.282 108.958 -8.589 1.00 22.38 38 TRP B O 1
ATOM 2523 N N . GLY B 1 47 ? -0.787 107.604 -9.561 1.00 23.14 39 GLY B N 1
ATOM 2524 C CA . GLY B 1 47 ? -1.614 106.445 -9.290 1.00 23.61 39 GLY B CA 1
ATOM 2525 C C . GLY B 1 47 ? -0.921 105.150 -9.602 1.00 27.07 39 GLY B C 1
ATOM 2526 O O . GLY B 1 47 ? 0.153 105.153 -10.200 1.00 30.67 39 GLY B O 1
ATOM 2527 N N . THR B 1 48 ? -1.548 104.042 -9.217 1.00 27.27 40 THR B N 1
ATOM 2528 C CA . THR B 1 48 ? -0.960 102.729 -9.438 1.00 23.44 40 THR B CA 1
ATOM 2529 C C . THR B 1 48 ? -1.559 102.020 -10.649 1.00 27.85 40 THR B C 1
ATOM 2530 O O . THR B 1 48 ? -2.727 102.221 -10.995 1.00 28.11 40 THR B O 1
ATOM 2534 N N . VAL B 1 49 ? -0.734 101.203 -11.297 1.00 25.34 41 VAL B N 1
ATOM 2535 C CA . VAL B 1 49 ? -1.173 100.293 -12.337 1.00 24.60 41 VAL B CA 1
ATOM 2536 C C . VAL B 1 49 ? -0.569 98.936 -12.007 1.00 29.92 41 VAL B C 1
ATOM 2537 O O . VAL B 1 49 ? 0.396 98.863 -11.249 1.00 30.35 41 VAL B O 1
ATOM 2541 N N . ALA B 1 50 ? -1.123 97.868 -12.576 1.00 26.74 42 ALA B N 1
ATOM 2542 C CA . ALA B 1 50 ? -0.593 96.521 -12.368 1.00 35.06 42 ALA B CA 1
ATOM 2543 C C . ALA B 1 50 ? 0.735 96.343 -13.085 1.00 37.80 42 ALA B C 1
ATOM 2544 O O . ALA B 1 50 ? 0.873 96.753 -14.233 1.00 48.75 42 ALA B O 1
ATOM 2546 N N . PRO B 1 51 ? 1.727 95.750 -12.405 1.00 34.16 43 PRO B N 1
ATOM 2547 C CA . PRO B 1 51 ? 2.984 95.448 -13.091 1.00 37.29 43 PRO B CA 1
ATOM 2548 C C . PRO B 1 51 ? 2.738 94.540 -14.282 1.00 47.11 43 PRO B C 1
ATOM 2549 O O . PRO B 1 51 ? 1.907 93.634 -14.186 1.00 54.30 43 PRO B O 1
ATOM 2553 N N . GLY B 1 52 ? 3.444 94.776 -15.381 1.00 53.83 44 GLY B N 1
ATOM 2554 C CA . GLY B 1 52 ? 3.405 93.853 -16.499 1.00 66.21 44 GLY B CA 1
ATOM 2555 C C . GLY B 1 52 ? 2.174 93.947 -17.379 1.00 70.89 44 GLY B C 1
ATOM 2556 O O . GLY B 1 52 ? 2.026 93.170 -18.325 1.00 69.99 44 GLY B O 1
ATOM 2557 N N . THR B 1 53 ? 1.275 94.875 -17.066 1.00 71.94 45 THR B N 1
ATOM 2558 C CA . THR B 1 53 ? 0.155 95.144 -17.963 1.00 70.35 45 THR B CA 1
ATOM 2559 C C . THR B 1 53 ? 0.569 96.209 -18.971 1.00 67.81 45 THR B C 1
ATOM 2560 O O . THR B 1 53 ? 1.424 97.052 -18.668 1.00 58.26 45 THR B O 1
ATOM 2564 N N . PRO B 1 54 ? -0.022 96.163 -20.180 1.00 69.22 46 PRO B N 1
ATOM 2565 C CA . PRO B 1 54 ? 0.290 97.166 -21.203 1.00 68.44 46 PRO B CA 1
ATOM 2566 C C . PRO B 1 54 ? -0.030 98.577 -20.718 1.00 66.32 46 PRO B C 1
ATOM 2567 O O . PRO B 1 54 ? -0.949 98.753 -19.907 1.00 63.19 46 PRO B O 1
ATOM 2571 N N . ARG B 1 55 ? 0.727 99.564 -21.188 1.00 70.26 47 ARG B N 1
ATOM 2572 C CA . ARG B 1 55 ? 0.431 100.961 -20.874 1.00 65.62 47 ARG B CA 1
ATOM 2573 C C . ARG B 1 55 ? -0.970 101.338 -21.370 1.00 63.18 47 ARG B C 1
ATOM 2574 O O . ARG B 1 55 ? -1.448 100.788 -22.366 1.00 59.98 47 ARG B O 1
ATOM 2582 N N . PRO B 1 56 ? -1.634 102.276 -20.679 1.00 60.10 48 PRO B N 1
ATOM 2583 C CA . PRO B 1 56 ? -2.938 102.772 -21.139 1.00 55.98 48 PRO B CA 1
ATOM 2584 C C . PRO B 1 56 ? -2.819 103.661 -22.371 1.00 61.90 48 PRO B C 1
ATOM 2585 O O . PRO B 1 56 ? -1.906 104.481 -22.457 1.00 65.77 48 PRO B O 1
ATOM 2589 N N . ALA B 1 57 ? -3.756 103.511 -23.303 1.00 68.61 49 ALA B N 1
ATOM 2590 C CA . ALA B 1 57 ? -3.744 104.278 -24.543 1.00 66.54 49 ALA B CA 1
ATOM 2591 C C . ALA B 1 57 ? -4.581 105.551 -24.416 1.00 63.59 49 ALA B C 1
ATOM 2592 O O . ALA B 1 57 ? -4.357 106.530 -25.133 1.00 67.78 49 ALA B O 1
ATOM 2594 N N . ASP B 1 58 ? -5.543 105.524 -23.499 1.00 59.29 50 ASP B N 1
ATOM 2595 C CA . ASP B 1 58 ? -6.442 106.652 -23.259 1.00 55.91 50 ASP B CA 1
ATOM 2596 C C . ASP B 1 58 ? -5.694 107.958 -22.986 1.00 56.29 50 ASP B C 1
ATOM 2597 O O . ASP B 1 58 ? -4.870 108.023 -22.081 1.00 53.89 50 ASP B O 1
ATOM 2602 N N . PRO B 1 59 ? -5.997 109.013 -23.756 1.00 62.32 51 PRO B N 1
ATOM 2603 C CA . PRO B 1 59 ? -5.348 110.319 -23.572 1.00 58.95 51 PRO B CA 1
ATOM 2604 C C . PRO B 1 59 ? -5.653 110.978 -22.222 1.00 53.31 51 PRO B C 1
ATOM 2605 O O . PRO B 1 59 ? -4.950 111.904 -21.825 1.00 62.57 51 PRO B O 1
ATOM 2609 N N . ALA B 1 60 ? -6.679 110.505 -21.524 1.00 42.85 52 ALA B N 1
ATOM 2610 C CA . ALA B 1 60 ? -7.024 111.047 -20.215 1.00 43.55 52 ALA B CA 1
ATOM 2611 C C . ALA B 1 60 ? -5.899 110.843 -19.186 1.00 46.81 52 ALA B C 1
ATOM 2612 O O . ALA B 1 60 ? -5.859 111.512 -18.148 1.00 41.15 52 ALA B O 1
ATOM 2614 N N . PHE B 1 61 ? -4.998 109.907 -19.468 1.00 47.11 53 PHE B N 1
ATOM 2615 C CA . PHE B 1 61 ? -3.922 109.575 -18.536 1.00 42.63 53 PHE B CA 1
ATOM 2616 C C . PHE B 1 61 ? -2.599 110.222 -18.906 1.00 44.76 53 PHE B C 1
ATOM 2617 O O . PHE B 1 61 ? -1.561 109.908 -18.315 1.00 44.25 53 PHE B O 1
ATOM 2625 N N . ALA B 1 62 ? -2.633 111.125 -19.880 1.00 49.11 54 ALA B N 1
ATOM 2626 C CA . ALA B 1 62 ? -1.405 111.674 -20.442 1.00 49.69 54 ALA B CA 1
ATOM 2627 C C . ALA B 1 62 ? -0.577 112.453 -19.425 1.00 49.66 54 ALA B C 1
ATOM 2628 O O . ALA B 1 62 ? 0.651 112.416 -19.463 1.00 48.63 54 ALA B O 1
ATOM 2630 N N . GLN B 1 63 ? -1.248 113.136 -18.504 1.00 45.12 55 GLN B N 1
ATOM 2631 C CA . GLN B 1 63 ? -0.547 113.934 -17.498 1.00 36.68 55 GLN B CA 1
ATOM 2632 C C . GLN B 1 63 ? -0.543 113.244 -16.133 1.00 32.54 55 GLN B C 1
ATOM 2633 O O . GLN B 1 63 ? -0.273 113.868 -15.105 1.00 33.15 55 GLN B O 1
ATOM 2635 N N . CYS B 1 64 ? -0.838 111.949 -16.122 1.00 32.64 56 CYS B N 1
ATOM 2636 C CA . CYS B 1 64 ? -0.798 111.190 -14.879 1.00 29.86 56 CYS B CA 1
ATOM 2637 C C . CYS B 1 64 ? 0.531 110.457 -14.726 1.00 31.29 56 CYS B C 1
ATOM 2638 O O . CYS B 1 64 ? 1.071 109.945 -15.691 1.00 35.98 56 CYS B O 1
ATOM 2641 N N . THR B 1 65 ? 1.033 110.394 -13.501 1.00 28.34 57 THR B N 1
ATOM 2642 C CA . THR B 1 65 ? 2.226 109.620 -13.199 1.00 26.22 57 THR B CA 1
ATOM 2643 C C . THR B 1 65 ? 1.798 108.233 -12.736 1.00 30.44 57 THR B C 1
ATOM 2644 O O . THR B 1 65 ? 1.152 108.094 -11.707 1.00 29.57 57 THR B O 1
ATOM 2648 N N . LEU B 1 66 ? 2.143 107.217 -13.518 1.00 33.87 58 LEU B N 1
ATOM 2649 C CA . LEU B 1 66 ? 1.676 105.854 -13.280 1.00 33.46 58 LEU B CA 1
ATOM 2650 C C . LEU B 1 66 ? 2.769 105.010 -12.683 1.00 29.01 58 LEU B C 1
ATOM 2651 O O . LEU B 1 66 ? 3.811 104.796 -13.309 1.00 26.05 58 LEU B O 1
ATOM 2656 N N . LEU B 1 67 ? 2.528 104.530 -11.469 1.00 22.96 59 LEU B N 1
ATOM 2657 C CA . LEU B 1 67 ? 3.503 103.706 -10.766 1.00 22.51 59 LEU B CA 1
ATOM 2658 C C . LEU B 1 67 ? 3.031 102.247 -10.735 1.00 29.52 59 LEU B C 1
ATOM 2659 O O . LEU B 1 67 ? 1.983 101.951 -10.182 1.00 28.57 59 LEU B O 1
ATOM 2664 N N . PRO B 1 68 ? 3.801 101.338 -11.345 1.00 25.93 60 PRO B N 1
ATOM 2665 C CA . PRO B 1 68 ? 3.431 99.918 -11.352 1.00 31.53 60 PRO B CA 1
ATOM 2666 C C . PRO B 1 68 ? 3.599 99.327 -9.964 1.00 38.98 60 PRO B C 1
ATOM 2667 O O . PRO B 1 68 ? 4.735 99.181 -9.500 1.00 35.74 60 PRO B O 1
ATOM 2671 N N . VAL B 1 69 ? 2.487 99.024 -9.304 1.00 33.22 61 VAL B N 1
ATOM 2672 C CA . VAL B 1 69 ? 2.521 98.502 -7.951 1.00 34.54 61 VAL B CA 1
ATOM 2673 C C . VAL B 1 69 ? 1.470 97.416 -7.760 1.00 32.24 61 VAL B C 1
ATOM 2674 O O . VAL B 1 69 ? 0.311 97.645 -8.051 1.00 34.21 61 VAL B O 1
ATOM 2678 N N . ASP B 1 70 ? 1.867 96.249 -7.270 1.00 34.64 62 ASP B N 1
ATOM 2679 C CA . ASP B 1 70 ? 0.890 95.268 -6.789 1.00 33.51 62 ASP B CA 1
ATOM 2680 C C . ASP B 1 70 ? 0.547 95.614 -5.325 1.00 33.85 62 ASP B C 1
ATOM 2681 O O . ASP B 1 70 ? 1.439 95.687 -4.476 1.00 33.69 62 ASP B O 1
ATOM 2686 N N . LEU B 1 71 ? -0.739 95.816 -5.038 1.00 32.66 63 LEU B N 1
ATOM 2687 C CA . LEU B 1 71 ? -1.211 96.198 -3.694 1.00 36.92 63 LEU B CA 1
ATOM 2688 C C . LEU B 1 71 ? -0.744 95.238 -2.607 1.00 31.85 63 LEU B C 1
ATOM 2689 O O . LEU B 1 71 ? -0.547 95.643 -1.461 1.00 33.61 63 LEU B O 1
ATOM 2694 N N . LEU B 1 72 ? -0.572 93.968 -2.970 1.00 29.26 64 LEU B N 1
ATOM 2695 C CA . LEU B 1 72 ? -0.112 92.956 -2.028 1.00 29.90 64 LEU B CA 1
ATOM 2696 C C . LEU B 1 72 ? 1.391 93.063 -1.811 1.00 30.20 64 LEU B C 1
ATOM 2697 O O . LEU B 1 72 ? 1.953 92.375 -0.973 1.00 30.67 64 LEU B O 1
ATOM 2702 N N . ASP B 1 73 ? 2.044 93.933 -2.568 1.00 32.93 65 ASP B N 1
ATOM 2703 C CA . ASP B 1 73 ? 3.491 94.119 -2.413 1.00 40.07 65 ASP B CA 1
ATOM 2704 C C . ASP B 1 73 ? 3.711 95.280 -1.452 1.00 32.03 65 ASP B C 1
ATOM 2705 O O . ASP B 1 73 ? 3.805 96.428 -1.886 1.00 27.63 65 ASP B O 1
ATOM 2710 N N . ALA B 1 74 ? 3.792 94.981 -0.159 1.00 27.87 66 ALA B N 1
ATOM 2711 C CA . ALA B 1 74 ? 3.754 96.033 0.865 1.00 35.17 66 ALA B CA 1
ATOM 2712 C C . ALA B 1 74 ? 4.874 97.051 0.686 1.00 35.58 66 ALA B C 1
ATOM 2713 O O . ALA B 1 74 ? 4.640 98.252 0.784 1.00 28.02 66 ALA B O 1
ATOM 2715 N N . GLU B 1 75 ? 6.073 96.549 0.396 1.00 29.46 67 GLU B N 1
ATOM 2716 C CA . GLU B 1 75 ? 7.284 97.361 0.219 1.00 31.64 67 GLU B CA 1
ATOM 2717 C C . GLU B 1 75 ? 7.231 98.248 -1.014 1.00 35.17 67 GLU B C 1
ATOM 2718 O O . GLU B 1 75 ? 7.643 99.410 -0.967 1.00 42.41 67 GLU B O 1
ATOM 2724 N N . ALA B 1 76 ? 6.727 97.710 -2.117 1.00 30.40 68 ALA B N 1
ATOM 2725 C CA . ALA B 1 76 ? 6.569 98.504 -3.331 1.00 32.74 68 ALA B CA 1
ATOM 2726 C C . ALA B 1 76 ? 5.534 99.609 -3.113 1.00 34.91 68 ALA B C 1
ATOM 2727 O O . ALA B 1 76 ? 5.648 100.724 -3.663 1.00 31.15 68 ALA B O 1
ATOM 2729 N N . MET B 1 77 ? 4.517 99.313 -2.311 1.00 27.95 69 MET B N 1
ATOM 2730 C CA A MET B 1 77 ? 3.514 100.326 -1.976 0.54 28.16 69 MET B CA 1
ATOM 2731 C CA B MET B 1 77 ? 3.518 100.327 -1.988 0.46 27.91 69 MET B CA 1
ATOM 2732 C C . MET B 1 77 ? 4.128 101.416 -1.100 1.00 26.31 69 MET B C 1
ATOM 2733 O O . MET B 1 77 ? 3.873 102.604 -1.290 1.00 26.69 69 MET B O 1
ATOM 2742 N N . ARG B 1 78 ? 4.936 101.000 -0.136 1.00 21.55 70 ARG B N 1
ATOM 2743 C CA . ARG B 1 78 ? 5.615 101.948 0.738 1.00 30.50 70 ARG B CA 1
ATOM 2744 C C . ARG B 1 78 ? 6.493 102.880 -0.101 1.00 30.99 70 ARG B C 1
ATOM 2745 O O . ARG B 1 78 ? 6.418 104.095 0.041 1.00 25.22 70 ARG B O 1
ATOM 2753 N N . ALA B 1 79 ? 7.291 102.305 -1.003 1.00 32.71 71 ALA B N 1
ATOM 2754 C CA . ALA B 1 79 ? 8.172 103.088 -1.873 1.00 28.73 71 ALA B CA 1
ATOM 2755 C C . ALA B 1 79 ? 7.395 104.026 -2.813 1.00 30.86 71 ALA B C 1
ATOM 2756 O O . ALA B 1 79 ? 7.803 105.181 -3.028 1.00 28.28 71 ALA B O 1
ATOM 2758 N N . ALA B 1 80 ? 6.278 103.539 -3.358 1.00 24.14 72 ALA B N 1
ATOM 2759 C CA . ALA B 1 80 ? 5.424 104.358 -4.226 1.00 25.94 72 ALA B CA 1
ATOM 2760 C C . ALA B 1 80 ? 4.847 105.558 -3.493 1.00 32.34 72 ALA B C 1
ATOM 2761 O O . ALA B 1 80 ? 4.808 106.661 -4.037 1.00 31.82 72 ALA B O 1
ATOM 2763 N N . ALA B 1 81 ? 4.353 105.328 -2.279 1.00 30.69 73 ALA B N 1
ATOM 2764 C CA . ALA B 1 81 ? 3.784 106.402 -1.474 1.00 29.39 73 ALA B CA 1
ATOM 2765 C C . ALA B 1 81 ? 4.841 107.432 -1.061 1.00 28.60 73 ALA B C 1
ATOM 2766 O O . ALA B 1 81 ? 4.566 108.623 -1.099 1.00 29.40 73 ALA B O 1
ATOM 2768 N N . ALA B 1 82 ? 6.043 106.987 -0.670 1.00 21.33 74 ALA B N 1
ATOM 2769 C CA . ALA B 1 82 ? 7.068 107.927 -0.220 1.00 29.06 74 ALA B CA 1
ATOM 2770 C C . ALA B 1 82 ? 7.500 108.830 -1.378 1.00 30.77 74 ALA B C 1
ATOM 2771 O O . ALA B 1 82 ? 7.887 109.971 -1.177 1.00 35.82 74 ALA B O 1
ATOM 2773 N N . ASP B 1 83 ? 7.434 108.291 -2.585 1.00 32.16 75 ASP B N 1
ATOM 2774 C CA . ASP B 1 83 ? 7.780 109.031 -3.781 1.00 31.95 75 ASP B CA 1
ATOM 2775 C C . ASP B 1 83 ? 6.626 109.957 -4.177 1.00 30.80 75 ASP B C 1
ATOM 2776 O O . ASP B 1 83 ? 6.850 111.121 -4.467 1.00 31.39 75 ASP B O 1
ATOM 2781 N N . ALA B 1 84 ? 5.398 109.432 -4.172 1.00 28.55 76 ALA B N 1
ATOM 2782 C CA . ALA B 1 84 ? 4.220 110.206 -4.577 1.00 25.42 76 ALA B CA 1
ATOM 2783 C C . ALA B 1 84 ? 3.936 111.342 -3.604 1.00 28.82 76 ALA B C 1
ATOM 2784 O O . ALA B 1 84 ? 3.503 112.410 -4.015 1.00 29.24 76 ALA B O 1
ATOM 2786 N N . ARG B 1 85 ? 4.148 111.095 -2.315 1.00 26.10 77 ARG B N 1
ATOM 2787 C CA . ARG B 1 85 ? 3.955 112.116 -1.287 1.00 29.65 77 ARG B CA 1
ATOM 2788 C C . ARG B 1 85 ? 2.607 112.862 -1.382 1.00 33.15 77 ARG B C 1
ATOM 2789 O O . ARG B 1 85 ? 2.572 114.099 -1.366 1.00 34.07 77 ARG B O 1
ATOM 2797 N N . PRO B 1 86 ? 1.496 112.122 -1.495 1.00 25.23 78 PRO B N 1
ATOM 2798 C CA . PRO B 1 86 ? 0.220 112.783 -1.802 1.00 26.38 78 PRO B CA 1
ATOM 2799 C C . PRO B 1 86 ? -0.391 113.598 -0.666 1.00 27.11 78 PRO B C 1
ATOM 2800 O O . PRO B 1 86 ? -0.219 113.251 0.497 1.00 24.89 78 PRO B O 1
ATOM 2804 N N . ASP B 1 87 ? -1.107 114.666 -1.001 1.00 21.80 79 ASP B N 1
ATOM 2805 C CA A ASP B 1 87 ? -1.974 115.378 -0.063 0.54 24.03 79 ASP B CA 1
ATOM 2806 C CA B ASP B 1 87 ? -1.925 115.302 0.023 0.46 24.05 79 ASP B CA 1
ATOM 2807 C C . ASP B 1 87 ? -3.318 114.663 0.053 1.00 26.77 79 ASP B C 1
ATOM 2808 O O . ASP B 1 87 ? -3.979 114.679 1.089 1.00 29.39 79 ASP B O 1
ATOM 2817 N N . ALA B 1 88 ? -3.737 114.087 -1.065 1.00 26.29 80 ALA B N 1
ATOM 2818 C CA . ALA B 1 88 ? -5.039 113.447 -1.185 1.00 24.38 80 ALA B CA 1
ATOM 2819 C C . ALA B 1 88 ? -4.872 112.041 -1.741 1.00 19.72 80 ALA B C 1
ATOM 2820 O O . ALA B 1 88 ? -4.124 111.842 -2.689 1.00 19.34 80 ALA B O 1
ATOM 2822 N N . VAL B 1 89 ? -5.588 111.079 -1.173 1.00 19.03 81 VAL B N 1
ATOM 2823 C CA . VAL B 1 89 ? -5.521 109.694 -1.635 1.00 18.99 81 VAL B CA 1
ATOM 2824 C C . VAL B 1 89 ? -6.929 109.184 -1.960 1.00 20.02 81 VAL B C 1
ATOM 2825 O O . VAL B 1 89 ? -7.878 109.438 -1.204 1.00 19.26 81 VAL B O 1
ATOM 2829 N N . VAL B 1 90 ? -7.075 108.502 -3.095 1.00 18.88 82 VAL B N 1
ATOM 2830 C CA . VAL B 1 90 ? -8.327 107.832 -3.406 1.00 21.27 82 VAL B CA 1
ATOM 2831 C C . VAL B 1 90 ? -8.051 106.368 -3.673 1.00 23.45 82 VAL B C 1
ATOM 2832 O O . VAL B 1 90 ? -7.302 106.009 -4.574 1.00 23.59 82 VAL B O 1
ATOM 2836 N N . HIS B 1 91 ? -8.650 105.516 -2.861 1.00 24.40 83 HIS B N 1
ATOM 2837 C CA . HIS B 1 91 ? -8.414 104.100 -2.990 1.00 17.31 83 HIS B CA 1
ATOM 2838 C C . HIS B 1 91 ? -9.554 103.425 -3.778 1.00 21.51 83 HIS B C 1
ATOM 2839 O O . HIS B 1 91 ? -10.625 103.158 -3.236 1.00 24.56 83 HIS B O 1
ATOM 2846 N N . LEU B 1 92 ? -9.309 103.157 -5.059 1.00 24.18 84 LEU B N 1
ATOM 2847 C CA . LEU B 1 92 ? -10.331 102.591 -5.949 1.00 25.85 84 LEU B CA 1
ATOM 2848 C C . LEU B 1 92 ? -10.028 101.142 -6.292 1.00 33.22 84 LEU B C 1
ATOM 2849 O O . LEU B 1 92 ? -10.907 100.403 -6.709 1.00 36.08 84 LEU B O 1
ATOM 2854 N N . ALA B 1 93 ? -8.769 100.750 -6.135 1.00 34.10 85 ALA B N 1
ATOM 2855 C CA . ALA B 1 93 ? -8.331 99.421 -6.526 1.00 41.23 85 ALA B CA 1
ATOM 2856 C C . ALA B 1 93 ? -9.007 98.347 -5.671 1.00 53.68 85 ALA B C 1
ATOM 2857 O O . ALA B 1 93 ? -9.027 98.444 -4.440 1.00 57.39 85 ALA B O 1
ATOM 2859 N N . ALA B 1 94 ? -9.584 97.346 -6.333 1.00 51.13 86 ALA B N 1
ATOM 2860 C CA . ALA B 1 94 ? -10.193 96.202 -5.651 1.00 50.89 86 ALA B CA 1
ATOM 2861 C C . ALA B 1 94 ? -10.174 94.990 -6.572 1.00 58.81 86 ALA B C 1
ATOM 2862 O O . ALA B 1 94 ? -9.833 95.109 -7.750 1.00 60.82 86 ALA B O 1
ATOM 2864 N N . ARG B 1 95 ? -10.505 93.823 -6.021 1.00 63.21 87 ARG B N 1
ATOM 2865 C CA . ARG B 1 95 ? -10.695 92.604 -6.809 1.00 65.31 87 ARG B CA 1
ATOM 2866 C C . ARG B 1 95 ? -12.166 92.198 -6.828 1.00 73.87 87 ARG B C 1
ATOM 2867 O O . ARG B 1 95 ? -12.793 92.141 -5.771 1.00 70.58 87 ARG B O 1
ATOM 2869 N N . ALA B 1 96 ? -12.707 91.980 -8.032 1.00 82.03 88 ALA B N 1
ATOM 2870 C CA . ALA B 1 96 ? -13.970 91.250 -8.275 1.00 80.48 88 ALA B CA 1
ATOM 2871 C C . ALA B 1 96 ? -15.212 92.107 -8.046 1.00 79.08 88 ALA B C 1
ATOM 2872 O O . ALA B 1 96 ? -16.340 91.636 -8.219 1.00 83.09 88 ALA B O 1
ATOM 2874 N N . GLU B 1 102 ? -11.278 83.539 -7.216 1.00 69.63 94 GLU B N 1
ATOM 2875 C CA . GLU B 1 102 ? -11.023 82.829 -5.967 1.00 75.20 94 GLU B CA 1
ATOM 2876 C C . GLU B 1 102 ? -11.245 83.761 -4.784 1.00 75.43 94 GLU B C 1
ATOM 2877 O O . GLU B 1 102 ? -10.663 84.850 -4.730 1.00 62.84 94 GLU B O 1
ATOM 2879 N N . PRO B 1 103 ? -12.096 83.340 -3.831 1.00 46.58 95 PRO B N 1
ATOM 2880 C CA . PRO B 1 103 ? -12.411 84.173 -2.659 1.00 43.97 95 PRO B CA 1
ATOM 2881 C C . PRO B 1 103 ? -11.165 84.578 -1.861 1.00 35.07 95 PRO B C 1
ATOM 2882 O O . PRO B 1 103 ? -11.109 85.707 -1.361 1.00 32.60 95 PRO B O 1
ATOM 2886 N N . SER B 1 104 ? -10.178 83.695 -1.751 1.00 34.60 96 SER B N 1
ATOM 2887 C CA . SER B 1 104 ? -8.996 84.029 -0.961 1.00 38.31 96 SER B CA 1
ATOM 2888 C C . SER B 1 104 ? -8.314 85.288 -1.501 1.00 40.64 96 SER B C 1
ATOM 2889 O O . SER B 1 104 ? -7.900 86.149 -0.717 1.00 37.30 96 SER B O 1
ATOM 2892 N N . GLN B 1 105 ? -8.249 85.430 -2.824 1.00 35.12 97 GLN B N 1
ATOM 2893 C CA . GLN B 1 105 ? -7.609 86.608 -3.398 1.00 37.91 97 GLN B CA 1
ATOM 2894 C C . GLN B 1 105 ? -8.481 87.851 -3.217 1.00 37.40 97 GLN B C 1
ATOM 2895 O O . GLN B 1 105 ? -7.960 88.956 -3.029 1.00 30.82 97 GLN B O 1
ATOM 2901 N N . THR B 1 106 ? -9.799 87.668 -3.252 1.00 31.84 98 THR B N 1
ATOM 2902 C CA . THR B 1 106 ? -10.739 88.767 -3.013 1.00 29.33 98 THR B CA 1
ATOM 2903 C C . THR B 1 106 ? -10.577 89.372 -1.616 1.00 24.91 98 THR B C 1
ATOM 2904 O O . THR B 1 106 ? -10.513 90.596 -1.454 1.00 30.69 98 THR B O 1
ATOM 2908 N N . TYR B 1 107 ? -10.508 88.514 -0.604 1.00 22.18 99 TYR B N 1
ATOM 2909 C CA . TYR B 1 107 ? -10.260 88.971 0.759 1.00 22.34 99 TYR B CA 1
ATOM 2910 C C . TYR B 1 107 ? -8.859 89.564 0.934 1.00 23.82 99 TYR B C 1
ATOM 2911 O O . TYR B 1 107 ? -8.708 90.607 1.572 1.00 22.13 99 TYR B O 1
ATOM 2920 N N . ALA B 1 108 ? -7.842 88.917 0.364 1.00 22.66 100 ALA B N 1
ATOM 2921 C CA . ALA B 1 108 ? -6.475 89.435 0.450 1.00 22.33 100 ALA B CA 1
ATOM 2922 C C . ALA B 1 108 ? -6.346 90.833 -0.175 1.00 24.88 100 ALA B C 1
ATOM 2923 O O . ALA B 1 108 ? -5.819 91.757 0.448 1.00 23.82 100 ALA B O 1
ATOM 2925 N N . VAL B 1 109 ? -6.785 90.976 -1.419 1.00 27.25 101 VAL B N 1
ATOM 2926 C CA . VAL B 1 109 ? -6.639 92.250 -2.113 1.00 23.32 101 VAL B CA 1
ATOM 2927 C C . VAL B 1 109 ? -7.436 93.364 -1.410 1.00 24.82 101 VAL B C 1
ATOM 2928 O O . VAL B 1 109 ? -6.914 94.447 -1.154 1.00 22.78 101 VAL B O 1
ATOM 2932 N N . ASN B 1 110 ? -8.700 93.101 -1.081 1.00 16.14 102 ASN B N 1
ATOM 2933 C CA . ASN B 1 110 ? -9.531 94.149 -0.518 1.00 21.49 102 ASN B CA 1
ATOM 2934 C C . ASN B 1 110 ? -9.210 94.458 0.928 1.00 27.34 102 ASN B C 1
ATOM 2935 O O . ASN B 1 110 ? -9.311 95.614 1.342 1.00 23.02 102 ASN B O 1
ATOM 2940 N N . ILE B 1 111 ? -8.768 93.466 1.692 1.00 22.85 103 ILE B N 1
ATOM 2941 C CA . ILE B 1 111 ? -8.417 93.771 3.079 1.00 24.66 103 ILE B CA 1
ATOM 2942 C C . ILE B 1 111 ? -6.936 94.105 3.253 1.00 26.80 103 ILE B C 1
ATOM 2943 O O . ILE B 1 111 ? -6.591 95.207 3.689 1.00 25.61 103 ILE B O 1
ATOM 2948 N N . VAL B 1 112 ? -6.063 93.160 2.906 1.00 25.14 104 VAL B N 1
ATOM 2949 C CA . VAL B 1 112 ? -4.636 93.329 3.151 1.00 19.28 104 VAL B CA 1
ATOM 2950 C C . VAL B 1 112 ? -4.068 94.383 2.185 1.00 23.43 104 VAL B C 1
ATOM 2951 O O . VAL B 1 112 ? -3.208 95.163 2.566 1.00 22.80 104 VAL B O 1
ATOM 2955 N N . GLY B 1 113 ? -4.571 94.408 0.949 1.00 21.47 105 GLY B N 1
ATOM 2956 C CA . GLY B 1 113 ? -4.144 95.392 -0.035 1.00 19.22 105 GLY B CA 1
ATOM 2957 C C . GLY B 1 113 ? -4.414 96.797 0.468 1.00 26.00 105 GLY B C 1
ATOM 2958 O O . GLY B 1 113 ? -3.560 97.688 0.370 1.00 23.18 105 GLY B O 1
ATOM 2959 N N . THR B 1 114 ? -5.603 96.988 1.029 1.00 21.00 106 THR B N 1
ATOM 2960 C CA . THR B 1 114 ? -5.960 98.269 1.613 1.00 22.46 106 THR B CA 1
ATOM 2961 C C . THR B 1 114 ? -5.083 98.580 2.818 1.00 20.88 106 THR B C 1
ATOM 2962 O O . THR B 1 114 ? -4.595 99.696 2.963 1.00 23.32 106 THR B O 1
ATOM 2966 N N . ARG B 1 115 ? -4.856 97.580 3.666 1.00 23.84 107 ARG B N 1
ATOM 2967 C CA . ARG B 1 115 ? -4.005 97.761 4.833 1.00 19.33 107 ARG B CA 1
ATOM 2968 C C . ARG B 1 115 ? -2.586 98.178 4.430 1.00 26.71 107 ARG B C 1
ATOM 2969 O O . ARG B 1 115 ? -1.978 99.029 5.087 1.00 21.29 107 ARG B O 1
ATOM 2977 N N . ASN B 1 116 ? -2.052 97.557 3.376 1.00 24.40 108 ASN B N 1
ATOM 2978 C CA . ASN B 1 116 ? -0.724 97.925 2.869 1.00 24.47 108 ASN B CA 1
ATOM 2979 C C . ASN B 1 116 ? -0.674 99.378 2.427 1.00 19.33 108 ASN B C 1
ATOM 2980 O O . ASN B 1 116 ? 0.309 100.075 2.660 1.00 20.66 108 ASN B O 1
ATOM 2985 N N . LEU B 1 117 ? -1.735 99.835 1.776 1.00 19.90 109 LEU B N 1
ATOM 2986 C CA . LEU B 1 117 ? -1.816 101.247 1.406 1.00 22.23 109 LEU B CA 1
ATOM 2987 C C . LEU B 1 117 ? -1.771 102.154 2.646 1.00 22.34 109 LEU B C 1
ATOM 2988 O O . LEU B 1 117 ? -1.000 103.114 2.708 1.00 24.50 109 LEU B O 1
ATOM 2993 N N . LEU B 1 118 ? -2.602 101.837 3.633 1.00 20.26 110 LEU B N 1
ATOM 2994 C CA . LEU B 1 118 ? -2.696 102.647 4.836 1.00 17.32 110 LEU B CA 1
ATOM 2995 C C . LEU B 1 118 ? -1.371 102.632 5.613 1.00 20.64 110 LEU B C 1
ATOM 2996 O O . LEU B 1 118 ? -0.938 103.664 6.114 1.00 26.14 110 LEU B O 1
ATOM 3001 N N . ALA B 1 119 ? -0.724 101.471 5.716 1.00 25.74 111 ALA B N 1
ATOM 3002 C CA . ALA B 1 119 ? 0.568 101.407 6.397 1.00 19.15 111 ALA B CA 1
ATOM 3003 C C . ALA B 1 119 ? 1.597 102.276 5.679 1.00 22.79 111 ALA B C 1
ATOM 3004 O O . ALA B 1 119 ? 2.407 102.971 6.315 1.00 23.68 111 ALA B O 1
ATOM 3006 N N . ALA B 1 120 ? 1.564 102.233 4.350 1.00 19.50 112 ALA B N 1
ATOM 3007 C CA . ALA B 1 120 ? 2.475 103.046 3.544 1.00 28.36 112 ALA B CA 1
ATOM 3008 C C . ALA B 1 120 ? 2.279 104.552 3.797 1.00 27.76 112 ALA B C 1
ATOM 3009 O O . ALA B 1 120 ? 3.242 105.293 3.969 1.00 27.07 112 ALA B O 1
ATOM 3011 N N . LEU B 1 121 ? 1.027 104.998 3.834 1.00 24.92 113 LEU B N 1
ATOM 3012 C CA . LEU B 1 121 ? 0.730 106.416 4.031 1.00 23.99 113 LEU B CA 1
ATOM 3013 C C . LEU B 1 121 ? 1.078 106.857 5.454 1.00 23.10 113 LEU B C 1
ATOM 3014 O O . LEU B 1 121 ? 1.569 107.950 5.681 1.00 24.72 113 LEU B O 1
ATOM 3019 N N . SER B 1 122 ? 0.814 105.982 6.409 1.00 26.24 114 SER B N 1
ATOM 3020 C CA . SER B 1 122 ? 1.028 106.291 7.810 1.00 26.99 114 SER B CA 1
ATOM 3021 C C . SER B 1 122 ? 2.520 106.449 8.118 1.00 29.27 114 SER B C 1
ATOM 3022 O O . SER B 1 122 ? 2.910 107.223 9.002 1.00 27.77 114 SER B O 1
ATOM 3025 N N . GLY B 1 123 ? 3.367 105.757 7.361 1.00 27.91 115 GLY B N 1
ATOM 3026 C CA . GLY B 1 123 ? 4.800 105.843 7.607 1.00 27.28 115 GLY B CA 1
ATOM 3027 C C . GLY B 1 123 ? 5.462 107.058 6.967 1.00 34.11 115 GLY B C 1
ATOM 3028 O O . GLY B 1 123 ? 6.640 107.280 7.157 1.00 33.04 115 GLY B O 1
ATOM 3029 N N . LEU B 1 124 ? 4.708 107.859 6.218 1.00 34.25 116 LEU B N 1
ATOM 3030 C CA . LEU B 1 124 ? 5.275 109.049 5.581 1.00 35.84 116 LEU B CA 1
ATOM 3031 C C . LEU B 1 124 ? 5.633 110.124 6.596 1.00 42.68 116 LEU B C 1
ATOM 3032 O O . LEU B 1 124 ? 4.957 110.256 7.620 1.00 39.04 116 LEU B O 1
ATOM 3037 N N . ASP B 1 125 ? 6.660 110.917 6.292 1.00 47.82 117 ASP B N 1
ATOM 3038 C CA . ASP B 1 125 ? 6.981 112.090 7.106 1.00 51.28 117 ASP B CA 1
ATOM 3039 C C . ASP B 1 125 ? 5.828 113.077 7.109 1.00 42.96 117 ASP B C 1
ATOM 3040 O O . ASP B 1 125 ? 5.482 113.635 8.145 1.00 45.65 117 ASP B O 1
ATOM 3045 N N . ARG B 1 126 ? 5.229 113.291 5.943 1.00 35.08 118 ARG B N 1
ATOM 3046 C CA . ARG B 1 126 ? 4.065 114.154 5.858 1.00 34.00 118 ARG B CA 1
ATOM 3047 C C . ARG B 1 126 ? 2.899 113.297 5.435 1.00 36.66 118 ARG B C 1
ATOM 3048 O O . ARG B 1 126 ? 2.896 112.741 4.343 1.00 28.67 118 ARG B O 1
ATOM 3056 N N . ARG B 1 127 ? 1.917 113.166 6.311 1.00 37.73 119 ARG B N 1
ATOM 3057 C CA . ARG B 1 127 ? 0.797 112.306 6.014 1.00 37.15 119 ARG B CA 1
ATOM 3058 C C . ARG B 1 127 ? -0.247 113.078 5.205 1.00 33.01 119 ARG B C 1
ATOM 3059 O O . ARG B 1 127 ? -0.384 114.289 5.349 1.00 30.40 119 ARG B O 1
ATOM 3067 N N . PRO B 1 128 ? -0.985 112.375 4.342 1.00 34.28 120 PRO B N 1
ATOM 3068 C CA . PRO B 1 128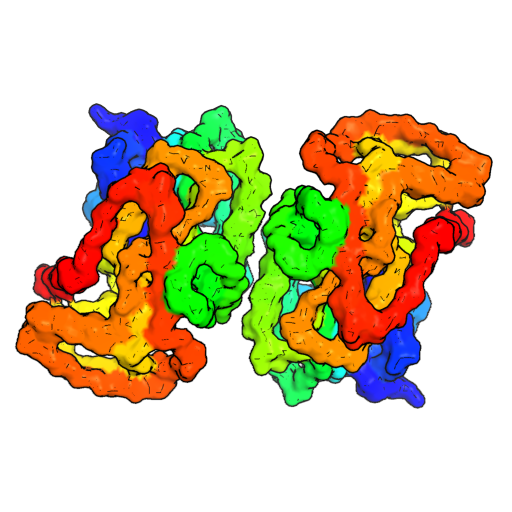 ? -1.983 113.063 3.515 1.00 30.27 120 PRO B CA 1
ATOM 3069 C C . PRO B 1 128 ? -3.058 113.732 4.375 1.00 29.80 120 PRO B C 1
ATOM 3070 O O . PRO B 1 128 ? -3.296 113.282 5.491 1.00 30.59 120 PRO B O 1
ATOM 3074 N N . SER B 1 129 ? -3.683 114.791 3.869 1.00 26.14 121 SER B N 1
ATOM 3075 C CA A SER B 1 129 ? -4.752 115.429 4.630 0.59 29.37 121 SER B CA 1
ATOM 3076 C CA B SER B 1 129 ? -4.772 115.481 4.561 0.41 28.84 121 SER B CA 1
ATOM 3077 C C . SER B 1 129 ? -6.117 114.781 4.356 1.00 27.50 121 SER B C 1
ATOM 3078 O O . SER B 1 129 ? -7.099 115.068 5.049 1.00 25.96 121 SER B O 1
ATOM 3083 N N . ALA B 1 130 ? -6.182 113.874 3.387 1.00 24.81 122 ALA B N 1
ATOM 3084 C CA . ALA B 1 130 ? -7.450 113.176 3.129 1.00 21.03 122 ALA B CA 1
ATOM 3085 C C . ALA B 1 130 ? -7.207 111.833 2.485 1.00 20.06 122 ALA B C 1
ATOM 3086 O O . ALA B 1 130 ? -6.516 111.756 1.463 1.00 20.51 122 ALA B O 1
ATOM 3088 N N . VAL B 1 131 ? -7.797 110.785 3.065 1.00 18.53 123 VAL B N 1
ATOM 3089 C CA . VAL B 1 131 ? -7.707 109.442 2.510 1.00 19.29 123 VAL B CA 1
ATOM 3090 C C . VAL B 1 131 ? -9.117 108.917 2.275 1.00 19.94 123 VAL B C 1
ATOM 3091 O O . VAL B 1 131 ? -9.827 108.583 3.219 1.00 23.93 123 VAL B O 1
ATOM 3095 N N . LEU B 1 132 ? -9.521 108.849 1.015 1.00 19.69 124 LEU B N 1
ATOM 3096 C CA . LEU B 1 132 ? -10.873 108.432 0.671 1.00 20.76 124 LEU B CA 1
ATOM 3097 C C . LEU B 1 132 ? -10.854 106.970 0.220 1.00 16.08 124 LEU B C 1
ATOM 3098 O O . LEU B 1 132 ? -10.195 106.630 -0.762 1.00 18.58 124 LEU B O 1
ATOM 3103 N N . LEU B 1 133 ? -11.571 106.108 0.931 1.00 18.83 125 LEU B N 1
ATOM 3104 C CA . LEU B 1 133 ? -11.644 104.714 0.519 1.00 15.95 125 LEU B CA 1
ATOM 3105 C C . LEU B 1 133 ? -12.968 104.387 -0.151 1.00 21.40 125 LEU B C 1
ATOM 3106 O O . LEU B 1 133 ? -14.024 104.668 0.399 1.00 18.58 125 LEU B O 1
ATOM 3111 N N . ALA B 1 134 ? -12.922 103.753 -1.319 1.00 16.17 126 ALA B N 1
ATOM 3112 C CA . ALA B 1 134 ? -14.165 103.354 -1.946 1.00 18.68 126 ALA B CA 1
ATOM 3113 C C . ALA B 1 134 ? -14.575 102.000 -1.407 1.00 25.37 126 ALA B C 1
ATOM 3114 O O . ALA B 1 134 ? -14.005 100.973 -1.781 1.00 18.41 126 ALA B O 1
ATOM 3116 N N . SER B 1 135 ? -15.573 102.000 -0.527 1.00 23.29 127 SER B N 1
ATOM 3117 C CA . SER B 1 135 ? -16.238 100.761 -0.151 1.00 18.87 127 SER B CA 1
ATOM 3118 C C . SER B 1 135 ? -17.327 100.542 -1.202 1.00 20.17 127 SER B C 1
ATOM 3119 O O . SER B 1 135 ? -17.137 100.890 -2.369 1.00 21.91 127 SER B O 1
ATOM 3122 N N . SER B 1 136 ? -18.463 99.985 -0.794 1.00 19.92 128 SER B N 1
ATOM 3123 C CA . SER B 1 136 ? -19.561 99.711 -1.715 1.00 17.52 128 SER B CA 1
ATOM 3124 C C . SER B 1 136 ? -20.875 99.601 -0.960 1.00 18.36 128 SER B C 1
ATOM 3125 O O . SER B 1 136 ? -20.894 99.063 0.145 1.00 21.79 128 SER B O 1
ATOM 3128 N N . ALA B 1 137 ? -21.972 100.036 -1.570 1.00 21.02 129 ALA B N 1
ATOM 3129 C CA . ALA B 1 137 ? -23.299 99.825 -0.983 1.00 27.01 129 ALA B CA 1
ATOM 3130 C C . ALA B 1 137 ? -23.704 98.342 -0.963 1.00 26.32 129 ALA B C 1
ATOM 3131 O O . ALA B 1 137 ? -24.689 97.971 -0.316 1.00 24.97 129 ALA B O 1
ATOM 3133 N N . ASN B 1 138 ? -22.952 97.486 -1.652 1.00 22.51 130 ASN B N 1
ATOM 3134 C CA . ASN B 1 138 ? -23.260 96.054 -1.592 1.00 23.35 130 ASN B CA 1
ATOM 3135 C C . ASN B 1 138 ? -23.078 95.519 -0.165 1.00 22.71 130 ASN B C 1
ATOM 3136 O O . ASN B 1 138 ? -23.568 94.443 0.156 1.00 25.36 130 ASN B O 1
ATOM 3141 N N . ILE B 1 139 ? -22.426 96.288 0.707 1.00 20.98 131 ILE B N 1
ATOM 3142 C CA . ILE B 1 139 ? -22.298 95.847 2.097 1.00 19.50 131 ILE B CA 1
ATOM 3143 C C . ILE B 1 139 ? -23.676 95.777 2.773 1.00 25.99 131 ILE B C 1
ATOM 3144 O O . ILE B 1 139 ? -23.851 95.043 3.744 1.00 25.00 131 ILE B O 1
ATOM 3149 N N . TYR B 1 140 ? -24.658 96.517 2.248 1.00 23.03 132 TYR B N 1
ATOM 3150 C CA . TYR B 1 140 ? -26.015 96.468 2.800 1.00 22.03 132 TYR B CA 1
ATOM 3151 C C . TYR B 1 140 ? -26.777 95.210 2.423 1.00 25.78 132 TYR B C 1
ATOM 3152 O O . TYR B 1 140 ? -27.766 94.873 3.064 1.00 26.85 132 TYR B O 1
ATOM 3161 N N . GLY B 1 141 ? -26.341 94.542 1.362 1.00 23.93 133 GLY B N 1
ATOM 3162 C CA . GLY B 1 141 ? -26.993 93.322 0.910 1.00 23.48 133 GLY B CA 1
ATOM 3163 C C . GLY B 1 141 ? -28.395 93.572 0.379 1.00 33.58 133 GLY B C 1
ATOM 3164 O O . GLY B 1 141 ? -28.703 94.652 -0.132 1.00 34.81 133 GLY B O 1
ATOM 3165 N N . ASN B 1 142 ? -29.248 92.567 0.517 1.00 41.44 134 ASN B N 1
ATOM 3166 C CA . ASN B 1 142 ? -30.609 92.616 0.010 1.00 49.49 134 ASN B CA 1
ATOM 3167 C C . ASN B 1 142 ? -31.581 93.174 1.055 1.00 48.01 134 ASN B C 1
ATOM 3168 O O . ASN B 1 142 ? -32.488 92.473 1.500 1.00 43.62 134 ASN B O 1
ATOM 3173 N N . SER B 1 143 ? -31.376 94.434 1.448 1.00 51.66 135 SER B N 1
ATOM 3174 C CA . SER B 1 143 ? -32.159 95.049 2.523 1.00 47.23 135 SER B CA 1
ATOM 3175 C C . SER B 1 143 ? -33.583 95.377 2.106 1.00 55.67 135 SER B C 1
ATOM 3176 O O . SER B 1 143 ? -33.834 95.830 0.990 1.00 50.30 135 SER B O 1
ATOM 3179 N N . THR B 1 144 ? -34.517 95.162 3.021 1.00 67.09 136 THR B N 1
ATOM 3180 C CA . THR B 1 144 ? -35.923 95.432 2.744 1.00 68.38 136 THR B CA 1
ATOM 3181 C C . THR B 1 144 ? -36.333 96.826 3.203 1.00 68.94 136 THR B C 1
ATOM 3182 O O . THR B 1 144 ? -37.504 97.173 3.171 1.00 72.52 136 THR B O 1
ATOM 3186 N N . ALA B 1 145 ? -35.363 97.625 3.626 1.00 68.89 137 ALA B N 1
ATOM 3187 C CA . ALA B 1 145 ? -35.658 98.898 4.273 1.00 58.56 137 ALA B CA 1
ATOM 3188 C C . ALA B 1 145 ? -36.094 99.974 3.291 1.00 54.22 137 ALA B C 1
ATOM 3189 O O . ALA B 1 145 ? -36.352 101.108 3.699 1.00 52.84 137 ALA B O 1
ATOM 3191 N N . GLY B 1 146 ? -36.149 99.637 2.003 1.00 50.11 138 GLY B N 1
ATOM 3192 C CA . GLY B 1 146 ? -36.530 100.605 0.977 1.00 46.19 138 GLY B CA 1
ATOM 3193 C C . GLY B 1 146 ? -35.450 101.649 0.688 1.00 45.27 138 GLY B C 1
ATOM 3194 O O . GLY B 1 146 ? -34.689 101.500 -0.264 1.00 49.53 138 GLY B O 1
ATOM 3195 N N . VAL B 1 147 ? -35.345 102.676 1.532 1.00 43.42 139 VAL B N 1
ATOM 3196 C CA . VAL B 1 147 ? -34.302 103.696 1.382 1.00 37.24 139 VAL B CA 1
ATOM 3197 C C . VAL B 1 147 ? -33.226 103.528 2.466 1.00 38.25 139 VAL B C 1
ATOM 3198 O O . VAL B 1 147 ? -33.499 103.734 3.647 1.00 41.85 139 VAL B O 1
ATOM 3202 N N . LEU B 1 148 ? -31.992 103.200 2.071 1.00 32.69 140 LEU B N 1
ATOM 3203 C CA . LEU B 1 148 ? -30.944 102.889 3.049 1.00 27.09 140 LEU B CA 1
ATOM 3204 C C . LEU B 1 148 ? -30.070 104.095 3.400 1.00 32.37 140 LEU B C 1
ATOM 3205 O O . LEU B 1 148 ? -29.520 104.751 2.505 1.00 32.20 140 LEU B O 1
ATOM 3210 N N . ASP B 1 149 ? -29.932 104.375 4.699 1.00 31.82 141 ASP B N 1
ATOM 3211 C CA . ASP B 1 149 ? -28.940 105.354 5.169 1.00 26.32 141 ASP B CA 1
ATOM 3212 C C . ASP B 1 149 ? -27.798 104.624 5.845 1.00 23.53 141 ASP B C 1
ATOM 3213 O O . ASP B 1 149 ? -27.801 103.394 5.928 1.00 25.72 141 ASP B O 1
ATOM 3218 N N . GLU B 1 150 ? -26.833 105.370 6.364 1.00 26.06 142 GLU B N 1
ATOM 3219 C CA . GLU B 1 150 ? -25.598 104.758 6.860 1.00 21.96 142 GLU B CA 1
ATOM 3220 C C . GLU B 1 150 ? -25.780 104.021 8.196 1.00 22.91 142 GLU B C 1
ATOM 3221 O O . GLU B 1 150 ? -24.862 103.355 8.670 1.00 26.48 142 GLU B O 1
ATOM 3227 N N . THR B 1 151 ? -26.959 104.138 8.803 1.00 25.18 143 THR B N 1
ATOM 3228 C CA . THR B 1 151 ? -27.216 103.467 10.071 1.00 27.63 143 THR B CA 1
ATOM 3229 C C . THR B 1 151 ? -27.818 102.090 9.889 1.00 34.30 143 THR B C 1
ATOM 3230 O O . THR B 1 151 ? -28.019 101.375 10.869 1.00 34.46 143 THR B O 1
ATOM 3234 N N . VAL B 1 152 ? -28.119 101.726 8.644 1.00 33.13 144 VAL B N 1
ATOM 3235 C CA . VAL B 1 152 ? -28.714 100.424 8.355 1.00 28.81 144 VAL B CA 1
ATOM 3236 C C . VAL B 1 152 ? -27.671 99.321 8.580 1.00 26.35 144 VAL B C 1
ATOM 3237 O O . VAL B 1 152 ? -26.554 99.413 8.094 1.00 26.14 144 VAL B O 1
ATOM 3241 N N . ALA B 1 153 ? -28.043 98.275 9.303 1.00 28.21 145 ALA B N 1
ATOM 3242 C CA . ALA B 1 153 ? -27.103 97.205 9.628 1.00 28.96 145 ALA B CA 1
ATOM 3243 C C . ALA B 1 153 ? -26.621 96.501 8.368 1.00 27.96 145 ALA B C 1
ATOM 3244 O O . ALA B 1 153 ? -27.428 96.163 7.502 1.00 31.45 145 ALA B O 1
ATOM 3246 N N . PRO B 1 154 ? -25.303 96.274 8.254 1.00 23.59 146 PRO B N 1
ATOM 3247 C CA . PRO B 1 154 ? -24.824 95.573 7.057 1.00 24.89 146 PRO B CA 1
ATOM 3248 C C . PRO B 1 154 ? -25.346 94.136 6.958 1.00 26.69 146 PRO B C 1
ATOM 3249 O O . PRO B 1 154 ? -25.624 93.494 7.970 1.00 25.96 146 PRO B O 1
ATOM 3253 N N . ALA B 1 155 ? -25.515 93.664 5.732 1.00 24.04 147 ALA B N 1
ATOM 3254 C CA . ALA B 1 155 ? -25.833 92.272 5.482 1.00 22.17 147 ALA B CA 1
ATOM 3255 C C . ALA B 1 155 ? -25.241 91.836 4.145 1.00 29.37 147 ALA B C 1
ATOM 3256 O O . ALA B 1 155 ? -25.977 91.469 3.235 1.00 25.73 147 ALA B O 1
ATOM 3258 N N . PRO B 1 156 ? -23.905 91.873 4.023 1.00 23.75 148 PRO B N 1
ATOM 3259 C CA . PRO B 1 156 ? -23.267 91.588 2.735 1.00 25.89 148 PRO B CA 1
ATOM 3260 C C . PRO B 1 156 ? -23.649 90.193 2.231 1.00 28.82 148 PRO B C 1
ATOM 3261 O O . PRO B 1 156 ? -23.694 89.270 3.042 1.00 24.75 148 PRO B O 1
ATOM 3265 N N . ALA B 1 157 ? -23.949 90.046 0.939 1.00 22.54 149 ALA B N 1
ATOM 3266 C CA . ALA B 1 157 ? -24.553 88.807 0.461 1.00 22.66 149 ALA B CA 1
ATOM 3267 C C . ALA B 1 157 ? -23.624 87.976 -0.431 1.00 27.15 149 ALA B C 1
ATOM 3268 O O . ALA B 1 157 ? -24.030 86.949 -0.972 1.00 24.15 149 ALA B O 1
ATOM 3270 N N . ASN B 1 158 ? -22.375 88.401 -0.576 1.00 25.55 150 ASN B N 1
ATOM 3271 C CA . ASN B 1 158 ? -21.369 87.539 -1.196 1.00 24.95 150 ASN B CA 1
ATOM 3272 C C . ASN B 1 158 ? -20.008 87.896 -0.625 1.00 27.95 150 ASN B C 1
ATOM 3273 O O . ASN B 1 158 ? -19.888 88.882 0.110 1.00 23.54 150 ASN B O 1
ATOM 3278 N N . ASP B 1 159 ? -18.998 87.084 -0.935 1.00 25.36 151 ASP B N 1
ATOM 3279 C CA . ASP B 1 159 ? -17.664 87.271 -0.377 1.00 24.55 151 ASP B CA 1
ATOM 3280 C C . ASP B 1 159 ? -17.087 88.627 -0.761 1.00 19.85 151 ASP B C 1
ATOM 3281 O O . ASP B 1 159 ? -16.370 89.257 0.027 1.00 24.60 151 ASP B O 1
ATOM 3286 N N . TYR B 1 160 ? -17.387 89.076 -1.971 1.00 25.32 152 TYR B N 1
ATOM 3287 C CA . TYR B 1 160 ? -16.912 90.386 -2.400 1.00 23.19 152 TYR B CA 1
ATOM 3288 C C . TYR B 1 160 ? -17.412 91.483 -1.450 1.00 25.70 152 TYR B C 1
ATOM 3289 O O . TYR B 1 160 ? -16.617 92.261 -0.913 1.00 24.37 152 TYR B O 1
ATOM 3298 N N . ALA B 1 161 ? -18.714 91.497 -1.194 1.00 25.21 153 ALA B N 1
ATOM 3299 C CA . ALA B 1 161 ? -19.316 92.483 -0.295 1.00 22.22 153 ALA B CA 1
ATOM 3300 C C . ALA B 1 161 ? -18.790 92.316 1.139 1.00 22.24 153 ALA B C 1
ATOM 3301 O O . ALA B 1 161 ? -18.534 93.301 1.820 1.00 20.76 153 ALA B O 1
ATOM 3303 N N . VAL B 1 162 ? -18.603 91.073 1.593 1.00 24.32 154 VAL B N 1
ATOM 3304 C CA . VAL B 1 162 ? -18.018 90.864 2.920 1.00 23.10 154 VAL B CA 1
ATOM 3305 C C . VAL B 1 162 ? -16.625 91.489 2.969 1.00 20.18 154 VAL B C 1
ATOM 3306 O O . VAL B 1 162 ? -16.296 92.174 3.935 1.00 18.12 154 VAL B O 1
ATOM 3310 N N . SER B 1 163 ? -15.829 91.302 1.913 1.00 20.32 155 SER B N 1
ATOM 3311 C CA . SER B 1 163 ? -14.456 91.817 1.893 1.00 22.06 155 SER B CA 1
ATOM 3312 C C . SER B 1 163 ? -14.428 93.353 1.924 1.00 20.28 155 SER B C 1
ATOM 3313 O O . SER B 1 163 ? -13.526 93.963 2.495 1.00 22.01 155 SER B O 1
ATOM 3316 N N . LYS B 1 164 ? -15.416 93.975 1.302 1.00 18.37 156 LYS B N 1
ATOM 3317 C CA . LYS B 1 164 ? -15.528 95.442 1.323 1.00 16.32 156 LYS B CA 1
ATOM 3318 C C . LYS B 1 164 ? -15.874 95.927 2.734 1.00 20.68 156 LYS B C 1
ATOM 3319 O O . LYS B 1 164 ? -15.313 96.915 3.211 1.00 25.91 156 LYS B O 1
ATOM 3325 N N . LEU B 1 165 ? -16.795 95.227 3.404 1.00 20.22 157 LEU B N 1
ATOM 3326 C CA . LEU B 1 165 ? -17.141 95.574 4.786 1.00 18.90 157 LEU B CA 1
ATOM 3327 C C . LEU B 1 165 ? -15.944 95.364 5.719 1.00 22.51 157 LEU B C 1
ATOM 3328 O O . LEU B 1 165 ? -15.647 96.193 6.577 1.00 23.06 157 LEU B O 1
ATOM 3333 N N . ALA B 1 166 ? -15.241 94.258 5.537 1.00 21.00 158 ALA B N 1
ATOM 3334 C CA . ALA B 1 166 ? -14.076 93.976 6.371 1.00 23.07 158 ALA B CA 1
ATOM 3335 C C . ALA B 1 166 ? -13.010 95.049 6.140 1.00 17.44 158 ALA B C 1
ATOM 3336 O O . ALA B 1 166 ? -12.284 95.436 7.068 1.00 22.16 158 ALA B O 1
ATOM 3338 N N . MET B 1 167 ? -12.911 95.510 4.895 1.00 19.20 159 MET B N 1
ATOM 3339 C CA A MET B 1 167 ? -11.967 96.564 4.539 0.42 20.74 159 MET B CA 1
ATOM 3340 C CA B MET B 1 167 ? -11.968 96.575 4.536 0.58 20.93 159 MET B CA 1
ATOM 3341 C C . MET B 1 167 ? -12.239 97.825 5.355 1.00 20.98 159 MET B C 1
ATOM 3342 O O . MET B 1 167 ? -11.302 98.490 5.828 1.00 20.35 159 MET B O 1
ATOM 3351 N N . GLU B 1 168 ? -13.525 98.155 5.511 1.00 22.71 160 GLU B N 1
ATOM 3352 C CA . GLU B 1 168 ? -13.913 99.334 6.275 1.00 22.36 160 GLU B CA 1
ATOM 3353 C C . GLU B 1 168 ? -13.395 99.203 7.697 1.00 23.24 160 GLU B C 1
ATOM 3354 O O . GLU B 1 168 ? -12.806 100.133 8.235 1.00 20.80 160 GLU B O 1
ATOM 3360 N N . TYR B 1 169 ? -13.624 98.042 8.306 1.00 18.24 161 TYR B N 1
ATOM 3361 C CA . TYR B 1 169 ? -13.234 97.844 9.701 1.00 22.61 161 TYR B CA 1
ATOM 3362 C C . TYR B 1 169 ? -11.716 97.813 9.883 1.00 19.85 161 TYR B C 1
ATOM 3363 O O . TYR B 1 169 ? -11.188 98.325 10.875 1.00 20.51 161 TYR B O 1
ATOM 3372 N N . ALA B 1 170 ? -11.022 97.169 8.949 1.00 18.54 162 ALA B N 1
ATOM 3373 C CA . ALA B 1 170 ? -9.563 97.113 9.000 1.00 21.17 162 ALA B CA 1
ATOM 3374 C C . ALA B 1 170 ? -8.983 98.528 8.834 1.00 17.18 162 ALA B C 1
ATOM 3375 O O . ALA B 1 170 ? -7.983 98.869 9.451 1.00 24.12 162 ALA B O 1
ATOM 3377 N N . ALA B 1 171 ? -9.618 99.350 8.004 1.00 23.56 163 ALA B N 1
ATOM 3378 C CA . ALA B 1 171 ? -9.143 100.718 7.798 1.00 19.50 163 ALA B CA 1
ATOM 3379 C C . ALA B 1 171 ? -9.311 101.584 9.038 1.00 19.08 163 ALA B C 1
ATOM 3380 O O . ALA B 1 171 ? -8.453 102.419 9.352 1.00 22.81 163 ALA B O 1
ATOM 3382 N N . LYS B 1 172 ? -10.406 101.382 9.765 1.00 21.33 164 LYS B N 1
ATOM 3383 C CA . LYS B 1 172 ? -10.664 102.211 10.941 1.00 18.60 164 LYS B CA 1
ATOM 3384 C C . LYS B 1 172 ? -9.610 102.039 12.032 1.00 22.78 164 LYS B C 1
ATOM 3385 O O . LYS B 1 172 ? -9.469 102.912 12.892 1.00 23.70 164 LYS B O 1
ATOM 3391 N N . LEU B 1 173 ? -8.840 100.949 11.976 1.00 19.86 165 LEU B N 1
ATOM 3392 C CA . LEU B 1 173 ? -7.729 100.758 12.923 1.00 22.97 165 LEU B CA 1
ATOM 3393 C C . LEU B 1 173 ? -6.633 101.806 12.753 1.00 20.01 165 LEU B C 1
ATOM 3394 O O . LEU B 1 173 ? -5.766 101.971 13.616 1.00 23.54 165 LEU B O 1
ATOM 3399 N N . TRP B 1 174 ? -6.658 102.481 11.608 1.00 17.36 166 TRP B N 1
ATOM 3400 C CA . TRP B 1 174 ? -5.642 103.473 11.278 1.00 24.72 166 TRP B CA 1
ATOM 3401 C C . TRP B 1 174 ? -6.126 104.903 11.532 1.00 29.60 166 TRP B C 1
ATOM 3402 O O . TRP B 1 174 ? -5.442 105.870 11.171 1.00 24.17 166 TRP B O 1
ATOM 3413 N N . ALA B 1 175 ? -7.296 105.028 12.159 1.00 27.19 167 ALA B N 1
ATOM 3414 C CA . ALA B 1 175 ? -7.948 106.333 12.323 1.00 28.71 167 ALA B CA 1
ATOM 3415 C C . ALA B 1 175 ? -7.119 107.300 13.171 1.00 28.45 167 ALA B C 1
ATOM 3416 O O . ALA B 1 175 ? -7.256 108.508 13.041 1.00 27.76 167 ALA B O 1
ATOM 3418 N N . ASP B 1 176 ? -6.273 106.768 14.044 1.00 22.86 168 ASP B N 1
ATOM 3419 C CA . ASP B 1 176 ? -5.452 107.616 14.907 1.00 32.18 168 ASP B CA 1
ATOM 3420 C C . ASP B 1 176 ? -4.271 108.212 14.142 1.00 35.20 168 ASP B C 1
ATOM 3421 O O . ASP B 1 176 ? -3.624 109.133 14.618 1.00 38.88 168 ASP B O 1
ATOM 3426 N N . ARG B 1 177 ? -3.999 107.686 12.951 1.00 28.11 169 ARG B N 1
ATOM 3427 C CA . ARG B 1 177 ? -2.831 108.096 12.189 1.00 20.57 169 ARG B CA 1
ATOM 3428 C C . ARG B 1 177 ? -3.195 108.810 10.884 1.00 31.52 169 ARG B C 1
ATOM 3429 O O . ARG B 1 177 ? -2.405 109.584 10.354 1.00 26.33 169 ARG B O 1
ATOM 3437 N N . LEU B 1 178 ? -4.399 108.567 10.380 1.00 17.93 170 LEU B N 1
ATOM 3438 C CA . LEU B 1 178 ? -4.785 109.059 9.058 1.00 23.14 170 LEU B CA 1
ATOM 3439 C C . LEU B 1 178 ? -6.218 109.589 9.058 1.00 21.84 170 LEU B C 1
ATOM 3440 O O . LEU B 1 178 ? -7.091 109.032 9.726 1.00 25.07 170 LEU B O 1
ATOM 3445 N N . PRO B 1 179 ? -6.466 110.669 8.306 1.00 23.14 171 PRO B N 1
ATOM 3446 C CA . PRO B 1 179 ? -7.830 111.175 8.135 1.00 25.26 171 PRO B CA 1
ATOM 3447 C C . PRO B 1 179 ? -8.579 110.390 7.039 1.00 27.05 171 PRO B C 1
ATOM 3448 O O . PRO B 1 179 ? -8.425 110.647 5.849 1.00 24.50 171 PRO B O 1
ATOM 3452 N N . ILE B 1 180 ? -9.384 109.428 7.459 1.00 21.83 172 ILE B N 1
ATOM 3453 C CA . ILE B 1 180 ? -9.944 108.441 6.539 1.00 20.17 172 ILE B CA 1
ATOM 3454 C C . ILE B 1 180 ? -11.444 108.635 6.367 1.00 26.62 172 ILE B C 1
ATOM 3455 O O . ILE B 1 180 ? -12.192 108.679 7.351 1.00 21.56 172 ILE B O 1
ATOM 3460 N N . VAL B 1 181 ? -11.867 108.777 5.113 1.00 25.08 173 VAL B N 1
ATOM 3461 C CA . VAL B 1 181 ? -13.287 108.924 4.761 1.00 17.48 173 VAL B CA 1
ATOM 3462 C C . VAL B 1 181 ? -13.678 107.705 3.937 1.00 22.67 173 VAL B C 1
ATOM 3463 O O . VAL B 1 181 ? -12.920 107.252 3.058 1.00 20.41 173 VAL B O 1
ATOM 3467 N N . ILE B 1 182 ? -14.824 107.125 4.253 1.00 17.11 174 ILE B N 1
ATOM 3468 C CA . ILE B 1 182 ? -15.257 105.942 3.524 1.00 16.52 174 ILE B CA 1
ATOM 3469 C C . ILE B 1 182 ? -16.484 106.291 2.673 1.00 20.70 174 ILE B C 1
ATOM 3470 O O . ILE B 1 182 ? -17.408 106.896 3.167 1.00 19.72 174 ILE B O 1
ATOM 3475 N N . ALA B 1 183 ? -16.460 105.950 1.386 1.00 21.87 175 ALA B N 1
ATOM 3476 C CA . ALA B 1 183 ? -17.620 106.151 0.514 1.00 20.42 175 ALA B CA 1
ATOM 3477 C C . ALA B 1 183 ? -18.290 104.806 0.254 1.00 19.84 175 ALA B C 1
ATOM 3478 O O . ALA B 1 183 ? -17.603 103.799 0.031 1.00 22.93 175 ALA B O 1
ATOM 3480 N N . ARG B 1 184 ? -19.620 104.763 0.341 1.00 18.34 176 ARG B N 1
ATOM 3481 C CA . ARG B 1 184 ? -20.364 103.573 -0.081 1.00 17.45 176 ARG B CA 1
ATOM 3482 C C . ARG B 1 184 ? -21.168 103.894 -1.333 1.00 23.54 176 ARG B C 1
ATOM 3483 O O . ARG B 1 184 ? -22.369 104.191 -1.249 1.00 20.83 176 ARG B O 1
ATOM 3491 N N . PRO B 1 185 ? -20.513 103.844 -2.505 1.00 19.15 177 PRO B N 1
ATOM 3492 C CA . PRO B 1 185 ? -21.278 104.184 -3.711 1.00 23.87 177 PRO B CA 1
ATOM 3493 C C . PRO B 1 185 ? -22.353 103.146 -3.990 1.00 23.38 177 PRO B C 1
ATOM 3494 O O . PRO B 1 185 ? -22.106 101.953 -3.790 1.00 22.28 177 PRO B O 1
ATOM 3498 N N . PHE B 1 186 ? -23.539 103.586 -4.400 1.00 21.59 178 PHE B N 1
ATOM 3499 C CA . PHE B 1 186 ? -24.511 102.661 -4.959 1.00 19.04 178 PHE B CA 1
ATOM 3500 C C . PHE B 1 186 ? -24.122 102.431 -6.429 1.00 23.68 178 PHE B C 1
ATOM 3501 O O . PHE B 1 186 ? -23.010 102.791 -6.828 1.00 21.45 178 PHE B O 1
ATOM 3509 N N . ASN B 1 187 ? -24.972 101.769 -7.213 1.00 21.13 179 ASN B N 1
ATOM 3510 C CA . ASN B 1 187 ? -24.659 101.504 -8.617 1.00 23.72 179 ASN B CA 1
ATOM 3511 C C . ASN B 1 187 ? -24.384 102.783 -9.399 1.00 25.81 179 ASN B C 1
ATOM 3512 O O . ASN B 1 187 ? -25.097 103.777 -9.257 1.00 26.49 179 ASN B O 1
ATOM 3517 N N . TYR B 1 188 ? -23.362 102.750 -10.240 1.00 21.51 180 TYR B N 1
ATOM 3518 C CA . TYR B 1 188 ? -23.091 103.873 -11.110 1.00 23.78 180 TYR B CA 1
ATOM 3519 C C . TYR B 1 188 ? -22.463 103.404 -12.415 1.00 29.62 180 TYR B C 1
ATOM 3520 O O . TYR B 1 188 ? -21.908 102.299 -12.503 1.00 27.72 180 TYR B O 1
ATOM 3529 N N . THR B 1 189 ? -22.569 104.249 -13.433 1.00 27.60 181 THR B N 1
ATOM 3530 C CA . THR B 1 189 ? -22.178 103.865 -14.774 1.00 28.21 181 THR B CA 1
ATOM 3531 C C . THR B 1 189 ? -21.777 105.098 -15.588 1.00 30.94 181 THR B C 1
ATOM 3532 O O . THR B 1 189 ? -21.841 106.220 -15.103 1.00 28.78 181 THR B O 1
ATOM 3536 N N . GLY B 1 190 ? -21.377 104.888 -16.834 1.00 27.34 182 GLY B N 1
ATOM 3537 C CA . GLY B 1 190 ? -20.981 105.993 -17.685 1.00 28.13 182 GLY B CA 1
ATOM 3538 C C . GLY B 1 190 ? -20.203 105.473 -18.867 1.00 31.99 182 GLY B C 1
ATOM 3539 O O . GLY B 1 190 ? -20.026 104.255 -19.005 1.00 32.59 182 GLY B O 1
ATOM 3540 N N . VAL B 1 191 ? -19.741 106.379 -19.721 1.00 31.25 183 VAL B N 1
ATOM 3541 C CA . VAL B 1 191 ? -19.032 105.982 -20.933 1.00 34.78 183 VAL B CA 1
ATOM 3542 C C . VAL B 1 191 ? -17.736 105.259 -20.575 1.00 36.37 183 VAL B C 1
ATOM 3543 O O . VAL B 1 191 ? -16.930 105.760 -19.796 1.00 34.89 183 VAL B O 1
ATOM 3547 N N . GLY B 1 192 ? -17.558 104.065 -21.118 1.00 40.47 184 GLY B N 1
ATOM 3548 C CA . GLY B 1 192 ? -16.346 103.309 -20.887 1.00 37.53 184 GLY B CA 1
ATOM 3549 C C . GLY B 1 192 ? -16.498 102.134 -19.943 1.00 45.45 184 GLY B C 1
ATOM 3550 O O . GLY B 1 192 ? -15.587 101.322 -19.837 1.00 52.71 184 GLY B O 1
ATOM 3551 N N . GLN B 1 193 ? -17.623 102.044 -19.235 1.00 38.83 185 GLN B N 1
ATOM 3552 C CA . GLN B 1 193 ? -17.843 100.909 -18.341 1.00 36.74 185 GLN B CA 1
ATOM 3553 C C . GLN B 1 193 ? -18.137 99.663 -19.186 1.00 40.36 185 GLN B C 1
ATOM 3554 O O . GLN B 1 193 ? -18.825 99.757 -20.197 1.00 44.59 185 GLN B O 1
ATOM 3560 N N . SER B 1 194 ? -17.611 98.506 -18.794 1.00 47.57 186 SER B N 1
ATOM 3561 C CA . SER B 1 194 ? -17.742 97.301 -19.631 1.00 51.11 186 SER B CA 1
ATOM 3562 C C . SER B 1 194 ? -19.172 96.775 -19.695 1.00 51.34 186 SER B C 1
ATOM 3563 O O . SER B 1 194 ? -19.975 97.025 -18.796 1.00 48.53 186 SER B O 1
ATOM 3566 N N . ASP B 1 195 ? -19.485 96.020 -20.747 1.00 59.18 187 ASP B N 1
ATOM 3567 C CA . ASP B 1 195 ? -20.845 95.523 -20.915 1.00 61.63 187 ASP B CA 1
ATOM 3568 C C . ASP B 1 195 ? -21.113 94.306 -20.032 1.00 61.81 187 ASP B C 1
ATOM 3569 O O . ASP B 1 195 ? -22.158 93.666 -20.141 1.00 74.52 187 ASP B O 1
ATOM 3574 N N . ALA B 1 196 ? -20.173 94.010 -19.144 1.00 54.88 188 ALA B N 1
ATOM 3575 C CA . ALA B 1 196 ? -20.404 93.055 -18.072 1.00 59.04 188 ALA B CA 1
ATOM 3576 C C . ALA B 1 196 ? -21.403 93.632 -17.066 1.00 60.90 188 ALA B C 1
ATOM 3577 O O . ALA B 1 196 ? -22.065 92.898 -16.334 1.00 67.03 188 ALA B O 1
ATOM 3579 N N . TYR B 1 197 ? -21.505 94.955 -17.030 1.00 55.61 189 TYR B N 1
ATOM 3580 C CA . TYR B 1 197 ? -22.492 95.618 -16.188 1.00 51.37 189 TYR B CA 1
ATOM 3581 C C . TYR B 1 197 ? -23.802 95.782 -16.950 1.00 50.11 189 TYR B C 1
ATOM 3582 O O . TYR B 1 197 ? -23.807 95.862 -18.175 1.00 51.16 189 TYR B O 1
ATOM 3591 N N . LEU B 1 198 ? -24.903 95.853 -16.212 1.00 51.23 190 LEU B N 1
ATOM 3592 C CA . LEU B 1 198 ? -26.243 95.801 -16.795 1.00 53.92 190 LEU B CA 1
ATOM 3593 C C . LEU B 1 198 ? -26.588 96.978 -17.716 1.00 53.82 190 LEU B C 1
ATOM 3594 O O . LEU B 1 198 ? -26.975 96.772 -18.864 1.00 57.10 190 LEU B O 1
ATOM 3599 N N . LEU B 1 199 ? -26.463 98.206 -17.218 1.00 50.25 191 LEU B N 1
ATOM 3600 C CA . LEU B 1 199 ? -26.837 99.376 -18.016 1.00 44.57 191 LEU B CA 1
ATOM 3601 C C . LEU B 1 199 ? -25.980 99.508 -19.285 1.00 44.42 191 LEU B C 1
ATOM 3602 O O . LEU B 1 199 ? -26.529 99.745 -20.361 1.00 43.80 191 LEU B O 1
ATOM 3607 N N . PRO B 1 200 ? -24.644 99.320 -19.184 1.00 43.66 192 PRO B N 1
ATOM 3608 C CA . PRO B 1 200 ? -23.863 99.299 -20.430 1.00 38.44 192 PRO B CA 1
ATOM 3609 C C . PRO B 1 200 ? -24.299 98.212 -21.422 1.00 46.54 192 PRO B C 1
ATOM 3610 O O . PRO B 1 200 ? -24.167 98.400 -22.633 1.00 47.71 192 PRO B O 1
ATOM 3614 N N . LYS B 1 201 ? -24.782 97.083 -20.911 1.00 56.01 193 LYS B N 1
ATOM 3615 C CA . LYS B 1 201 ? -25.311 96.016 -21.762 1.00 60.02 193 LYS B CA 1
ATOM 3616 C C . LYS B 1 201 ? -26.542 96.504 -22.521 1.00 57.39 193 LYS B C 1
ATOM 3617 O O . LYS B 1 201 ? -26.677 96.269 -23.719 1.00 56.45 193 LYS B O 1
ATOM 3619 N N . LEU B 1 202 ? -27.442 97.175 -21.809 1.00 56.02 194 LEU B N 1
ATOM 3620 C CA . LEU B 1 202 ? -28.629 97.762 -22.424 1.00 61.41 194 LEU B CA 1
ATOM 3621 C C . LEU B 1 202 ? -28.247 98.794 -23.477 1.00 59.61 194 LEU B C 1
ATOM 3622 O O . LEU B 1 202 ? -28.755 98.765 -24.598 1.00 58.41 194 LEU B O 1
ATOM 3627 N N . VAL B 1 203 ? -27.342 99.697 -23.105 1.00 55.13 195 VAL B N 1
ATOM 3628 C CA . VAL B 1 203 ? -26.890 100.755 -24.002 1.00 51.96 195 VAL B CA 1
ATOM 3629 C C . VAL B 1 203 ? -26.283 100.174 -25.279 1.00 54.35 195 VAL B C 1
ATOM 3630 O O . VAL B 1 203 ? -26.584 100.631 -26.384 1.00 57.37 195 VAL B O 1
ATOM 3634 N N . ALA B 1 204 ? -25.448 99.151 -25.126 1.00 53.89 196 ALA B N 1
ATOM 3635 C CA . ALA B 1 204 ? -24.800 98.523 -26.274 1.00 55.83 196 ALA B CA 1
ATOM 3636 C C . ALA B 1 204 ? -25.823 97.979 -27.282 1.00 63.31 196 ALA B C 1
ATOM 3637 O O . ALA B 1 204 ? -25.660 98.134 -28.496 1.00 65.82 196 ALA B O 1
ATOM 3639 N N . HIS B 1 205 ? -26.876 97.348 -26.771 1.00 58.21 197 HIS B N 1
ATOM 3640 C CA . HIS B 1 205 ? -27.928 96.805 -27.619 1.00 58.65 197 HIS B CA 1
ATOM 3641 C C . HIS B 1 205 ? -28.698 97.902 -28.345 1.00 59.59 197 HIS B C 1
ATOM 3642 O O . HIS B 1 205 ? -28.902 97.821 -29.556 1.00 62.82 197 HIS B O 1
ATOM 3649 N N . TYR B 1 206 ? -29.132 98.923 -27.612 1.00 57.05 198 TYR B N 1
ATOM 3650 C CA . TYR B 1 206 ? -29.903 100.004 -28.220 1.00 59.46 198 TYR B CA 1
ATOM 3651 C C . TYR B 1 206 ? -29.051 100.805 -29.200 1.00 62.72 198 TYR B C 1
ATOM 3652 O O . TYR B 1 206 ? -29.559 101.332 -30.186 1.00 69.64 198 TYR B O 1
ATOM 3661 N N . ALA B 1 207 ? -27.757 100.896 -28.923 1.00 61.73 199 ALA B N 1
ATOM 3662 C CA . ALA B 1 207 ? -26.850 101.660 -29.770 1.00 60.05 199 ALA B CA 1
ATOM 3663 C C . ALA B 1 207 ? -26.703 101.051 -31.160 1.00 66.70 199 ALA B C 1
ATOM 3664 O O . ALA B 1 207 ? -26.582 101.770 -32.151 1.00 70.10 199 ALA B O 1
ATOM 3666 N N . ARG B 1 208 ? -26.716 99.723 -31.225 1.00 69.27 200 ARG B N 1
ATOM 3667 C CA . ARG B 1 208 ? -26.562 99.004 -32.488 1.00 72.65 200 ARG B CA 1
ATOM 3668 C C . ARG B 1 208 ? -27.906 98.542 -33.035 1.00 76.03 200 ARG B C 1
ATOM 3669 O O . ARG B 1 208 ? -27.964 97.691 -33.921 1.00 82.87 200 ARG B O 1
ATOM 3677 N N . ASN B 1 209 ? -28.980 99.121 -32.501 1.00 75.04 201 ASN B N 1
ATOM 3678 C CA . ASN B 1 209 ? -30.344 98.779 -32.894 1.00 78.36 201 ASN B CA 1
ATOM 3679 C C . ASN B 1 209 ? -30.617 97.274 -32.851 1.00 79.31 201 ASN B C 1
ATOM 3680 O O . ASN B 1 209 ? -31.265 96.735 -33.749 1.00 87.53 201 ASN B O 1
ATOM 3685 N N . ALA B 1 210 ? -30.108 96.597 -31.823 1.00 74.65 202 ALA B N 1
ATOM 3686 C CA . ALA B 1 210 ? -30.379 95.171 -31.643 1.00 74.47 202 ALA B CA 1
ATOM 3687 C C . ALA B 1 210 ? -31.875 94.940 -31.462 1.00 78.18 202 ALA B C 1
ATOM 3688 O O . ALA B 1 210 ? -32.522 95.635 -30.680 1.00 82.45 202 ALA B O 1
ATOM 3690 N N . PRO B 1 211 ? -32.424 93.946 -32.174 1.00 79.24 203 PRO B N 1
ATOM 3691 C CA . PRO B 1 211 ? -33.862 93.655 -32.151 1.00 81.75 203 PRO B CA 1
ATOM 3692 C C . PRO B 1 211 ? -34.379 93.129 -30.814 1.00 78.26 203 PRO B C 1
ATOM 3693 O O . PRO B 1 211 ? -35.469 93.505 -30.390 1.00 81.98 203 PRO B O 1
ATOM 3697 N N . ARG B 1 212 ? -33.605 92.282 -30.153 1.00 77.15 204 ARG B N 1
ATOM 3698 C CA . ARG B 1 212 ? -34.085 91.633 -28.943 1.00 78.66 204 ARG B CA 1
ATOM 3699 C C . ARG B 1 212 ? -33.002 91.567 -27.877 1.00 79.63 204 ARG B C 1
ATOM 3700 O O . ARG B 1 212 ? -31.825 91.803 -28.155 1.00 81.61 204 ARG B O 1
ATOM 3702 N N . ILE B 1 213 ? -33.406 91.270 -26.648 1.00 74.44 205 ILE B N 1
ATOM 3703 C CA . ILE B 1 213 ? -32.448 91.086 -25.569 1.00 69.61 205 ILE B CA 1
ATOM 3704 C C . ILE B 1 213 ? -33.048 90.170 -24.501 1.00 73.57 205 ILE B C 1
ATOM 3705 O O . ILE B 1 213 ? -34.270 90.047 -24.400 1.00 76.02 205 ILE B O 1
ATOM 3710 N N . SER B 1 214 ? -32.189 89.497 -23.737 1.00 77.14 206 SER B N 1
ATOM 3711 C CA . SER B 1 214 ? -32.641 88.588 -22.687 1.00 77.73 206 SER B CA 1
ATOM 3712 C C . SER B 1 214 ? -32.212 89.139 -21.333 1.00 78.23 206 SER B C 1
ATOM 3713 O O . SER B 1 214 ? -31.042 89.465 -21.134 1.00 78.08 206 SER B O 1
ATOM 3715 N N . LEU B 1 215 ? -33.165 89.251 -20.409 1.00 80.23 207 LEU B N 1
ATOM 3716 C CA . LEU B 1 215 ? -32.924 89.875 -19.107 1.00 70.90 207 LEU B CA 1
ATOM 3717 C C . LEU B 1 215 ? -33.608 89.130 -17.956 1.00 72.74 207 LEU B C 1
ATOM 3718 O O . LEU B 1 215 ? -34.359 88.177 -18.176 1.00 82.15 207 LEU B O 1
ATOM 3723 N N . GLY B 1 216 ? -33.349 89.578 -16.730 1.00 70.48 208 GLY B N 1
ATOM 3724 C CA . GLY B 1 216 ? -34.015 89.056 -15.546 1.00 76.13 208 GLY B CA 1
ATOM 3725 C C . GLY B 1 216 ? -35.353 89.731 -15.282 1.00 79.18 208 GLY B C 1
ATOM 3726 O O . GLY B 1 216 ? -36.029 90.150 -16.220 1.00 78.76 208 GLY B O 1
ATOM 3727 N N . ASN B 1 217 ? -35.748 89.830 -14.014 1.00 78.55 209 ASN B N 1
ATOM 3728 C CA . ASN B 1 217 ? -37.002 90.501 -13.673 1.00 73.24 209 ASN B CA 1
ATOM 3729 C C . ASN B 1 217 ? -36.945 91.981 -14.042 1.00 70.49 209 ASN B C 1
ATOM 3730 O O . ASN B 1 217 ? -35.926 92.643 -13.830 1.00 62.29 209 ASN B O 1
ATOM 3732 N N . LEU B 1 218 ? -38.036 92.498 -14.595 1.00 69.33 210 LEU B N 1
ATOM 3733 C CA . LEU B 1 218 ? -38.064 93.875 -15.078 1.00 64.11 210 LEU B CA 1
ATOM 3734 C C . LEU B 1 218 ? -38.672 94.831 -14.056 1.00 60.51 210 LEU B C 1
ATOM 3735 O O . LEU B 1 218 ? -38.672 96.046 -14.253 1.00 56.34 210 LEU B O 1
ATOM 3740 N N . ASP B 1 219 ? -39.163 94.277 -12.954 1.00 63.28 211 ASP B N 1
ATOM 3741 C CA . ASP B 1 219 ? -39.916 95.050 -11.970 1.00 65.95 211 ASP B CA 1
ATOM 3742 C C . ASP B 1 219 ? -39.108 95.336 -10.711 1.00 60.37 211 ASP B C 1
ATOM 3743 O O . ASP B 1 219 ? -39.663 95.681 -9.665 1.00 64.90 211 ASP B O 1
ATOM 3748 N N . VAL B 1 220 ? -37.795 95.167 -10.806 1.00 48.41 212 VAL B N 1
ATOM 3749 C CA . VAL B 1 220 ? -36.926 95.391 -9.669 1.00 45.72 212 VAL B CA 1
ATOM 3750 C C . VAL B 1 220 ? -36.218 96.750 -9.783 1.00 58.92 212 VAL B C 1
ATOM 3751 O O . VAL B 1 220 ? -35.437 96.972 -10.708 1.00 56.40 212 VAL B O 1
ATOM 3755 N N . SER B 1 221 ? -36.467 97.642 -8.825 1.00 47.85 213 SER B N 1
ATOM 3756 C CA . SER B 1 221 ? -35.989 99.017 -8.938 1.00 44.15 213 SER B CA 1
ATOM 3757 C C . SER B 1 221 ? -34.739 99.239 -8.117 1.00 39.96 213 SER B C 1
ATOM 3758 O O . SER B 1 221 ? -34.693 98.896 -6.939 1.00 37.94 213 SER B O 1
ATOM 3761 N N . ARG B 1 222 ? -33.741 99.859 -8.739 1.00 40.60 214 ARG B N 1
ATOM 3762 C CA . ARG B 1 222 ? -32.471 100.109 -8.084 1.00 38.47 214 ARG B CA 1
ATOM 3763 C C . ARG B 1 222 ? -31.960 101.523 -8.363 1.00 39.89 214 ARG B C 1
ATOM 3764 O O . ARG B 1 222 ? -32.410 102.200 -9.293 1.00 37.97 214 ARG B O 1
ATOM 3772 N N . ASP B 1 223 ? -31.035 101.955 -7.512 1.00 32.05 215 ASP B N 1
ATOM 3773 C CA . ASP B 1 223 ? -30.465 103.293 -7.529 1.00 25.99 215 ASP B CA 1
ATOM 3774 C C . ASP B 1 223 ? -29.248 103.333 -8.458 1.00 31.78 215 ASP B C 1
ATOM 3775 O O . ASP B 1 223 ? -28.243 102.658 -8.206 1.00 34.65 215 ASP B O 1
ATOM 3780 N N . PHE B 1 224 ? -29.317 104.136 -9.513 1.00 28.73 216 PHE B N 1
ATOM 3781 C CA . PHE B 1 224 ? -28.184 104.273 -10.432 1.00 31.87 216 PHE B CA 1
ATOM 3782 C C . PHE B 1 224 ? -27.684 105.701 -10.471 1.00 32.29 216 PHE B C 1
ATOM 3783 O O . PHE B 1 224 ? -28.492 106.625 -10.464 1.00 30.49 216 PHE B O 1
ATOM 3791 N N . SER B 1 225 ? -26.365 105.880 -10.544 1.00 28.16 217 SER B N 1
ATOM 3792 C CA . SER B 1 225 ? -25.764 107.212 -10.631 1.00 25.94 217 SER B CA 1
ATOM 3793 C C . SER B 1 225 ? -24.864 107.357 -11.860 1.00 27.38 217 SER B C 1
ATOM 3794 O O . SER B 1 225 ? -24.362 106.385 -12.425 1.00 25.01 217 SER B O 1
ATOM 3797 N N . ASP B 1 226 ? -24.645 108.599 -12.250 1.00 28.13 218 ASP B N 1
ATOM 3798 C CA . ASP B 1 226 ? -23.692 108.944 -13.287 1.00 23.47 218 ASP B CA 1
ATOM 3799 C C . ASP B 1 226 ? -22.324 108.935 -12.644 1.00 27.10 218 ASP B C 1
ATOM 3800 O O . ASP B 1 226 ? -22.162 109.546 -11.589 1.00 24.61 218 ASP B O 1
ATOM 3805 N N . VAL B 1 227 ? -21.343 108.247 -13.242 1.00 22.05 219 VAL B N 1
ATOM 3806 C CA . VAL B 1 227 ? -19.978 108.239 -12.684 1.00 22.82 219 VAL B CA 1
ATOM 3807 C C . VAL B 1 227 ? -19.438 109.662 -12.433 1.00 21.15 219 VAL B C 1
ATOM 3808 O O . VAL B 1 227 ? -18.662 109.893 -11.510 1.00 23.07 219 VAL B O 1
ATOM 3812 N N . ARG B 1 228 ? -19.855 110.620 -13.257 1.00 24.32 220 ARG B N 1
ATOM 3813 C CA . ARG B 1 228 ? -19.383 111.989 -13.089 1.00 23.03 220 ARG B CA 1
ATOM 3814 C C . ARG B 1 228 ? -19.973 112.613 -11.815 1.00 28.75 220 ARG B C 1
ATOM 3815 O O . ARG B 1 228 ? -19.307 113.404 -11.142 1.00 25.89 220 ARG B O 1
ATOM 3823 N N . ASP B 1 229 ? -21.218 112.264 -11.488 1.00 24.48 221 ASP B N 1
ATOM 3824 C CA . ASP B 1 229 ? -21.805 112.698 -10.218 1.00 26.70 221 ASP B CA 1
ATOM 3825 C C . ASP B 1 229 ? -21.048 112.076 -9.055 1.00 29.27 221 ASP B C 1
ATOM 3826 O O . ASP B 1 229 ? -20.848 112.722 -8.019 1.00 22.23 221 ASP B O 1
ATOM 3831 N N . VAL B 1 230 ? -20.642 110.817 -9.223 1.00 24.69 222 VAL B N 1
ATOM 3832 C CA . VAL B 1 230 ? -19.944 110.113 -8.158 1.00 22.07 222 VAL B CA 1
ATOM 3833 C C . VAL B 1 230 ? -18.580 110.763 -7.902 1.00 24.83 222 VAL B C 1
ATOM 3834 O O . VAL B 1 230 ? -18.211 110.984 -6.744 1.00 22.36 222 VAL B O 1
ATOM 3838 N N . THR B 1 231 ? -17.832 111.091 -8.957 1.00 20.63 223 THR B N 1
ATOM 3839 C CA . THR B 1 231 ? -16.513 111.690 -8.710 1.00 19.47 223 THR B CA 1
ATOM 3840 C C . THR B 1 231 ? -16.634 113.103 -8.156 1.00 24.09 223 THR B C 1
ATOM 3841 O O . THR B 1 231 ? -15.782 113.535 -7.369 1.00 24.86 223 THR B O 1
ATOM 3845 N N . ALA B 1 232 ? -17.684 113.828 -8.548 1.00 22.85 224 ALA B N 1
ATOM 3846 C CA . ALA B 1 232 ? -17.885 115.159 -7.970 1.00 17.30 224 ALA B CA 1
ATOM 3847 C C . ALA B 1 232 ? -18.040 115.039 -6.445 1.00 20.18 224 ALA B C 1
ATOM 3848 O O . ALA B 1 232 ? -17.465 115.812 -5.697 1.00 23.90 224 ALA B O 1
ATOM 3850 N N . ALA B 1 233 ? -18.790 114.041 -5.994 1.00 27.83 225 ALA B N 1
ATOM 3851 C CA . ALA B 1 233 ? -18.949 113.781 -4.565 1.00 21.38 225 ALA B CA 1
ATOM 3852 C C . ALA B 1 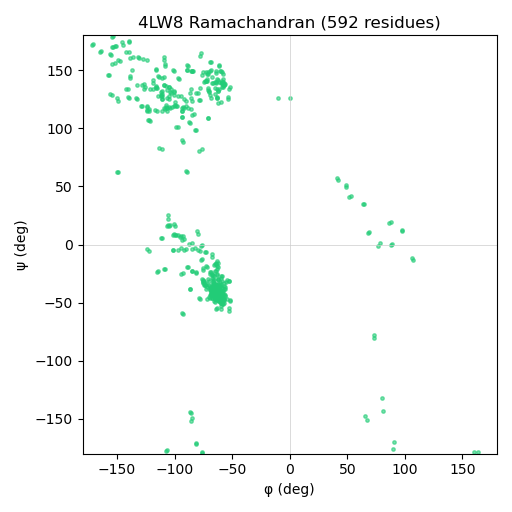233 ? -17.636 113.345 -3.910 1.00 25.15 225 ALA B C 1
ATOM 3853 O O . ALA B 1 233 ? -17.344 113.732 -2.789 1.00 21.14 225 ALA B O 1
ATOM 3855 N N . TYR B 1 234 ? -16.870 112.502 -4.597 1.00 21.57 226 TYR B N 1
ATOM 3856 C CA . TYR B 1 234 ? -15.588 112.047 -4.077 1.00 17.92 226 TYR B CA 1
ATOM 3857 C C . TYR B 1 234 ? -14.666 113.234 -3.825 1.00 22.75 226 TYR B C 1
ATOM 3858 O O . TYR B 1 234 ? -14.020 113.296 -2.799 1.00 23.44 226 TYR B O 1
ATOM 3867 N N . LEU B 1 235 ? -14.620 114.176 -4.762 1.00 18.35 227 LEU B N 1
ATOM 3868 C CA . LEU B 1 235 ? -13.771 115.347 -4.596 1.00 22.44 227 LEU B CA 1
ATOM 3869 C C . LEU B 1 235 ? -14.210 116.220 -3.396 1.00 26.88 227 LEU B C 1
ATOM 3870 O O . LEU B 1 235 ? -13.370 116.650 -2.594 1.00 29.03 227 LEU B O 1
ATOM 3875 N N . LYS B 1 236 ? -15.513 116.454 -3.251 1.00 26.62 228 LYS B N 1
ATOM 3876 C CA . LYS B 1 236 ? -15.993 117.249 -2.120 1.00 28.09 228 LYS B CA 1
ATOM 3877 C C . LYS B 1 236 ? -15.677 116.553 -0.797 1.00 25.92 228 LYS B C 1
ATOM 3878 O O . LYS B 1 236 ? -15.336 117.219 0.171 1.00 26.57 228 LYS B O 1
ATOM 3884 N N . LEU B 1 237 ? -15.746 115.220 -0.762 1.00 21.74 229 LEU B N 1
ATOM 3885 C CA . LEU B 1 237 ? -15.338 114.486 0.443 1.00 20.40 229 LEU B CA 1
ATOM 3886 C C . LEU B 1 237 ? -13.847 114.679 0.754 1.00 25.51 229 LEU B C 1
ATOM 3887 O O . LEU B 1 237 ? -13.461 114.814 1.918 1.00 27.96 229 LEU B O 1
ATOM 3892 N N . ILE B 1 238 ? -13.019 114.674 -0.286 1.00 26.01 230 ILE B N 1
ATOM 3893 C CA A ILE B 1 238 ? -11.594 114.940 -0.137 0.66 22.21 230 ILE B CA 1
ATOM 3894 C CA B ILE B 1 238 ? -11.593 114.940 -0.136 0.34 22.29 230 ILE B CA 1
ATOM 3895 C C . ILE B 1 238 ? -11.370 116.337 0.448 1.00 24.48 230 ILE B C 1
ATOM 3896 O O . ILE B 1 238 ? -10.591 116.511 1.390 1.00 23.52 230 ILE B O 1
ATOM 3905 N N . GLU B 1 239 ? -12.057 117.329 -0.118 1.00 23.31 231 GLU B N 1
ATOM 3906 C CA . GLU B 1 239 ? -11.901 118.727 0.305 1.00 26.79 231 GLU B CA 1
ATOM 3907 C C . GLU B 1 239 ? -12.403 118.996 1.717 1.00 28.64 231 GLU B C 1
ATOM 3908 O O . GLU B 1 239 ? -11.806 119.776 2.455 1.00 31.33 231 GLU B O 1
ATOM 3914 N N . ALA B 1 240 ? -13.510 118.368 2.087 1.00 24.90 232 ALA B N 1
ATOM 3915 C CA . ALA B 1 240 ? -14.044 118.538 3.435 1.00 31.06 232 ALA B CA 1
ATOM 3916 C C . ALA B 1 240 ? -13.316 117.629 4.444 1.00 31.98 232 ALA B C 1
ATOM 3917 O O . ALA B 1 240 ? -13.300 117.917 5.638 1.00 29.02 232 ALA B O 1
ATOM 3919 N N . ALA B 1 241 ? -12.725 116.537 3.959 1.00 29.67 233 ALA B N 1
ATOM 3920 C CA . ALA B 1 241 ? -12.024 115.561 4.822 1.00 26.09 233 ALA B CA 1
ATOM 3921 C C . ALA B 1 241 ? -12.735 115.246 6.157 1.00 31.25 233 ALA B C 1
ATOM 3922 O O . ALA B 1 241 ? -12.153 115.427 7.238 1.00 29.29 233 ALA B O 1
ATOM 3924 N N . PRO B 1 242 ? -13.995 114.786 6.099 1.00 33.21 234 PRO B N 1
ATOM 3925 C CA . PRO B 1 242 ? -14.628 114.451 7.383 1.00 31.35 234 PRO B CA 1
ATOM 3926 C C . PRO B 1 242 ? -14.107 113.118 7.930 1.00 24.80 234 PRO B C 1
ATOM 3927 O O . PRO B 1 242 ? -14.728 112.067 7.766 1.00 29.14 234 PRO B O 1
ATOM 3931 N N . ALA B 1 243 ? -12.958 113.185 8.582 1.00 22.86 235 ALA B N 1
ATOM 3932 C CA . ALA B 1 243 ? -12.262 112.008 9.089 1.00 24.22 235 ALA B CA 1
ATOM 3933 C C . ALA B 1 243 ? -13.168 111.145 9.958 1.00 20.45 235 ALA B C 1
ATOM 3934 O O . ALA B 1 243 ? -13.864 111.660 10.836 1.00 21.53 235 ALA B O 1
ATOM 3936 N N . GLY B 1 244 ? -13.144 109.834 9.731 1.00 22.18 236 GLY B N 1
ATOM 3937 C CA . GLY B 1 244 ? -13.880 108.912 10.580 1.00 21.67 236 GLY B CA 1
ATOM 3938 C C . GLY B 1 244 ? -15.322 108.676 10.145 1.00 26.65 236 GLY B C 1
ATOM 3939 O O . GLY B 1 244 ? -16.050 107.900 10.772 1.00 23.12 236 GLY B O 1
ATOM 3940 N N . GLU B 1 245 ? -15.737 109.331 9.061 1.00 18.48 237 GLU B N 1
ATOM 3941 C CA . GLU B 1 245 ? -17.128 109.260 8.631 1.00 18.92 237 GLU B CA 1
ATOM 3942 C C . GLU B 1 245 ? -17.310 108.445 7.338 1.00 26.67 237 GLU B C 1
ATOM 3943 O O . GLU B 1 245 ? -16.455 108.445 6.450 1.00 22.18 237 GLU B O 1
ATOM 3949 N N . THR B 1 246 ? -18.426 107.728 7.275 1.00 26.84 238 THR B N 1
ATOM 3950 C CA . THR B 1 246 ? -18.810 106.914 6.130 1.00 22.58 238 THR B CA 1
ATOM 3951 C C . THR B 1 246 ? -20.000 107.570 5.417 1.00 26.27 238 THR B C 1
ATOM 3952 O O . THR B 1 246 ? -20.915 108.050 6.091 1.00 23.86 238 THR B O 1
ATOM 3956 N N . PHE B 1 247 ? -19.990 107.606 4.079 1.00 23.81 239 PHE B N 1
ATOM 3957 C CA . PHE B 1 247 ? -21.056 108.286 3.311 1.00 22.12 239 PHE B CA 1
ATOM 3958 C C . PHE B 1 247 ? -21.594 107.455 2.155 1.00 22.36 239 PHE B C 1
ATOM 3959 O O . PHE B 1 247 ? -20.829 107.055 1.277 1.00 16.95 239 PHE B O 1
ATOM 3967 N N . ASN B 1 248 ? -22.907 107.234 2.119 1.00 19.68 240 ASN B N 1
ATOM 3968 C CA . ASN B 1 248 ? -23.538 106.745 0.899 1.00 21.32 240 ASN B CA 1
ATOM 3969 C C . ASN B 1 248 ? -23.260 107.739 -0.221 1.00 22.06 240 ASN B C 1
ATOM 3970 O O . ASN B 1 248 ? -23.317 108.950 -0.009 1.00 22.64 240 ASN B O 1
ATOM 3975 N N . VAL B 1 249 ? -22.977 107.243 -1.416 1.00 20.07 241 VAL B N 1
ATOM 3976 C CA . VAL B 1 249 ? -22.978 108.112 -2.587 1.00 14.77 241 VAL B CA 1
ATOM 3977 C C . VAL B 1 249 ? -23.955 107.469 -3.577 1.00 19.67 241 VAL B C 1
ATOM 3978 O O . VAL B 1 249 ? -23.741 106.337 -4.016 1.00 26.27 241 VAL B O 1
ATOM 3982 N N . CYS B 1 250 ? -25.046 108.172 -3.876 1.00 21.23 242 CYS B N 1
ATOM 3983 C CA . CYS B 1 250 ? -26.173 107.574 -4.588 1.00 21.56 242 CYS B CA 1
ATOM 3984 C C . CYS B 1 250 ? -27.100 108.665 -5.129 1.00 25.19 242 CYS B C 1
ATOM 3985 O O . CYS B 1 250 ? -27.040 109.799 -4.670 1.00 22.52 242 CYS B O 1
ATOM 3988 N N . SER B 1 251 ? -27.999 108.312 -6.047 1.00 20.51 243 SER B N 1
ATOM 3989 C CA . SER B 1 251 ? -28.837 109.312 -6.701 1.00 22.31 243 SER B CA 1
ATOM 3990 C C . SER B 1 251 ? -30.122 109.588 -5.940 1.00 26.87 243 SER B C 1
ATOM 3991 O O . SER B 1 251 ? -30.760 110.615 -6.161 1.00 29.32 243 SER B O 1
ATOM 3994 N N . GLU B 1 252 ? -30.498 108.654 -5.066 1.00 29.98 244 GLU B N 1
ATOM 3995 C CA . GLU B 1 252 ? -31.774 108.679 -4.323 1.00 29.40 244 GLU B CA 1
ATOM 3996 C C . GLU B 1 252 ? -33.007 108.451 -5.184 1.00 34.04 244 GLU B C 1
ATOM 3997 O O . GLU B 1 252 ? -34.132 108.654 -4.718 1.00 44.16 244 GLU B O 1
ATOM 4003 N N . ARG B 1 253 ? -32.824 108.049 -6.438 1.00 31.20 245 ARG B N 1
ATOM 4004 C CA . ARG B 1 253 ? -33.985 107.617 -7.232 1.00 39.35 245 ARG B CA 1
ATOM 4005 C C . ARG B 1 253 ? -33.780 106.175 -7.706 1.00 42.70 245 ARG B C 1
ATOM 4006 O O . ARG B 1 253 ? -32.697 105.807 -8.170 1.00 39.33 245 ARG B O 1
ATOM 4008 N N . ALA B 1 254 ? -34.815 105.358 -7.562 1.00 44.03 246 ALA B N 1
ATOM 4009 C CA . ALA B 1 254 ? -34.756 103.966 -7.982 1.00 54.47 246 ALA B CA 1
ATOM 4010 C C . ALA B 1 254 ? -35.538 103.744 -9.269 1.00 49.51 246 ALA B C 1
ATOM 4011 O O . ALA B 1 254 ? -36.723 104.038 -9.337 1.00 52.81 246 ALA B O 1
ATOM 4013 N N . TYR B 1 255 ? -34.876 103.187 -10.276 1.00 46.36 247 TYR B N 1
ATOM 4014 C CA . TYR B 1 255 ? -35.536 102.877 -11.528 1.00 48.37 247 TYR B CA 1
ATOM 4015 C C . TYR B 1 255 ? -35.530 101.368 -11.762 1.00 51.53 247 TYR B C 1
ATOM 4016 O O . TYR B 1 255 ? -34.525 100.691 -11.542 1.00 50.87 247 TYR B O 1
ATOM 4025 N N . SER B 1 256 ? -36.668 100.848 -12.196 1.00 53.62 248 SER B N 1
ATOM 4026 C CA . SER B 1 256 ? -36.771 99.456 -12.600 1.00 52.38 248 SER B CA 1
ATOM 4027 C C . SER B 1 256 ? -36.163 99.288 -13.977 1.00 55.25 248 SER B C 1
ATOM 4028 O O . SER B 1 256 ? -35.933 100.267 -14.687 1.00 56.98 248 SER B O 1
ATOM 4031 N N . LEU B 1 257 ? -35.899 98.045 -14.354 1.00 53.76 249 LEU B N 1
ATOM 4032 C CA . LEU B 1 257 ? -35.383 97.763 -15.683 1.00 52.85 249 LEU B CA 1
ATOM 4033 C C . LEU B 1 257 ? -36.388 98.176 -16.773 1.00 58.47 249 LEU B C 1
ATOM 4034 O O . LEU B 1 257 ? -35.995 98.555 -17.871 1.00 59.96 249 LEU B O 1
ATOM 4039 N N . LYS B 1 258 ? -37.679 98.108 -16.461 1.00 49.56 250 LYS B N 1
ATOM 4040 C CA . LYS B 1 258 ? -38.721 98.540 -17.392 1.00 57.12 250 LYS B CA 1
ATOM 4041 C C . LYS B 1 258 ? -38.658 100.045 -17.649 1.00 58.02 250 LYS B C 1
ATOM 4042 O O . LYS B 1 258 ? -38.796 100.498 -18.784 1.00 57.41 250 LYS B O 1
ATOM 4044 N N . GLU B 1 259 ? -38.457 100.815 -16.586 1.00 55.34 251 GLU B N 1
ATOM 4045 C CA . GLU B 1 259 ? -38.291 102.259 -16.713 1.00 55.39 251 GLU B CA 1
ATOM 4046 C C . GLU B 1 259 ? -36.995 102.616 -17.457 1.00 49.55 251 GLU B C 1
ATOM 4047 O O . GLU B 1 259 ? -36.968 103.566 -18.237 1.00 52.27 251 GLU B O 1
ATOM 4053 N N . VAL B 1 260 ? -35.923 101.864 -17.223 1.00 43.90 252 VAL B N 1
ATOM 4054 C CA . VAL B 1 260 ? -34.667 102.145 -17.918 1.00 42.64 252 VAL B CA 1
ATOM 4055 C C . VAL B 1 260 ? -34.819 101.849 -19.409 1.00 57.16 252 VAL B C 1
ATOM 4056 O O . VAL B 1 260 ? -34.410 102.651 -20.254 1.00 57.30 252 VAL B O 1
ATOM 4060 N N . LEU B 1 261 ? -35.412 100.701 -19.727 1.00 56.03 253 LEU B N 1
ATOM 4061 C CA . LEU B 1 261 ? -35.707 100.348 -21.114 1.00 58.43 253 LEU B CA 1
ATOM 4062 C C . LEU B 1 261 ? -36.575 101.418 -21.779 1.00 57.51 253 LEU B C 1
ATOM 4063 O O . LEU B 1 261 ? -36.340 101.788 -22.926 1.00 60.35 253 LEU B O 1
ATOM 4068 N N . ALA B 1 262 ? -37.575 101.912 -21.059 1.00 52.25 254 ALA B N 1
ATOM 4069 C CA . ALA B 1 262 ? -38.448 102.938 -21.614 1.00 59.13 254 ALA B CA 1
ATOM 4070 C C . ALA B 1 262 ? -37.646 104.204 -21.909 1.00 56.37 254 ALA B C 1
ATOM 4071 O O . ALA B 1 262 ? -37.890 104.877 -22.904 1.00 59.83 254 ALA B O 1
ATOM 4073 N N . MET B 1 263 ? -36.679 104.522 -21.053 1.00 51.27 255 MET B N 1
ATOM 4074 C CA . MET B 1 263 ? -35.840 105.687 -21.295 1.00 47.82 255 MET B CA 1
ATOM 4075 C C . MET B 1 263 ? -35.052 105.504 -22.588 1.00 54.84 255 MET B C 1
ATOM 4076 O O . MET B 1 263 ? -34.946 106.425 -23.405 1.00 54.39 255 MET B O 1
ATOM 4081 N N . LEU B 1 264 ? -34.512 104.303 -22.775 1.00 55.46 256 LEU B N 1
ATOM 4082 C CA . LEU B 1 264 ? -33.680 104.013 -23.938 1.00 54.84 256 LEU B CA 1
ATOM 4083 C C . LEU B 1 264 ? -34.516 103.888 -25.214 1.00 55.58 256 LEU B C 1
ATOM 4084 O O . LEU B 1 264 ? -34.058 104.263 -26.296 1.00 58.00 256 LEU B O 1
ATOM 4089 N N . SER B 1 265 ? -35.738 103.372 -25.087 1.00 57.38 257 SER B N 1
ATOM 4090 C CA . SER B 1 265 ? -36.656 103.275 -26.226 1.00 61.74 257 SER B CA 1
ATOM 4091 C C . SER B 1 265 ? -36.910 104.660 -26.797 1.00 64.22 257 SER B C 1
ATOM 4092 O O . SER B 1 265 ? -36.934 104.864 -28.012 1.00 71.95 257 SER B O 1
ATOM 4095 N N . ARG B 1 266 ? -37.094 105.606 -25.888 1.00 62.95 258 ARG B N 1
ATOM 4096 C CA . ARG B 1 266 ? -37.329 107.002 -26.219 1.00 67.99 258 ARG B CA 1
ATOM 4097 C C . ARG B 1 266 ? -36.105 107.635 -26.886 1.00 67.23 258 ARG B C 1
ATOM 4098 O O . ARG B 1 266 ? -36.230 108.467 -27.784 1.00 65.85 258 ARG B O 1
ATOM 4106 N N . ILE B 1 267 ? -34.919 107.248 -26.427 1.00 64.24 259 ILE B N 1
ATOM 4107 C CA . ILE B 1 267 ? -33.681 107.792 -26.967 1.00 60.20 259 ILE B CA 1
ATOM 4108 C C . ILE B 1 267 ? -33.416 107.260 -28.373 1.00 63.94 259 ILE B C 1
ATOM 4109 O O . ILE B 1 267 ? -33.110 108.030 -29.287 1.00 66.92 259 ILE B O 1
ATOM 4114 N N . ALA B 1 268 ? -33.562 105.948 -28.544 1.00 64.71 260 ALA B N 1
ATOM 4115 C CA . ALA B 1 268 ? -33.232 105.284 -29.805 1.00 62.02 260 ALA B CA 1
ATOM 4116 C C . ALA B 1 268 ? -34.361 105.313 -30.836 1.00 73.96 260 ALA B C 1
ATOM 4117 O O . ALA B 1 268 ? -34.105 105.179 -32.034 1.00 68.84 260 ALA B O 1
ATOM 4119 N N . GLY B 1 269 ? -35.600 105.472 -30.374 1.00 63.39 261 GLY B N 1
ATOM 4120 C CA . GLY B 1 269 ? -36.741 105.573 -31.273 1.00 64.43 261 GLY B CA 1
ATOM 4121 C C . GLY B 1 269 ? -37.387 104.256 -31.672 1.00 70.45 261 GLY B C 1
ATOM 4122 O O . GLY B 1 269 ? -38.103 104.188 -32.668 1.00 80.52 261 GLY B O 1
ATOM 4123 N N . TYR B 1 270 ? -37.138 103.208 -30.896 1.00 73.12 262 TYR B N 1
ATOM 4124 C CA . TYR B 1 270 ? -37.781 101.914 -31.114 1.00 69.68 262 TYR B CA 1
ATOM 4125 C C . TYR B 1 270 ? -37.815 101.138 -29.804 1.00 65.03 262 TYR B C 1
ATOM 4126 O O . TYR B 1 270 ? -37.100 101.472 -28.862 1.00 69.59 262 TYR B O 1
ATOM 4135 N N . VAL B 1 271 ? -38.649 100.108 -29.741 1.00 65.36 263 VAL B N 1
ATOM 4136 C CA . VAL B 1 271 ? -38.784 99.328 -28.517 1.00 65.01 263 VAL B CA 1
ATOM 4137 C C . VAL B 1 271 ? -38.175 97.938 -28.687 1.00 67.33 263 VAL B C 1
ATOM 4138 O O . VAL B 1 271 ? -38.633 97.155 -29.514 1.00 76.05 263 VAL B O 1
ATOM 4142 N N . ILE B 1 272 ? -37.144 97.632 -27.908 1.00 65.57 264 ILE B N 1
ATOM 4143 C CA . ILE B 1 272 ? -36.497 96.331 -28.008 1.00 66.63 264 ILE B CA 1
ATOM 4144 C C . ILE B 1 272 ? -37.429 95.256 -27.452 1.00 71.13 264 ILE B C 1
ATOM 4145 O O . ILE B 1 272 ? -38.208 95.514 -26.530 1.00 74.38 264 ILE B O 1
ATOM 4150 N N . ASP B 1 273 ? -37.380 94.058 -28.030 1.00 66.69 265 ASP B N 1
ATOM 4151 C CA . ASP B 1 273 ? -38.210 92.976 -27.523 1.00 69.16 265 ASP B CA 1
ATOM 4152 C C . ASP B 1 273 ? -37.434 92.293 -26.410 1.00 67.60 265 ASP B C 1
ATOM 4153 O O . ASP B 1 273 ? -36.266 91.941 -26.582 1.00 73.07 265 ASP B O 1
ATOM 4155 N N . VAL B 1 274 ? -38.081 92.100 -25.268 1.00 64.80 266 VAL B N 1
ATOM 4156 C CA . VAL B 1 274 ? -37.390 91.532 -24.119 1.00 65.87 266 VAL B CA 1
ATOM 4157 C C . VAL B 1 274 ? -37.892 90.132 -23.815 1.00 70.05 266 VAL B C 1
ATOM 4158 O O . VAL B 1 274 ? -39.098 89.874 -23.779 1.00 68.51 266 VAL B O 1
ATOM 4160 N N . THR B 1 275 ? -36.939 89.229 -23.624 1.00 74.36 267 THR B N 1
ATOM 4161 C CA . THR B 1 275 ? -37.209 87.884 -23.155 1.00 77.71 267 THR B CA 1
ATOM 4162 C C . THR B 1 275 ? -36.756 87.768 -21.709 1.00 81.12 267 THR B C 1
ATOM 4163 O O . THR B 1 275 ? -35.638 88.161 -21.370 1.00 75.13 267 THR B O 1
ATOM 4167 N N . ILE B 1 276 ? -37.605 87.206 -20.859 1.00 89.20 268 ILE B N 1
ATOM 4168 C CA . ILE B 1 276 ? -37.229 87.022 -19.467 1.00 91.09 268 ILE B CA 1
ATOM 4169 C C . ILE B 1 276 ? -36.647 85.619 -19.315 1.00 99.25 268 ILE B C 1
ATOM 4170 O O . ILE B 1 276 ? -37.361 84.619 -19.413 1.00 103.40 268 ILE B O 1
ATOM 4175 N N . ASP B 1 277 ? -35.337 85.557 -19.090 1.00 102.64 269 ASP B N 1
ATOM 4176 C CA . ASP B 1 277 ? -34.640 84.292 -18.898 1.00 105.33 269 ASP B CA 1
ATOM 4177 C C . ASP B 1 277 ? -34.642 83.952 -17.413 1.00 103.80 269 ASP B C 1
ATOM 4178 O O . ASP B 1 277 ? -34.180 84.751 -16.595 1.00 99.07 269 ASP B O 1
ATOM 4183 N N . PRO B 1 278 ? -35.167 82.764 -17.059 1.00 102.42 270 PRO B N 1
ATOM 4184 C CA . PRO B 1 278 ? -35.151 82.330 -15.657 1.00 100.95 270 PRO B CA 1
ATOM 4185 C C . PRO B 1 278 ? -33.733 82.223 -15.101 1.00 100.23 270 PRO B C 1
ATOM 4186 O O . PRO B 1 278 ? -33.527 82.416 -13.901 1.00 97.71 270 PRO B O 1
ATOM 4190 N N . ARG B 1 279 ? -32.769 81.945 -15.975 1.00 104.03 271 ARG B N 1
ATOM 4191 C CA . ARG B 1 279 ? -31.367 81.851 -15.578 1.00 105.86 271 ARG B CA 1
ATOM 4192 C C . ARG B 1 279 ? -30.831 83.172 -15.017 1.00 104.68 271 ARG B C 1
ATOM 4193 O O . ARG B 1 279 ? -29.938 83.176 -14.167 1.00 105.63 271 ARG B O 1
ATOM 4195 N N . PHE B 1 280 ? -31.386 84.288 -15.485 1.00 101.81 272 PHE B N 1
ATOM 4196 C CA . PHE B 1 280 ? -30.945 85.613 -15.053 1.00 94.55 272 PHE B CA 1
ATOM 4197 C C . PHE B 1 280 ? -31.893 86.232 -14.022 1.00 90.09 272 PHE B C 1
ATOM 4198 O O . PHE B 1 280 ? -31.631 87.311 -13.495 1.00 82.27 272 PHE B O 1
ATOM 4200 N N . VAL B 1 281 ? -32.998 85.548 -13.741 1.00 94.09 273 VAL B N 1
ATOM 4201 C CA . VAL B 1 281 ? -33.996 86.058 -12.807 1.00 92.25 273 VAL B CA 1
ATOM 4202 C C . VAL B 1 281 ? -33.739 85.549 -11.392 1.00 96.31 273 VAL B C 1
ATOM 4203 O O . VAL B 1 281 ? -33.793 84.343 -11.140 1.00 106.48 273 VAL B O 1
ATOM 4205 N N . ARG B 1 282 ? -33.492 86.472 -10.464 1.00 91.26 274 ARG B N 1
ATOM 4206 C CA . ARG B 1 282 ? -33.267 86.104 -9.069 1.00 88.37 274 ARG B CA 1
ATOM 4207 C C . ARG B 1 282 ? -34.559 86.280 -8.280 1.00 94.76 274 ARG B C 1
ATOM 4208 O O . ARG B 1 282 ? -35.084 87.389 -8.158 1.00 96.61 274 ARG B O 1
ATOM 4210 N N . HIS B 1 283 ? -35.043 85.174 -7.721 1.00 100.01 275 HIS B N 1
ATOM 4211 C CA . HIS B 1 283 ? -36.367 85.112 -7.107 1.00 100.98 275 HIS B CA 1
ATOM 4212 C C . HIS B 1 283 ? -36.526 85.971 -5.852 1.00 101.74 275 HIS B C 1
ATOM 4213 O O . HIS B 1 283 ? -37.567 86.605 -5.658 1.00 102.27 275 HIS B O 1
ATOM 4215 N N . ASN B 1 284 ? -35.489 86.013 -5.018 1.00 96.69 276 ASN B N 1
ATOM 4216 C CA . ASN B 1 284 ? -35.601 86.642 -3.704 1.00 88.07 276 ASN B CA 1
ATOM 4217 C C . ASN B 1 284 ? -35.136 88.096 -3.647 1.00 88.79 276 ASN B C 1
ATOM 4218 O O . ASN B 1 284 ? -35.067 88.686 -2.565 1.00 83.60 276 ASN B O 1
ATOM 4220 N N . GLU B 1 285 ? -34.812 88.669 -4.803 1.00 90.90 277 GLU B N 1
ATOM 4221 C CA . GLU B 1 285 ? -34.350 90.052 -4.850 1.00 83.29 277 GLU B CA 1
ATOM 4222 C C . GLU B 1 285 ? -35.480 90.976 -4.402 1.00 80.48 277 GLU B C 1
ATOM 4223 O O . GLU B 1 285 ? -36.628 90.821 -4.830 1.00 82.06 277 GLU B O 1
ATOM 4225 N N . VAL B 1 286 ? -35.147 91.928 -3.535 1.00 67.81 278 VAL B N 1
ATOM 4226 C CA . VAL B 1 286 ? -36.102 92.921 -3.045 1.00 57.43 278 VAL B CA 1
ATOM 4227 C C . VAL B 1 286 ? -36.606 93.760 -4.225 1.00 53.52 278 VAL B C 1
ATOM 4228 O O . VAL B 1 286 ? -35.842 94.044 -5.148 1.00 56.44 278 VAL B O 1
ATOM 4232 N N . LYS B 1 287 ? -37.893 94.113 -4.218 1.00 50.20 279 LYS B N 1
ATOM 4233 C CA . LYS B 1 287 ? -38.510 94.830 -5.342 1.00 52.35 279 LYS B CA 1
ATOM 4234 C C . LYS B 1 287 ? -37.963 96.238 -5.529 1.00 49.26 279 LYS B C 1
ATOM 4235 O O . LYS B 1 287 ? -37.801 96.697 -6.654 1.00 49.66 279 LYS B O 1
ATOM 4241 N N . SER B 1 288 ? -37.709 96.935 -4.429 1.00 46.81 280 SER B N 1
ATOM 4242 C CA . SER B 1 288 ? -37.133 98.271 -4.509 1.00 40.67 280 SER B CA 1
ATOM 4243 C C . SER B 1 288 ? -36.127 98.526 -3.402 1.00 42.17 280 SER B C 1
ATOM 4244 O O . SER B 1 288 ? -36.383 98.242 -2.233 1.00 44.10 280 SER B O 1
ATOM 4247 N N . LEU B 1 289 ? -34.986 99.083 -3.787 1.00 39.05 281 LEU B N 1
ATOM 4248 C CA . LEU B 1 289 ? -33.914 99.381 -2.859 1.00 37.27 281 LEU B CA 1
ATOM 4249 C C . LEU B 1 289 ? -33.161 100.582 -3.392 1.00 38.63 281 LEU B C 1
ATOM 4250 O O . LEU B 1 289 ? -32.727 100.590 -4.543 1.00 46.37 281 LEU B O 1
ATOM 4255 N N . SER B 1 290 ? -33.022 101.611 -2.571 1.00 35.63 282 SER B N 1
ATOM 4256 C CA . SER B 1 290 ? -32.255 102.777 -2.981 1.00 37.19 282 SER B CA 1
ATOM 4257 C C . SER B 1 290 ? -31.525 103.367 -1.779 1.00 30.37 282 SER B C 1
ATOM 4258 O O . SER B 1 290 ? -31.689 102.895 -0.654 1.00 32.44 282 SER B O 1
ATOM 4261 N N . GLY B 1 291 ? -30.682 104.363 -2.019 1.00 30.45 283 GLY B N 1
ATOM 4262 C CA . GLY B 1 291 ? -29.905 104.949 -0.941 1.00 29.74 283 GLY B CA 1
ATOM 4263 C C . GLY B 1 291 ? -30.388 106.340 -0.576 1.00 32.38 283 GLY B C 1
ATOM 4264 O O . GLY B 1 291 ? -31.014 107.016 -1.389 1.00 29.65 283 GLY B O 1
ATOM 4265 N N . SER B 1 292 ? -30.120 106.762 0.655 1.00 21.54 284 SER B N 1
ATOM 4266 C CA . SER B 1 292 ? -30.225 108.175 1.000 1.00 24.56 284 SER B CA 1
ATOM 4267 C C . SER B 1 292 ? -28.840 108.803 1.016 1.00 28.02 284 SER B C 1
ATOM 4268 O O . SER B 1 292 ? -27.924 108.233 1.600 1.00 23.93 284 SER B O 1
ATOM 4271 N N . ARG B 1 293 ? -28.673 109.947 0.353 1.00 23.75 285 ARG B N 1
ATOM 4272 C CA . ARG B 1 293 ? -27.395 110.669 0.406 1.00 21.93 285 ARG B CA 1
ATOM 4273 C C . ARG B 1 293 ? -27.534 111.892 1.296 1.00 29.50 285 ARG B C 1
ATOM 4274 O O . ARG B 1 293 ? -26.760 112.834 1.172 1.00 25.27 285 ARG B O 1
ATOM 4282 N N . ASP B 1 294 ? -28.519 111.881 2.197 1.00 26.48 286 ASP B N 1
ATOM 4283 C CA . ASP B 1 294 ? -28.727 113.030 3.074 1.00 26.62 286 ASP B CA 1
ATOM 4284 C C . ASP B 1 294 ? -27.521 113.362 3.951 1.00 27.91 286 ASP B C 1
ATOM 4285 O O . ASP B 1 294 ? -27.242 114.531 4.194 1.00 28.84 286 ASP B O 1
ATOM 4290 N N . LYS B 1 295 ? -26.807 112.342 4.415 1.00 23.59 287 LYS B N 1
ATOM 4291 C CA . LYS B 1 295 ? -25.637 112.583 5.243 1.00 25.59 287 LYS B CA 1
ATOM 4292 C C . LYS B 1 295 ? -24.565 113.295 4.438 1.00 22.30 287 LYS B C 1
ATOM 4293 O O . LYS B 1 295 ? -23.992 114.275 4.907 1.00 23.63 287 LYS B O 1
ATOM 4299 N N . LEU B 1 296 ? -24.311 112.802 3.226 1.00 20.13 288 LEU B N 1
ATOM 4300 C CA . LEU B 1 296 ? -23.364 113.452 2.313 1.00 18.57 288 LEU B CA 1
ATOM 4301 C C . LEU B 1 296 ? -23.777 114.903 2.055 1.00 25.93 288 LEU B C 1
ATOM 4302 O O . LEU B 1 296 ? -22.959 115.817 2.180 1.00 25.07 288 LEU B O 1
ATOM 4307 N N . ARG B 1 297 ? -25.057 115.123 1.746 1.00 20.99 289 ARG B N 1
ATOM 4308 C CA . ARG B 1 297 ? -25.526 116.472 1.412 1.00 20.74 289 ARG B CA 1
ATOM 4309 C C . ARG B 1 297 ? -25.312 117.439 2.574 1.00 28.62 289 ARG B C 1
ATOM 4310 O O . ARG B 1 297 ? -24.875 118.566 2.375 1.00 27.34 289 ARG B O 1
ATOM 4318 N N . ARG B 1 298 ? -25.612 116.991 3.787 1.00 25.71 290 ARG B N 1
ATOM 4319 C CA . ARG B 1 298 ? -25.418 117.823 4.973 1.00 30.12 290 ARG B CA 1
ATOM 4320 C C . ARG B 1 298 ? -23.943 118.115 5.265 1.00 28.67 290 ARG B C 1
ATOM 4321 O O . ARG B 1 298 ? -23.615 119.127 5.881 1.00 30.94 290 ARG B O 1
ATOM 4329 N N . ALA B 1 299 ? -23.063 117.225 4.827 1.00 24.67 291 ALA B N 1
ATOM 4330 C CA . ALA B 1 299 ? -21.643 117.383 5.113 1.00 29.19 291 ALA B CA 1
ATOM 4331 C C . ALA B 1 299 ? -20.929 118.257 4.087 1.00 27.39 291 ALA B C 1
ATOM 4332 O O . ALA B 1 299 ? -20.041 119.022 4.452 1.00 32.65 291 ALA B O 1
ATOM 4334 N N . VAL B 1 300 ? -21.288 118.137 2.809 1.00 24.78 292 VAL B N 1
ATOM 4335 C CA . VAL B 1 300 ? -20.546 118.852 1.765 1.00 27.10 292 VAL B CA 1
ATOM 4336 C C . VAL B 1 300 ? -21.377 119.795 0.894 1.00 31.98 292 VAL B C 1
ATOM 4337 O O . VAL B 1 300 ? -20.825 120.538 0.080 1.00 33.16 292 VAL B O 1
ATOM 4341 N N . GLY B 1 301 ? -22.692 119.794 1.072 1.00 31.56 293 GLY B N 1
ATOM 4342 C CA . GLY B 1 301 ? -23.523 120.714 0.322 1.00 31.68 293 GLY B CA 1
ATOM 4343 C C . GLY B 1 301 ? -24.024 120.151 -0.994 1.00 34.07 293 GLY B C 1
ATOM 4344 O O . GLY B 1 301 ? -23.884 118.957 -1.265 1.00 27.70 293 GLY B O 1
ATOM 4345 N N . GLU B 1 302 ? -24.611 121.021 -1.813 1.00 32.25 294 GLU B N 1
ATOM 4346 C CA . GLU B 1 302 ? -25.241 120.609 -3.069 1.00 33.33 294 GLU B CA 1
ATOM 4347 C C . GLU B 1 302 ? -24.220 120.027 -4.018 1.00 28.09 294 GLU B C 1
ATOM 4348 O O . GLU B 1 302 ? -23.065 120.468 -4.095 1.00 34.31 294 GLU B O 1
ATOM 4350 N N . LEU B 1 303 ? -24.665 119.004 -4.724 1.00 33.74 295 LEU B N 1
ATOM 4351 C CA . LEU B 1 303 ? -23.839 118.291 -5.685 1.00 31.99 295 LEU B CA 1
ATOM 4352 C C . LEU B 1 303 ? -24.670 118.028 -6.915 1.00 35.71 295 LEU B C 1
ATOM 4353 O O . LEU B 1 303 ? -25.898 117.974 -6.831 1.00 34.21 295 LEU B O 1
ATOM 4358 N N . PRO B 1 304 ? -24.020 117.956 -8.080 1.00 38.16 296 PRO B N 1
ATOM 4359 C CA . PRO B 1 304 ? -24.832 117.627 -9.252 1.00 39.02 296 PRO B CA 1
ATOM 4360 C C . PRO B 1 304 ? -25.481 116.249 -9.133 1.00 31.68 296 PRO B C 1
ATOM 4361 O O . PRO B 1 304 ? -24.810 115.276 -8.748 1.00 34.38 296 PRO B O 1
ATOM 4365 N N . VAL B 1 305 ? -26.777 116.167 -9.412 1.00 27.09 297 VAL B N 1
ATOM 4366 C CA . VAL B 1 305 ? -27.418 114.869 -9.610 1.00 35.18 297 VAL B CA 1
ATOM 4367 C C . VAL B 1 305 ? -28.006 114.907 -11.015 1.00 36.28 297 VAL B C 1
ATOM 4368 O O . VAL B 1 305 ? -28.997 115.572 -11.256 1.00 41.45 297 VAL B O 1
ATOM 4372 N N . THR B 1 306 ? -27.366 114.198 -11.930 1.00 38.35 298 THR B N 1
ATOM 4373 C CA . THR B 1 306 ? -27.755 114.127 -13.334 1.00 36.25 298 THR B CA 1
ATOM 4374 C C . THR B 1 306 ? -28.939 113.188 -13.580 1.00 33.60 298 THR B C 1
ATOM 4375 O O . THR B 1 306 ? -28.980 112.093 -13.037 1.00 38.00 298 THR B O 1
ATOM 4379 N N . PRO B 1 307 ? -29.922 113.622 -14.382 1.00 34.42 299 PRO B N 1
ATOM 4380 C CA . PRO B 1 307 ? -30.990 112.675 -14.728 1.00 35.70 299 PRO B CA 1
ATOM 4381 C C . PRO B 1 307 ? -30.430 111.430 -15.419 1.00 35.33 299 PRO B C 1
ATOM 4382 O O . PRO B 1 307 ? -29.526 111.549 -16.242 1.00 38.11 299 PRO B O 1
ATOM 4386 N N . LEU B 1 308 ? -30.946 110.254 -15.081 1.00 32.41 300 LEU B N 1
ATOM 4387 C CA . LEU B 1 308 ? -30.461 109.023 -15.682 1.00 34.00 300 LEU B CA 1
ATOM 4388 C C . LEU B 1 308 ? -30.641 108.995 -17.204 1.00 35.94 300 LEU B C 1
ATOM 4389 O O . LEU B 1 308 ? -29.821 108.422 -17.916 1.00 37.81 300 LEU B O 1
ATOM 4394 N N . ASP B 1 309 ? -31.709 109.595 -17.716 1.00 37.17 301 ASP B N 1
ATOM 4395 C CA . ASP B 1 309 ? -31.918 109.562 -19.166 1.00 44.02 301 ASP B CA 1
ATOM 4396 C C . ASP B 1 309 ? -30.822 110.370 -19.882 1.00 39.28 301 ASP B C 1
ATOM 4397 O O . ASP B 1 309 ? -30.371 110.003 -20.968 1.00 39.06 301 ASP B O 1
ATOM 4402 N N . GLU B 1 310 ? -30.362 111.437 -19.244 1.00 36.12 302 GLU B N 1
ATOM 4403 C CA . GLU B 1 310 ? -29.229 112.205 -19.747 1.00 41.77 302 GLU B CA 1
ATOM 4404 C C . GLU B 1 310 ? -27.951 111.354 -19.742 1.00 39.63 302 GLU B C 1
ATOM 4405 O O . GLU B 1 310 ? -27.202 111.329 -20.717 1.00 42.44 302 GLU B O 1
ATOM 4411 N N . THR B 1 311 ? -27.714 110.644 -18.652 1.00 35.54 303 THR B N 1
ATOM 4412 C CA . THR B 1 311 ? -26.604 109.699 -18.588 1.00 31.14 303 THR B CA 1
ATOM 4413 C C . THR B 1 311 ? -26.676 108.644 -19.703 1.00 33.30 303 THR B C 1
ATOM 4414 O O . THR B 1 311 ? -25.692 108.375 -20.387 1.00 35.15 303 THR B O 1
ATOM 4418 N N . LEU B 1 312 ? -27.853 108.065 -19.900 1.00 32.54 304 LEU B N 1
ATOM 4419 C CA . LEU B 1 312 ? -28.026 107.018 -20.894 1.00 38.77 304 LEU B CA 1
ATOM 4420 C C . LEU B 1 312 ? -27.831 107.556 -22.306 1.00 42.07 304 LEU B C 1
ATOM 4421 O O . LEU B 1 312 ? -27.304 106.857 -23.175 1.00 43.49 304 LEU B O 1
ATOM 4426 N N . ARG B 1 313 ? -28.267 108.790 -22.546 1.00 42.96 305 ARG B N 1
ATOM 4427 C CA . ARG B 1 313 ? -28.127 109.368 -23.878 1.00 46.48 305 ARG B CA 1
ATOM 4428 C C . ARG B 1 313 ? -26.651 109.599 -24.164 1.00 43.25 305 ARG B C 1
ATOM 4429 O O . ARG B 1 313 ? -26.153 109.325 -25.260 1.00 45.70 305 ARG B O 1
ATOM 4437 N N . TRP B 1 314 ? -25.966 110.106 -23.149 1.00 43.93 306 TRP B N 1
ATOM 4438 C CA . TRP B 1 314 ? -24.530 110.307 -23.189 1.00 40.64 306 TRP B CA 1
ATOM 4439 C C . TRP B 1 314 ? -23.832 109.022 -23.619 1.00 42.61 306 TRP B C 1
ATOM 4440 O O . TRP B 1 314 ? -22.980 109.031 -24.512 1.00 43.37 306 TRP B O 1
ATOM 4451 N N . MET B 1 315 ? -24.225 107.913 -22.998 1.00 39.97 307 MET B N 1
ATOM 4452 C CA . MET B 1 315 ? -23.635 106.612 -23.294 1.00 41.27 307 MET B CA 1
ATOM 4453 C C . MET B 1 315 ? -24.022 106.074 -24.671 1.00 48.90 307 MET B C 1
ATOM 4454 O O . MET B 1 315 ? -23.163 105.595 -25.416 1.00 49.98 307 MET B O 1
ATOM 4459 N N . VAL B 1 316 ? -25.302 106.168 -25.020 1.00 49.18 308 VAL B N 1
ATOM 4460 C CA . VAL B 1 316 ? -25.758 105.718 -26.335 1.00 49.61 308 VAL B CA 1
ATOM 4461 C C . VAL B 1 316 ? -25.011 106.455 -27.441 1.00 52.60 308 VAL B C 1
ATOM 4462 O O . VAL B 1 316 ? -24.530 105.840 -28.391 1.00 56.81 308 VAL B O 1
ATOM 4466 N N . ASP B 1 317 ? -24.904 107.771 -27.310 1.00 50.26 309 ASP B N 1
ATOM 4467 C CA . ASP B 1 317 ? -24.193 108.571 -28.301 1.00 52.95 309 ASP B CA 1
ATOM 4468 C C . ASP B 1 317 ? -22.737 108.131 -28.443 1.00 53.70 309 ASP B C 1
ATOM 4469 O O . ASP B 1 317 ? -22.230 108.035 -29.553 1.00 58.09 309 ASP B O 1
ATOM 4474 N N . ALA B 1 318 ? -22.071 107.843 -27.325 1.00 51.50 310 ALA B N 1
ATOM 4475 C CA . ALA B 1 318 ? -20.667 107.449 -27.383 1.00 46.90 310 ALA B CA 1
ATOM 4476 C C . ALA B 1 318 ? -20.498 106.148 -28.153 1.00 57.46 310 ALA B C 1
ATOM 4477 O O . ALA B 1 318 ? -19.554 105.998 -28.932 1.00 60.17 310 ALA B O 1
ATOM 4479 N N . MET B 1 319 ? -21.435 105.226 -27.958 1.00 53.74 311 MET B N 1
ATOM 4480 C CA . MET B 1 319 ? -21.407 103.933 -28.630 1.00 57.84 311 MET B CA 1
ATOM 4481 C C . MET B 1 319 ? -21.538 104.069 -30.144 1.00 70.46 311 MET B C 1
ATOM 4482 O O . MET B 1 319 ? -20.856 103.381 -30.905 1.00 74.91 311 MET B O 1
ATOM 4487 N N . ARG B 1 320 ? -22.419 104.966 -30.573 1.00 72.08 312 ARG B N 1
ATOM 4488 C CA . ARG B 1 320 ? -22.715 105.163 -31.991 1.00 71.62 312 ARG B CA 1
ATOM 4489 C C . ARG B 1 320 ? -21.608 105.917 -32.723 1.00 76.81 312 ARG B C 1
ATOM 4490 O O . ARG B 1 320 ? -21.399 105.715 -33.920 1.00 80.40 312 ARG B O 1
ATOM 4498 N N . ALA B 1 321 ? -20.918 106.798 -32.005 1.00 78.96 313 ALA B N 1
ATOM 4499 C CA . ALA B 1 321 ? -19.817 107.560 -32.582 1.00 84.20 313 ALA B CA 1
ATOM 4500 C C . ALA B 1 321 ? -18.590 106.681 -32.841 1.00 96.00 313 ALA B C 1
ATOM 4501 O O . ALA B 1 321 ? -17.720 107.040 -33.639 1.00 104.28 313 ALA B O 1
ATOM 4503 N N . ALA B 1 322 ? -18.535 105.528 -32.177 1.00 95.84 314 ALA B N 1
ATOM 4504 C CA . ALA B 1 322 ? -17.391 104.621 -32.275 1.00 93.66 314 ALA B CA 1
ATOM 4505 C C . ALA B 1 322 ? -17.195 104.107 -33.698 1.00 98.21 314 ALA B C 1
ATOM 4506 O O . ALA B 1 322 ? -18.002 103.328 -34.204 1.00 101.66 314 ALA B O 1
#

Radius of gyration: 27.5 Å; Cα contacts (8 Å, |Δi|>4): 1299; chains: 2; bounding box: 48×74×84 Å

Sequence (606 aa):
GRPSRRAFVTGLTGFTGRYMAERLQAAGYDVWGTVAPGTPRPADPAFAQCTLLPVDLLDAEAMMRAAAADARPDDAVVHLAARAEPSQTYAVNIVGTRNLLAALSGLDRRPSSAVLLASSANNIYGNSTAGVLDETVAPAPANDYAVSKLAMMEYAAKLWADRLPIVIARPFNYTGVGQSDAYLLPKLVAHYARNAPRISLGNLDVSRDFSDVRDVTAAYLKLIEAAPAGETFNVCSERAYSLKEVLAMLSRIAGYVIDVTIDPRFVRHNEVKSLSGSRDKLRRAVGELPVTPLDETLRWMVDAMRAAGRPSRRAFVTGLTGFTGRYMAERLQAAGYDVWGTVAPGTPRPADPAFAQCTLLPVDLLDAEAMMRAAAADARPDDAVVHLAARAEPSQTYAVNIVGTRNLLAALSGLDRRPSSAVLLASSANIYGNSTAGVLDETVAPAPANDYAVSKLAMMEYAAKLWADRLPIVIARPFNYTGVGQSDAYLLPKLVAHYARNAPRISLGNLDVSRDFSDVRDVTAAYLKLIIEAAPAGETFNVCSERAYSLKEVLAMLSRIAGYVIDVTIDPRFVRHNEVKSLSGSRDKLRRAVGELPVTPLDETLRWMVDAMRAA

CATH classification: 3.40.50.720 (+1 more: 3.90.25.10)